Protein 8GM7 (pdb70)

Structure (mmCIF, N/CA/C/O backbone):
data_8GM7
#
_entry.id   8GM7
#
_cell.length_a   62.212
_cell.length_b   89.925
_cell.length_c   130.922
_cell.angle_alpha   90.000
_cell.angle_beta   90.000
_cell.angle_gamma   90.000
#
_symmetry.space_group_name_H-M   'P 21 21 21'
#
loop_
_entity.id
_entity.type
_entity.pdbx_description
1 polymer TK0353
2 non-polymer 'SULFATE ION'
3 non-polymer GLYCEROL
4 water water
#
loop_
_atom_site.group_PDB
_atom_site.id
_atom_site.type_symbol
_atom_site.label_atom_id
_atom_site.label_alt_id
_atom_site.label_comp_id
_atom_site.label_asym_id
_atom_site.label_entity_id
_atom_site.label_seq_id
_atom_site.pdbx_PDB_ins_code
_atom_site.Cartn_x
_atom_site.Cartn_y
_atom_site.Cartn_z
_atom_site.occupancy
_atom_site.B_iso_or_equiv
_atom_site.auth_seq_id
_atom_site.auth_comp_id
_atom_site.auth_asym_id
_atom_site.auth_atom_id
_atom_site.pdbx_PDB_model_num
ATOM 1 N N . MET A 1 1 ? -16.30627 -13.03045 3.76148 1.000 36.62162 1 MET A N 1
ATOM 2 C CA . MET A 1 1 ? -15.76411 -11.75223 4.17451 1.000 41.86123 1 MET A CA 1
ATOM 3 C C . MET A 1 1 ? -16.88586 -10.83890 4.68572 1.000 33.68804 1 MET A C 1
ATOM 4 O O . MET A 1 1 ? -18.06713 -11.01720 4.34006 1.000 35.38361 1 MET A O 1
ATOM 6 N N . TYR A 1 2 ? -16.49719 -9.83281 5.46884 1.000 31.53737 2 TYR A N 1
ATOM 7 C CA . TYR A 1 2 ? -17.43018 -8.79590 5.87218 1.000 29.53212 2 TYR A CA 1
ATOM 8 C C . TYR A 1 2 ? -17.68234 -7.85953 4.70774 1.000 30.26768 2 TYR A C 1
ATOM 9 O O . TYR A 1 2 ? -16.76767 -7.54848 3.94849 1.000 33.34171 2 TYR A O 1
ATOM 18 N N . SER A 1 3 ? -18.91722 -7.39492 4.57057 1.000 26.43653 3 SER A N 1
ATOM 19 C CA . SER A 1 3 ? -19.12370 -6.21601 3.75266 1.000 25.16814 3 SER A CA 1
ATOM 20 C C . SER A 1 3 ? -18.79403 -4.99647 4.59448 1.000 28.54935 3 SER A C 1
ATOM 21 O O . SER A 1 3 ? -18.80381 -5.06141 5.82986 1.000 30.46617 3 SER A O 1
ATOM 24 N N . VAL A 1 4 ? -18.40659 -3.91308 3.92370 1.000 23.90472 4 VAL A N 1
ATOM 25 C CA . VAL A 1 4 ? -17.95767 -2.68949 4.58331 1.000 22.09711 4 VAL A CA 1
ATOM 26 C C . VAL A 1 4 ? -18.74501 -1.51505 4.03814 1.000 26.46380 4 VAL A C 1
ATOM 27 O O . VAL A 1 4 ? -18.88164 -1.36839 2.81564 1.000 28.02716 4 VAL A O 1
ATOM 31 N N . LYS A 1 5 ? -19.28199 -0.69391 4.93294 1.000 24.99805 5 LYS A N 1
ATOM 32 C CA . LYS A 1 5 ? -19.84673 0.59799 4.57630 1.000 24.24438 5 LYS A CA 1
ATOM 33 C C . LYS A 1 5 ? -19.11187 1.67757 5.34305 1.000 28.39257 5 LYS A C 1
ATOM 34 O O . LYS A 1 5 ? -19.13467 1.69708 6.58102 1.000 28.57664 5 LYS A O 1
ATOM 37 N N . LYS A 1 6 ? -18.53648 2.62191 4.62793 1.000 26.41753 6 LYS A N 1
ATOM 38 C CA . LYS A 1 6 ? -17.79947 3.70615 5.26991 1.000 26.68030 6 LYS A CA 1
ATOM 39 C C . LYS A 1 6 ? -18.49803 5.00295 4.89766 1.000 25.01817 6 LYS A C 1
ATOM 40 O O . LYS A 1 6 ? -18.77556 5.23851 3.71780 1.000 28.36073 6 LYS A O 1
ATOM 46 N N . SER A 1 7 ? -18.74165 5.87008 5.87578 1.000 23.60564 7 SER A N 1
ATOM 47 C CA . SER A 1 7 ? -19.35543 7.14715 5.58234 1.000 29.07511 7 SER A CA 1
ATOM 48 C C . SER A 1 7 ? -18.93301 8.14912 6.63639 1.000 28.52242 7 SER A C 1
ATOM 49 O O . SER A 1 7 ? -18.17277 7.83222 7.55426 1.000 29.08795 7 SER A O 1
ATOM 52 N N . LYS A 1 8 ? -19.45164 9.37049 6.51118 1.000 33.37991 8 LYS A N 1
ATOM 53 C CA . LYS A 1 8 ? -19.21050 10.35707 7.56359 1.000 32.88510 8 LYS A CA 1
ATOM 54 C C . LYS A 1 8 ? -19.72746 9.86689 8.91376 1.000 32.76725 8 LYS A C 1
ATOM 55 O O . LYS A 1 8 ? -19.21181 10.27092 9.96651 1.000 37.90694 8 LYS A O 1
ATOM 57 N N . SER A 1 9 ? -20.73609 8.98967 8.91609 1.000 28.53226 9 SER A N 1
ATOM 58 C CA . SER A 1 9 ? -21.29517 8.47310 10.16926 1.000 33.50972 9 SER A CA 1
ATOM 59 C C . SER A 1 9 ? -20.44043 7.41883 10.85996 1.000 30.19874 9 SER A C 1
ATOM 60 O O . SER A 1 9 ? -20.69238 7.14544 12.03802 1.000 29.37581 9 SER A O 1
ATOM 63 N N . GLY A 1 10 ? -19.57178 6.71132 10.15319 1.000 25.95239 10 GLY A N 1
ATOM 64 C CA . GLY A 1 10 ? -18.79824 5.65689 10.80534 1.000 27.62277 10 GLY A CA 1
ATOM 65 C C . GLY A 1 10 ? -18.47479 4.55037 9.81799 1.000 25.37586 10 GLY A C 1
ATOM 66 O O . GLY A 1 10 ? -18.58311 4.73906 8.59900 1.000 27.10317 10 GLY A O 1
ATOM 67 N N . TYR A 1 11 ? -18.11670 3.38418 10.35052 1.000 21.31432 11 TYR A N 1
ATOM 68 C CA . TYR A 1 11 ? -17.76013 2.22839 9.53028 1.000 20.62305 11 TYR A CA 1
ATOM 69 C C . TYR A 1 11 ? -18.65951 1.11416 10.02071 1.000 23.64003 11 TYR A C 1
ATOM 70 O O . TYR A 1 11 ? -18.76640 0.90124 11.22222 1.000 26.61656 11 TYR A O 1
ATOM 79 N N . ILE A 1 12 ? -19.26076 0.36495 9.10811 1.000 23.24899 12 ILE A N 1
ATOM 80 C CA . ILE A 1 12 ? -20.12398 -0.75951 9.47374 1.000 23.15479 12 ILE A CA 1
ATOM 81 C C . ILE A 1 12 ? -19.67396 -1.98194 8.69716 1.000 21.96474 12 ILE A C 1
ATOM 82 O O . ILE A 1 12 ? -19.50746 -1.91960 7.47247 1.000 23.50661 12 ILE A O 1
ATOM 87 N N . PHE A 1 13 ? -19.45123 -3.08215 9.40939 1.000 22.36200 13 PHE A N 1
ATOM 88 C CA . PHE A 1 13 ? -18.94061 -4.32861 8.85095 1.000 21.06110 13 PHE A CA 1
ATOM 89 C C . PHE A 1 13 ? -19.98470 -5.41521 9.08212 1.000 25.55314 13 PHE A C 1
ATOM 90 O O . PHE A 1 13 ? -20.30686 -5.73449 10.23308 1.000 25.38694 13 PHE A O 1
ATOM 98 N N . ASP A 1 14 ? -20.46217 -6.03696 8.02233 1.000 23.09303 14 ASP A N 1
ATOM 99 C CA . ASP A 1 14 ? -21.63250 -6.91857 8.15066 1.000 23.28405 14 ASP A CA 1
ATOM 100 C C . ASP A 1 14 ? -21.38397 -8.31580 7.59885 1.000 28.10831 14 ASP A C 1
ATOM 101 O O . ASP A 1 14 ? -20.65346 -8.50622 6.62111 1.000 27.00964 14 ASP A O 1
ATOM 106 N N . LYS A 1 15 ? -22.03889 -9.28542 8.22399 1.000 23.92084 15 LYS A N 1
ATOM 107 C CA . LYS A 1 15 ? -22.27370 -10.62424 7.70220 1.000 24.64320 15 LYS A CA 1
ATOM 108 C C . LYS A 1 15 ? -23.74989 -10.92709 7.92369 1.000 25.38312 15 LYS A C 1
ATOM 109 O O . LYS A 1 15 ? -24.42412 -10.21441 8.67594 1.000 27.04624 15 LYS A O 1
ATOM 115 N N . PRO A 1 16 ? -24.28281 -12.00177 7.32083 1.000 25.80015 16 PRO A N 1
ATOM 116 C CA . PRO A 1 16 ? -25.73094 -12.27842 7.45996 1.000 25.74250 16 PRO A CA 1
ATOM 117 C C . PRO A 1 16 ? -26.26197 -12.24165 8.89446 1.000 29.01425 16 PRO A C 1
ATOM 118 O O . PRO A 1 16 ? -27.36919 -11.74118 9.09002 1.000 24.49070 16 PRO A O 1
ATOM 122 N N . ARG A 1 17 ? -25.51376 -12.72111 9.89283 1.000 26.41523 17 ARG A N 1
ATOM 123 C CA . ARG A 1 17 ? -25.98672 -12.70641 11.28746 1.000 25.55633 17 ARG A CA 1
ATOM 124 C C . ARG A 1 17 ? -24.99379 -12.03756 12.22108 1.000 25.48832 17 ARG A C 1
ATOM 125 O O . ARG A 1 17 ? -24.90621 -12.39815 13.40158 1.000 26.77363 17 ARG A O 1
ATOM 133 N N . GLU A 1 18 ? -24.25916 -11.03984 11.72693 1.000 22.01037 18 GLU A N 1
ATOM 134 C CA . GLU A 1 18 ? -23.23148 -10.41887 12.55153 1.000 24.26031 18 GLU A CA 1
ATOM 135 C C . GLU A 1 18 ? -23.06862 -8.98026 12.08704 1.000 26.24216 18 GLU A C 1
ATOM 136 O O . GLU A 1 18 ? -23.16043 -8.70781 10.88424 1.000 25.36799 18 GLU A O 1
ATOM 142 N N . ARG A 1 19 ? -22.80752 -8.07029 13.02403 1.000 20.47570 19 ARG A N 1
ATOM 143 C CA . ARG A 1 19 ? -22.48415 -6.69796 12.66489 1.000 19.32581 19 ARG A CA 1
ATOM 144 C C . ARG A 1 19 ? -21.45167 -6.13233 13.62646 1.000 26.64764 19 ARG A C 1
ATOM 145 O O . ARG A 1 19 ? -21.57748 -6.28219 14.85191 1.000 23.61145 19 ARG A O 1
ATOM 153 N N . ILE A 1 20 ? -20.46577 -5.43574 13.07899 1.000 20.35149 20 ILE A N 1
ATOM 154 C CA . ILE A 1 20 ? -19.52434 -4.64129 13.86906 1.000 17.27817 20 ILE A CA 1
ATOM 155 C C . ILE A 1 20 ? -19.64401 -3.20950 13.40472 1.000 22.00291 20 ILE A C 1
ATOM 156 O O . ILE A 1 20 ? -19.44895 -2.93301 12.21678 1.000 23.61515 20 ILE A O 1
ATOM 161 N N . ALA A 1 21 ? -19.99767 -2.29636 14.29704 1.000 19.54043 21 ALA A N 1
ATOM 162 C CA . ALA A 1 21 ? -20.13406 -0.90595 13.85794 1.000 19.37825 21 ALA A CA 1
ATOM 163 C C . ALA A 1 21 ? -19.28405 0.01717 14.70801 1.000 23.34108 21 ALA A C 1
ATOM 164 O O . ALA A 1 21 ? -19.26501 -0.11011 15.93888 1.000 22.27485 21 ALA A O 1
ATOM 166 N N . PHE A 1 22 ? -18.63361 0.98673 14.07777 1.000 19.73267 22 PHE A N 1
ATOM 167 C CA . PHE A 1 22 ? -17.95129 2.04211 14.82744 1.000 22.01061 22 PHE A CA 1
ATOM 168 C C . PHE A 1 22 ? -18.58839 3.32905 14.37828 1.000 23.83715 22 PHE A C 1
ATOM 169 O O . PHE A 1 22 ? -18.42051 3.71788 13.21038 1.000 23.42726 22 PHE A O 1
ATOM 177 N N . MET A 1 23 ? -19.22780 4.03502 15.31454 1.000 20.04217 23 MET A N 1
ATOM 178 C CA . MET A 1 23 ? -20.06513 5.16287 14.95441 1.000 23.75960 23 MET A CA 1
ATOM 179 C C . MET A 1 23 ? -19.46264 6.42768 15.53805 1.000 22.93318 23 MET A C 1
ATOM 180 O O . MET A 1 23 ? -19.06830 6.44957 16.71971 1.000 23.75107 23 MET A O 1
ATOM 185 N N . PHE A 1 24 ? -19.38581 7.46776 14.71706 1.000 23.03047 24 PHE A N 1
ATOM 186 C CA . PHE A 1 24 ? -18.84578 8.75001 15.15966 1.000 26.95668 24 PHE A CA 1
ATOM 187 C C . PHE A 1 24 ? -20.03515 9.53720 15.70149 1.000 30.48943 24 PHE A C 1
ATOM 188 O O . PHE A 1 24 ? -20.89898 9.99774 14.94149 1.000 31.43676 24 PHE A O 1
ATOM 196 N N . LEU A 1 25 ? -20.10485 9.65565 17.02952 1.000 24.94717 25 LEU A N 1
ATOM 197 C CA . LEU A 1 25 ? -21.24728 10.30057 17.68012 1.000 27.90155 25 LEU A CA 1
ATOM 198 C C . LEU A 1 25 ? -20.75602 11.32203 18.69284 1.000 36.48084 25 LEU A C 1
ATOM 199 O O . LEU A 1 25 ? -19.57395 11.65172 18.71417 1.000 41.37418 25 LEU A O 1
ATOM 204 N N . LYS A 1 26 ? -21.68008 11.85096 19.49142 1.000 35.36333 26 LYS A N 1
ATOM 205 C CA . LYS A 1 26 ? -21.35853 12.87218 20.47056 1.000 34.21620 26 LYS A CA 1
ATOM 206 C C . LYS A 1 26 ? -20.14296 12.47300 21.28188 1.000 40.10891 26 LYS A C 1
ATOM 207 O O . LYS A 1 26 ? -20.15751 11.44140 21.94109 1.000 50.68375 26 LYS A O 1
ATOM 213 N N . ASP A 1 27 ? -19.08323 13.26738 21.18089 1.000 39.76891 27 ASP A N 1
ATOM 214 C CA . ASP A 1 27 ? -17.80483 13.16143 21.90380 1.000 60.97300 27 ASP A CA 1
ATOM 215 C C . ASP A 1 27 ? -16.88145 12.00858 21.47504 1.000 53.53038 27 ASP A C 1
ATOM 216 O O . ASP A 1 27 ? -15.87396 11.78270 22.15095 1.000 44.65719 27 ASP A O 1
ATOM 221 N N . GLY A 1 28 ? -17.14839 11.29263 20.37364 1.000 35.58611 28 GLY A N 1
ATOM 222 C CA . GLY A 1 28 ? -16.07399 10.37653 19.92276 1.000 31.46107 28 GLY A CA 1
ATOM 223 C C . GLY A 1 28 ? -16.61230 9.16688 19.16656 1.000 28.93862 28 GLY A C 1
ATOM 224 O O . GLY A 1 28 ? -17.65249 9.24166 18.51889 1.000 35.24767 28 GLY A O 1
ATOM 225 N N . THR A 1 29 ? -15.86776 8.06809 19.23088 1.000 24.52899 29 THR A N 1
ATOM 226 C CA . THR A 1 29 ? -16.21983 6.85442 18.50751 1.000 24.06561 29 THR A CA 1
ATOM 227 C C . THR A 1 29 ? -16.78256 5.82806 19.47732 1.000 26.21200 29 THR A C 1
ATOM 228 O O . THR A 1 29 ? -16.10814 5.47452 20.43719 1.000 28.68429 29 THR A O 1
ATOM 232 N N . TYR A 1 30 ? -17.96234 5.29473 19.16700 1.000 22.62364 30 TYR A N 1
ATOM 233 C CA . TYR A 1 30 ? -18.60881 4.23394 19.94731 1.000 21.84030 30 TYR A CA 1
ATOM 234 C C . TYR A 1 30 ? -18.60863 2.96897 19.13033 1.000 22.53290 30 TYR A C 1
ATOM 235 O O . TYR A 1 30 ? -18.67847 3.03730 17.90409 1.000 24.97289 30 TYR A O 1
ATOM 244 N N . PHE A 1 31 ? -18.61484 1.80853 19.78887 1.000 20.13067 31 PHE A N 1
ATOM 245 C CA . PHE A 1 31 ? -18.66221 0.57178 19.02053 1.000 20.21648 31 PHE A CA 1
ATOM 246 C C . PHE A 1 31 ? -19.86459 -0.26561 19.43340 1.000 22.70537 31 PHE A C 1
ATOM 247 O O . PHE A 1 31 ? -20.36131 -0.17253 20.56442 1.000 21.74308 31 PHE A O 1
ATOM 255 N N . MET A 1 32 ? -20.33021 -1.07453 18.49058 1.000 20.16468 32 MET A N 1
ATOM 256 C CA . MET A 1 32 ? -21.33766 -2.10431 18.73525 1.000 21.12215 32 MET A CA 1
ATOM 257 C C . MET A 1 32 ? -20.89196 -3.36944 18.02832 1.000 21.52458 32 MET A C 1
ATOM 258 O O . MET A 1 32 ? -20.31341 -3.31667 16.94182 1.000 21.85050 32 MET A O 1
ATOM 263 N N . TYR A 1 33 ? -21.10847 -4.49526 18.67427 1.000 22.46160 33 TYR A N 1
ATOM 264 C CA . TYR A 1 33 ? -20.84217 -5.79284 18.0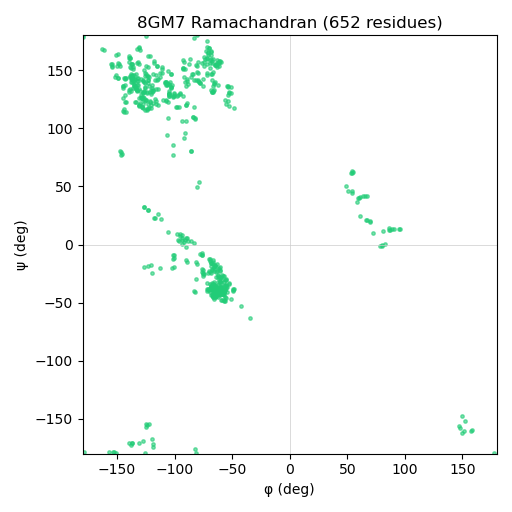9560 1.000 19.46784 33 TYR A CA 1
ATOM 265 C C . TYR A 1 33 ? -22.01494 -6.70472 18.39146 1.000 23.73465 33 TYR A C 1
ATOM 266 O O . TYR A 1 33 ? -22.48582 -6.75722 19.53177 1.000 23.32083 33 TYR A O 1
ATOM 275 N N . HIS A 1 34 ? -22.45222 -7.47665 17.40084 1.000 19.69556 34 HIS A N 1
ATOM 276 C CA . HIS A 1 34 ? -23.29448 -8.60857 17.76093 1.000 21.50823 34 HIS A CA 1
ATOM 277 C C . HIS A 1 34 ? -23.07464 -9.75660 16.78655 1.000 24.95187 34 HIS A C 1
ATOM 278 O O . HIS A 1 34 ? -22.67090 -9.56318 15.63222 1.000 22.64212 34 HIS A O 1
ATOM 285 N N . ASP A 1 35 ? -23.36643 -10.96028 17.27840 1.000 20.95743 35 ASP A N 1
ATOM 286 C CA . ASP A 1 35 ? -23.44385 -12.15462 16.43528 1.000 21.29707 35 ASP A CA 1
ATOM 287 C C . ASP A 1 35 ? -24.84480 -12.73450 16.61043 1.000 23.59696 35 ASP A C 1
ATOM 288 O O . ASP A 1 35 ? -25.80334 -11.98253 16.81710 1.000 28.10019 35 ASP A O 1
ATOM 293 N N . GLY A 1 36 ? -25.01831 -14.04013 16.39577 1.000 26.68868 36 GLY A N 1
ATOM 294 C CA . GLY A 1 36 ? -26.33714 -14.60955 16.60478 1.000 32.31111 36 GLY A CA 1
ATOM 295 C C . GLY A 1 36 ? -26.83602 -14.63265 18.04398 1.000 31.53526 36 GLY A C 1
ATOM 296 O O . GLY A 1 36 ? -28.05332 -14.73522 18.25271 1.000 29.02479 36 GLY A O 1
ATOM 297 N N . ARG A 1 37 ? -25.93753 -14.55854 19.04806 1.000 28.53235 37 ARG A N 1
ATOM 298 C CA . ARG A 1 37 ? -26.34566 -14.80695 20.42451 1.000 35.56716 37 ARG A CA 1
ATOM 299 C C . ARG A 1 37 ? -26.07635 -13.68009 21.42633 1.000 28.29787 37 ARG A C 1
ATOM 300 O O . ARG A 1 37 ? -26.66216 -13.70803 22.51161 1.000 26.65538 37 ARG A O 1
ATOM 303 N N . ILE A 1 38 ? -25.19378 -12.72760 21.12763 1.000 28.14027 38 ILE A N 1
ATOM 304 C CA . ILE A 1 38 ? -24.75061 -11.73332 22.10425 1.000 24.75253 38 ILE A CA 1
ATOM 305 C C . ILE A 1 38 ? -24.68663 -10.38338 21.40004 1.000 24.61495 38 ILE A C 1
ATOM 306 O O . ILE A 1 38 ? -24.31159 -10.32117 20.22788 1.000 25.59480 38 ILE A O 1
ATOM 311 N N . LEU A 1 39 ? -25.02993 -9.31946 22.12249 1.000 24.27213 39 LEU A N 1
ATOM 312 C CA . LEU A 1 39 ? -24.84691 -7.93158 21.72051 1.000 24.16540 39 LEU A CA 1
ATOM 313 C C . LEU A 1 39 ? -23.95197 -7.26417 22.75987 1.000 22.65923 39 LEU A C 1
ATOM 314 O O . LEU A 1 39 ? -24.18458 -7.41306 23.95522 1.000 24.66147 39 LEU A O 1
ATOM 319 N N . CYS A 1 40 ? -22.93728 -6.53028 22.32310 1.000 21.59570 40 CYS A N 1
ATOM 320 C CA . CYS A 1 40 ? -22.08024 -5.76051 23.22108 1.000 20.55292 40 CYS A CA 1
ATOM 321 C C . CYS A 1 40 ? -21.91819 -4.35710 22.63274 1.000 22.22444 40 CYS A C 1
ATOM 322 O O . CYS A 1 40 ? -21.62857 -4.22224 21.42948 1.000 25.23284 40 CYS A O 1
ATOM 325 N N . TYR A 1 41 ? -22.06869 -3.32006 23.44860 1.000 20.19817 41 TYR A N 1
ATOM 326 C CA . TYR A 1 41 ? -21.73308 -2.00163 22.90983 1.000 20.51064 41 TYR A CA 1
ATOM 327 C C . TYR A 1 41 ? -21.22660 -1.08095 24.00755 1.000 22.20476 41 TYR A C 1
ATOM 328 O O . TYR A 1 41 ? -21.42571 -1.33855 25.19925 1.000 24.52134 41 TYR A O 1
ATOM 337 N N . SER A 1 42 ? -20.57767 0.02404 23.59746 1.000 21.19789 42 SER A N 1
ATOM 338 C CA . SER A 1 42 ? -19.91427 0.87983 24.57228 1.000 21.11461 42 SER A CA 1
ATOM 339 C C . SER A 1 42 ? -20.83850 1.97168 25.08270 1.000 23.21525 42 SER A C 1
ATOM 340 O O . SER A 1 42 ? -21.56001 2.59347 24.31036 1.000 24.76973 42 SER A O 1
ATOM 343 N N . LEU A 1 43 ? -20.75711 2.23908 26.39491 1.000 22.42648 43 LEU A N 1
ATOM 344 C CA . LEU A 1 43 ? -21.48167 3.37153 26.95932 1.000 27.57806 43 LEU A CA 1
ATOM 345 C C . LEU A 1 43 ? -20.67742 4.65767 26.95187 1.000 29.19244 43 LEU A C 1
ATOM 346 O O . LEU A 1 43 ? -21.24136 5.71846 27.21448 1.000 33.16045 43 LEU A O 1
ATOM 351 N N . LYS A 1 44 ? -19.37233 4.58781 26.71387 1.000 25.13948 44 LYS A N 1
ATOM 352 C CA . LYS A 1 44 ? -18.46940 5.71896 26.60010 1.000 30.68324 44 LYS A CA 1
ATOM 353 C C . LYS A 1 44 ? -17.65879 5.53414 25.33333 1.000 32.56121 44 LYS A C 1
ATOM 354 O O . LYS A 1 44 ? -17.44536 4.40223 24.90722 1.000 31.58088 44 LYS A O 1
ATOM 360 N N . PRO A 1 45 ? -17.15185 6.60168 24.74037 1.000 28.09166 45 PRO A N 1
ATOM 361 C CA . PRO A 1 45 ? -16.37948 6.42340 23.51108 1.000 28.71608 45 PRO A CA 1
ATOM 362 C C . PRO A 1 45 ? -15.13085 5.59482 23.79223 1.000 29.84721 45 PRO A C 1
ATOM 363 O O . PRO A 1 45 ? -14.63853 5.54065 24.91555 1.000 26.97791 45 PRO A O 1
ATOM 367 N N . VAL A 1 46 ? -14.65398 4.89482 22.76397 1.000 25.50343 46 VAL A N 1
ATOM 368 C CA . VAL A 1 46 ? -13.47156 4.05257 22.87107 1.000 29.37737 46 VAL A CA 1
ATOM 369 C C . VAL A 1 46 ? -12.42391 4.60293 21.91781 1.000 31.66683 46 VAL A C 1
ATOM 370 O O . VAL A 1 46 ? -12.72942 5.27506 20.92199 1.000 31.63521 46 VAL A O 1
ATOM 374 N N . ASP A 1 47 ? -11.16725 4.30473 22.22300 1.000 28.87542 47 ASP A N 1
ATOM 375 C CA . ASP A 1 47 ? -10.07834 4.74937 21.36226 1.000 33.92434 47 ASP A CA 1
ATOM 376 C C . ASP A 1 47 ? -9.78917 3.65134 20.35485 1.000 42.01698 47 ASP A C 1
ATOM 377 O O . ASP A 1 47 ? -9.03503 2.71344 20.61544 1.000 44.21059 47 ASP A O 1
ATOM 382 N N . VAL A 1 48 ? -10.44413 3.73954 19.21492 1.000 36.59283 48 VAL A N 1
ATOM 383 C CA . VAL A 1 48 ? -10.13306 2.91978 18.05656 1.000 35.80157 48 VAL A CA 1
ATOM 384 C C . VAL A 1 48 ? -9.91446 3.92404 16.94568 1.000 40.35024 48 VAL A C 1
ATOM 385 O O . VAL A 1 48 ? -10.79582 4.74229 16.66825 1.000 49.10748 48 VAL A O 1
ATOM 389 N N . SER A 1 49 ? -8.74474 3.87187 16.32887 1.000 35.69250 49 SER A N 1
ATOM 390 C CA . SER A 1 49 ? -8.25984 4.87223 15.39625 1.000 41.46788 49 SER A CA 1
ATOM 391 C C . SER A 1 49 ? -8.73998 4.59651 13.97732 1.000 39.75268 49 SER A C 1
ATOM 392 O O . SER A 1 49 ? -9.11802 3.47446 13.62469 1.000 37.13124 49 SER A O 1
ATOM 395 N N . ARG A 1 50 ? -8.71088 5.64263 13.15178 1.000 39.14674 50 ARG A N 1
ATOM 396 C CA . ARG A 1 50 ? -9.06725 5.42411 11.75999 1.000 44.28770 50 ARG A CA 1
ATOM 397 C C . ARG A 1 50 ? -8.12623 4.42229 11.10047 1.000 43.76864 50 ARG A C 1
ATOM 398 O O . ARG A 1 50 ? -8.55096 3.65900 10.22983 1.000 38.26789 50 ARG A O 1
ATOM 400 N N . GLU A 1 51 ? -6.85937 4.38214 11.51058 1.000 38.93702 51 GLU A N 1
ATOM 401 C CA . GLU A 1 51 ? -5.94038 3.42497 10.89831 1.000 37.75090 51 GLU A CA 1
ATOM 402 C C . GLU A 1 51 ? -6.35774 1.98785 11.17956 1.000 37.21466 51 GLU A C 1
ATOM 403 O O . GLU A 1 51 ? -6.33050 1.14899 10.27120 1.000 44.27302 51 GLU A O 1
ATOM 405 N N . GLU A 1 52 ? -6.78256 1.68158 12.42098 1.000 33.68304 52 GLU A N 1
ATOM 406 C CA . GLU A 1 52 ? -7.24874 0.32254 12.71198 1.000 32.42874 52 GLU A CA 1
ATOM 407 C C . GLU A 1 52 ? -8.49246 -0.02373 11.89988 1.000 33.51132 52 GLU A C 1
ATOM 408 O O . GLU A 1 52 ? -8.65281 -1.16315 11.42602 1.000 36.38752 52 GLU A O 1
ATOM 414 N N . LEU A 1 53 ? -9.40229 0.93782 11.75736 1.000 31.45468 53 LEU A N 1
ATOM 415 C CA . LEU A 1 53 ? -10.61017 0.68684 10.97068 1.000 30.23396 53 LEU A CA 1
ATOM 416 C C . LEU A 1 53 ? -10.27436 0.47987 9.49076 1.000 34.61184 53 LEU A C 1
ATOM 417 O O . LEU A 1 53 ? -10.84300 -0.39630 8.83048 1.000 30.47626 53 LEU A O 1
ATOM 422 N N . GLU A 1 54 ? -9.31928 1.24603 8.96013 1.000 31.78066 54 GLU A N 1
ATOM 423 C CA . GLU A 1 54 ? -8.88520 1.03526 7.58475 1.000 33.22177 54 GLU A CA 1
ATOM 424 C C . GLU A 1 54 ? -8.19317 -0.31575 7.39399 1.000 40.48911 54 GLU A C 1
ATOM 425 O O . GLU A 1 54 ? -8.31601 -0.93191 6.31634 1.000 34.44512 54 GLU A O 1
ATOM 431 N N . GLU A 1 55 ? -7.45173 -0.78165 8.40554 1.000 34.49783 55 GLU A N 1
ATOM 432 C CA . GLU A 1 55 ? -6.79431 -2.08063 8.28726 1.000 35.93553 55 GLU A CA 1
ATOM 433 C C . GLU A 1 55 ? -7.82571 -3.20497 8.28984 1.000 38.46509 55 GLU A C 1
ATOM 434 O O . GLU A 1 55 ? -7.68667 -4.17462 7.53951 1.000 37.73195 55 GLU A O 1
ATOM 436 N N . PHE A 1 56 ? -8.86802 -3.08836 9.12262 1.000 35.94235 56 PHE A N 1
ATOM 437 C CA . PHE A 1 56 ? -10.00516 -4.00905 9.03746 1.000 33.65015 56 PHE A CA 1
ATOM 438 C C . PHE A 1 56 ? -10.59608 -3.99584 7.62713 1.000 36.88646 56 PHE A C 1
ATOM 439 O O . PHE A 1 56 ? -10.79736 -5.05251 7.00572 1.000 31.63425 56 PHE A O 1
ATOM 447 N N . GLU A 1 57 ? -10.84130 -2.79372 7.08803 1.000 29.09571 57 GLU A N 1
ATOM 448 C CA . GLU A 1 57 ? -11.41038 -2.67778 5.74680 1.000 34.29957 57 GLU A CA 1
ATOM 449 C C . GLU A 1 57 ? -10.55139 -3.39489 4.71543 1.000 43.87183 57 GLU A C 1
ATOM 450 O O . GLU A 1 57 ? -11.07341 -4.01761 3.77908 1.000 40.28759 57 GLU A O 1
ATOM 456 N N . ARG A 1 58 ? -9.23056 -3.29413 4.85488 1.000 39.82888 58 ARG A N 1
ATOM 457 C CA . ARG A 1 58 ? -8.32093 -3.84257 3.85223 1.000 42.41331 58 ARG A CA 1
ATOM 458 C C . ARG A 1 58 ? -8.09748 -5.34494 4.04145 1.000 51.69620 58 ARG A C 1
ATOM 459 O O . ARG A 1 58 ? -8.08485 -6.08757 3.05622 1.000 49.54641 58 ARG A O 1
ATOM 467 N N . THR A 1 59 ? -7.94713 -5.81508 5.29308 1.000 45.50124 59 THR A N 1
ATOM 468 C CA . THR A 1 59 ? -7.57102 -7.20153 5.57454 1.000 43.94314 59 THR A CA 1
ATOM 469 C C . THR A 1 59 ? -8.75226 -8.08660 5.97077 1.000 50.24928 59 THR A C 1
ATOM 470 O O . THR A 1 59 ? -8.62408 -9.31454 5.92815 1.000 46.06890 59 THR A O 1
ATOM 474 N N . GLY A 1 60 ? -9.87679 -7.51324 6.40055 1.000 41.82718 60 GLY A N 1
ATOM 475 C CA . GLY A 1 60 ? -10.96222 -8.32956 6.92191 1.000 41.14512 60 GLY A CA 1
ATOM 476 C C . GLY A 1 60 ? -1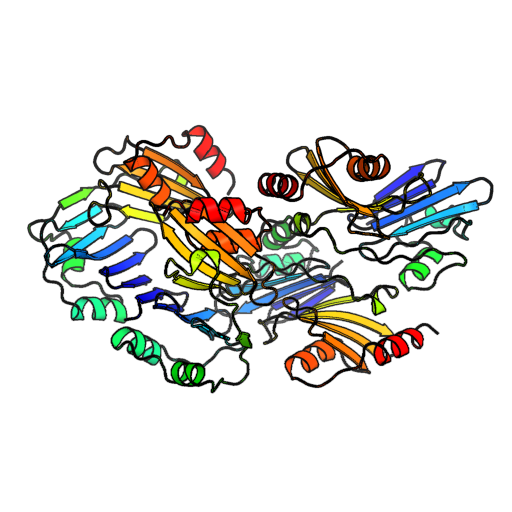0.78287 -8.82361 8.34352 1.000 39.42862 60 GLY A C 1
ATOM 477 O O . GLY A 1 60 ? -11.67602 -9.52290 8.85870 1.000 36.25148 60 GLY A O 1
ATOM 478 N N . GLU A 1 61 ? -9.65598 -8.50605 8.98585 1.000 35.03281 61 GLU A N 1
ATOM 479 C CA . GLU A 1 61 ? -9.41213 -8.88162 10.37602 1.000 37.51068 61 GLU A CA 1
ATOM 480 C C . GLU A 1 61 ? -9.94204 -7.79596 11.30078 1.000 33.40787 61 GLU A C 1
ATOM 481 O O . GLU A 1 61 ? -9.49840 -6.64343 11.20315 1.000 29.25538 61 GLU A O 1
ATOM 487 N N . PRO A 1 62 ? -10.86145 -8.10590 12.21140 1.000 33.59432 62 PRO A N 1
ATOM 488 C CA . PRO A 1 62 ? -11.37905 -7.08023 13.10716 1.000 26.50781 62 PRO A CA 1
ATOM 489 C C . PRO A 1 62 ? -10.27318 -6.53617 13.99311 1.000 31.21680 62 PRO A C 1
ATOM 490 O O . PRO A 1 62 ? -9.26949 -7.21590 14.23394 1.000 29.08528 62 PRO A O 1
ATOM 494 N N . PRO A 1 63 ? -10.43302 -5.31413 14.49599 1.000 27.54404 63 PRO A N 1
ATOM 495 C CA . PRO A 1 63 ? -9.46359 -4.75005 15.44379 1.000 29.64380 63 PRO A CA 1
ATOM 496 C C . PRO A 1 63 ? -9.38198 -5.58418 16.71746 1.000 29.20334 63 PRO A C 1
ATOM 497 O O . PRO A 1 63 ? -10.30088 -6.32386 17.05921 1.000 24.34991 63 PRO A O 1
ATOM 501 N N . GLU A 1 64 ? -8.25027 -5.44437 17.42173 1.000 27.17217 64 GLU A N 1
ATOM 502 C CA . GLU A 1 64 ? -8.02012 -6.21867 18.63726 1.000 26.18787 64 GLU A CA 1
ATOM 503 C C . GLU A 1 64 ? -9.13586 -6.03813 19.65769 1.000 23.40302 64 GLU A C 1
ATOM 504 O O . GLU A 1 64 ? -9.48342 -6.98939 20.36638 1.000 25.58885 64 GLU A O 1
ATOM 510 N N . LEU A 1 65 ? -9.71221 -4.82691 19.75895 1.000 23.30429 65 LEU A N 1
ATOM 511 C CA . LEU A 1 65 ? -10.80828 -4.62382 20.71340 1.000 27.94839 65 LEU A CA 1
ATOM 512 C C . LEU A 1 65 ? -11.96845 -5.58547 20.44039 1.000 26.61497 65 LEU A C 1
ATOM 513 O O . LEU A 1 65 ? -12.51247 -6.22493 21.37050 1.000 22.89874 65 LEU A O 1
ATOM 518 N N . ILE A 1 66 ? -12.29979 -5.76063 19.15516 1.000 24.39342 66 ILE A N 1
ATOM 519 C CA . ILE A 1 66 ? -13.39639 -6.64375 18.75187 1.000 28.75473 66 ILE A CA 1
ATOM 520 C C . ILE A 1 66 ? -13.02032 -8.10981 18.94853 1.000 29.50794 66 ILE A C 1
ATOM 521 O O . ILE A 1 66 ? -13.85713 -8.91982 19.36267 1.000 25.79600 66 ILE A O 1
ATOM 526 N N . LYS A 1 67 ? -11.77453 -8.48910 18.64222 1.000 23.55953 67 LYS A N 1
ATOM 527 C CA . LYS A 1 67 ? -11.36383 -9.87170 18.90488 1.000 24.13238 67 LYS A CA 1
ATOM 528 C C . LYS A 1 67 ? -11.46393 -10.19973 20.38711 1.000 26.11215 67 LYS A C 1
ATOM 529 O O . LYS A 1 67 ? -11.83288 -11.32313 20.75188 1.000 26.20395 67 LYS A O 1
ATOM 535 N N . ARG A 1 68 ? -11.09300 -9.25136 21.26243 1.000 23.48404 68 ARG A N 1
ATOM 536 C CA . ARG A 1 68 ? -11.25126 -9.51097 22.69407 1.000 23.96590 68 ARG A CA 1
ATOM 537 C C . ARG A 1 68 ? -12.72891 -9.63749 23.07268 1.000 30.64820 68 ARG A C 1
ATOM 538 O O . ARG A 1 68 ? -13.08996 -10.53335 23.84917 1.000 27.56533 68 ARG A O 1
ATOM 546 N N . VAL A 1 69 ? -13.59449 -8.76352 22.53126 1.000 27.39319 69 VAL A N 1
ATOM 547 C CA . VAL A 1 69 ? -15.03313 -8.87949 22.82423 1.000 25.59278 69 VAL A CA 1
ATOM 548 C C . VAL A 1 69 ? -15.55197 -10.23834 22.37918 1.000 29.62919 69 VAL A C 1
ATOM 549 O O . VAL A 1 69 ? -16.26366 -10.92552 23.13099 1.000 28.43287 69 VAL A O 1
ATOM 553 N N . LYS A 1 70 ? -15.13886 -10.69129 21.19502 1.000 26.28871 70 LYS A N 1
ATOM 554 C CA . LYS A 1 70 ? -15.57547 -12.01389 20.73115 1.000 30.35610 70 LYS A CA 1
ATOM 555 C C . LYS A 1 70 ? -15.10111 -13.13188 21.64455 1.000 41.50692 70 LYS A C 1
ATOM 556 O O . LYS A 1 70 ? -15.80982 -14.12635 21.82519 1.000 32.51942 70 LYS A O 1
ATOM 562 N N . ALA A 1 71 ? -13.97430 -12.94822 22.30789 1.000 32.16948 71 ALA A N 1
ATOM 563 C CA . ALA A 1 71 ? -13.45799 -13.92931 23.23461 1.000 33.28187 71 ALA A CA 1
ATOM 564 C C . ALA A 1 71 ? -13.99787 -13.73045 24.65066 1.000 30.70077 71 ALA A C 1
ATOM 565 O O . ALA A 1 71 ? -13.61580 -14.46493 25.55667 1.000 35.91826 71 ALA A O 1
ATOM 567 N N . GLY A 1 72 ? -14.88964 -12.76839 24.86609 1.000 29.57123 72 GLY A N 1
ATOM 568 C CA . GLY A 1 72 ? -15.44854 -12.59467 26.19712 1.00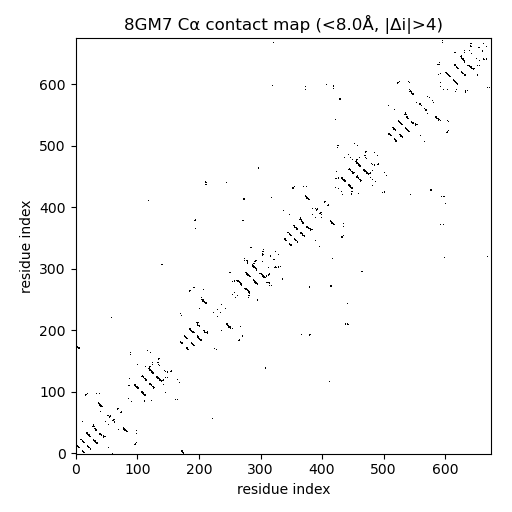0 33.20267 72 GLY A CA 1
ATOM 569 C C . GLY A 1 72 ? -14.63360 -11.72199 27.11038 1.000 33.84667 72 GLY A C 1
ATOM 570 O O . GLY A 1 72 ? -14.90244 -11.69423 28.31248 1.000 32.68747 72 GLY A O 1
ATOM 571 N N . LYS A 1 73 ? -13.65280 -10.99690 26.57265 1.000 28.84655 73 LYS A N 1
ATOM 572 C CA . LYS A 1 73 ? -12.79578 -10.09834 27.34893 1.000 33.28590 73 LYS A CA 1
ATOM 573 C C . LYS A 1 73 ? -13.31126 -8.67985 27.10474 1.000 36.99588 73 LYS A C 1
ATOM 574 O O . LYS A 1 73 ? -12.75605 -7.91442 26.32241 1.000 34.48664 73 LYS A O 1
ATOM 580 N N . TYR A 1 74 ? -14.30824 -8.28982 27.88807 1.000 27.42165 74 TYR A N 1
ATOM 581 C CA . TYR A 1 74 ? -14.99149 -7.04516 27.55903 1.000 34.28255 74 TYR A CA 1
ATOM 582 C C . TYR A 1 74 ? -14.26222 -5.86012 28.17220 1.000 26.30266 74 TYR A C 1
ATOM 583 O O . TYR A 1 74 ? -13.76304 -5.94821 29.29417 1.000 32.36900 74 TYR A O 1
ATOM 592 N N . PRO A 1 75 ? -14.21693 -4.73739 27.49252 1.000 30.98291 75 PRO A N 1
ATOM 593 C CA . PRO A 1 75 ? -13.65678 -3.53723 28.11104 1.000 30.02099 75 PRO A CA 1
ATOM 594 C C . PRO A 1 75 ? -14.60634 -3.00204 29.16526 1.000 35.39724 75 PRO A C 1
ATOM 595 O O . PRO A 1 75 ? -15.75108 -3.43055 29.29508 1.000 30.99164 75 PRO A O 1
ATOM 599 N N . GLU A 1 76 ? -14.10361 -2.04666 29.93036 1.000 27.35842 76 GLU A N 1
ATOM 600 C CA . GLU A 1 76 ? -14.94486 -1.35347 30.88222 1.000 28.81874 76 GLU A CA 1
ATOM 601 C C . GLU A 1 76 ? -15.98312 -0.50668 30.14298 1.000 29.28114 76 GLU A C 1
ATOM 602 O O . GLU A 1 76 ? -15.83645 -0.16766 28.95274 1.000 29.03146 76 GLU A O 1
ATOM 608 N N . ASN A 1 77 ? -17.06919 -0.20854 30.84511 1.000 26.38733 77 ASN A N 1
ATOM 609 C CA . ASN A 1 77 ? -18.08225 0.72969 30.33775 1.000 30.65018 77 ASN A CA 1
ATOM 610 C C . ASN A 1 77 ? -18.81997 0.17037 29.12554 1.000 34.16824 77 ASN A C 1
ATOM 611 O O . ASN A 1 77 ? -19.09941 0.87846 28.16387 1.000 33.28644 77 ASN A O 1
ATOM 616 N N . CYS A 1 78 ? -19.16140 -1.09361 29.15160 1.000 28.14742 78 CYS A N 1
ATOM 617 C CA A CYS A 1 78 ? -19.93864 -1.62305 28.04833 0.500 27.98369 78 CYS A CA 1
ATOM 618 C CA B CYS A 1 78 ? -19.87939 -1.71453 28.05023 0.500 27.93296 78 CYS A CA 1
ATOM 619 C C . CYS A 1 78 ? -21.11824 -2.40442 28.59190 1.000 29.67582 78 CYS A C 1
ATOM 620 O O . CYS A 1 78 ? -21.16651 -2.78146 29.75965 1.000 35.01723 78 CYS A O 1
ATOM 625 N N . VAL A 1 79 ? -22.10066 -2.55994 27.73640 1.000 25.45691 79 VAL A N 1
ATOM 626 C CA . VAL A 1 79 ? -23.27457 -3.36923 28.02203 1.000 27.59401 79 VAL A CA 1
ATOM 627 C C . VAL A 1 79 ? -23.16784 -4.64225 27.19809 1.000 28.51077 79 VAL A C 1
ATOM 628 O O . VAL A 1 79 ? -22.73078 -4.62564 26.03094 1.000 23.51846 79 VAL A O 1
ATOM 632 N N . VAL A 1 80 ? -23.50068 -5.75562 27.84024 1.000 23.28933 80 VAL A N 1
ATOM 633 C CA . VAL A 1 80 ? -23.52634 -7.07079 27.23093 1.000 23.14728 80 VAL A CA 1
ATOM 634 C C . VAL A 1 80 ? -24.92499 -7.64745 27.45327 1.000 26.85265 80 VAL A C 1
ATOM 635 O O . VAL A 1 80 ? -25.40253 -7.70291 28.59641 1.000 24.35725 80 VAL A O 1
ATOM 639 N N . LYS A 1 81 ? -25.59330 -8.03795 26.36592 1.000 22.42122 81 LYS A N 1
ATOM 640 C CA . LYS A 1 81 ? -26.97252 -8.52923 26.42307 1.000 29.15828 81 LYS A CA 1
ATOM 641 C C . LYS A 1 81 ? -27.09742 -9.80860 25.62261 1.000 25.29071 81 LYS A C 1
ATOM 642 O O . LYS A 1 81 ? -26.64866 -9.86103 24.47078 1.000 27.97267 81 LYS A O 1
ATOM 648 N N . GLU A 1 82 ? -27.72614 -10.83273 26.21603 1.000 25.32080 82 GLU A N 1
ATOM 649 C CA . GLU A 1 82 ? -28.00303 -12.05989 25.47391 1.000 27.80041 82 GLU A CA 1
ATOM 650 C C . GLU A 1 82 ? -29.21842 -11.86122 24.56033 1.000 34.16065 82 GLU A C 1
ATOM 651 O O . GLU A 1 82 ? -30.20144 -11.21352 24.93078 1.000 31.75084 82 GLU A O 1
ATOM 657 N N . LEU A 1 83 ? -29.13326 -12.40417 23.32730 1.000 28.19352 83 LEU A N 1
ATOM 658 C CA . LEU A 1 83 ? -30.18713 -12.22494 22.32465 1.000 29.96656 83 LEU A CA 1
ATOM 659 C C . LEU A 1 83 ? -31.19198 -13.36703 22.37349 1.000 28.56611 83 LEU A C 1
ATOM 660 O O . LEU A 1 83 ? -30.85569 -14.49622 22.75662 1.000 27.45865 83 LEU A O 1
ATOM 665 N N . PRO A 1 84 ? -32.44096 -13.11332 21.99456 1.000 32.92343 84 PRO A N 1
ATOM 666 C CA . PRO A 1 84 ? -33.44500 -14.19869 21.94674 1.000 32.77873 84 PRO A CA 1
ATOM 667 C C . PRO A 1 84 ? -33.15868 -15.15812 20.80349 1.000 32.29601 84 PRO A C 1
ATOM 668 O O . PRO A 1 84 ? -32.39690 -14.81633 19.87972 1.000 36.87966 84 PRO A O 1
ATOM 672 N N . PRO A 1 85 ? -33.74655 -16.35393 20.81239 1.000 38.47181 85 PRO A N 1
ATOM 673 C CA . PRO A 1 85 ? -33.52423 -17.30572 19.70886 1.000 38.11451 85 PRO A CA 1
ATOM 674 C C . PRO A 1 85 ? -34.03960 -16.76966 18.38016 1.000 35.75308 85 PRO A C 1
ATOM 675 O O . PRO A 1 85 ? -34.82779 -15.82379 18.32501 1.000 39.91697 85 PRO A O 1
ATOM 679 N N . ILE A 1 86 ? -33.50361 -17.33476 17.29356 1.000 42.78003 86 ILE A N 1
ATOM 680 C CA . ILE A 1 86 ? -34.01910 -17.02276 15.96544 1.000 47.85343 86 ILE A CA 1
ATOM 681 C C . ILE A 1 86 ? -35.51639 -17.27504 15.94578 1.000 49.83632 86 ILE A C 1
ATOM 682 O O . ILE A 1 86 ? -35.99592 -18.27999 16.48071 1.000 47.86310 86 ILE A O 1
ATOM 687 N N . ASP A 1 87 ? -36.26703 -16.34228 15.35770 1.000 46.11474 87 ASP A N 1
ATOM 688 C CA . ASP A 1 87 ? -37.71448 -16.48483 15.32110 1.000 52.79370 87 ASP A CA 1
ATOM 689 C C . ASP A 1 87 ? -38.08289 -17.84534 14.73444 1.000 57.21067 87 ASP A C 1
ATOM 690 O O . ASP A 1 87 ? -37.57914 -18.23955 13.67551 1.000 54.71028 87 ASP A O 1
ATOM 695 N N . LYS A 1 88 ? -38.94191 -18.57813 15.45232 1.000 53.46527 88 LYS A N 1
ATOM 696 C CA . LYS A 1 88 ? -39.24025 -19.95221 15.06271 1.000 55.26666 88 LYS A CA 1
ATOM 697 C C . LYS A 1 88 ? -40.00252 -20.00097 13.74173 1.000 59.51471 88 LYS A C 1
ATOM 698 O O . LYS A 1 88 ? -39.79606 -20.92224 12.94516 1.000 59.66578 88 LYS A O 1
ATOM 700 N N . GLY A 1 89 ? -40.85333 -19.00308 13.47780 1.000 53.36188 89 GLY A N 1
ATOM 701 C CA . GLY A 1 89 ? -41.59795 -18.95152 12.22978 1.000 59.23241 89 GLY A CA 1
ATOM 702 C C . GLY A 1 89 ? -40.75421 -18.69576 10.99614 1.000 61.97874 89 GLY A C 1
ATOM 703 O O . GLY A 1 89 ? -41.16432 -19.07982 9.89562 1.000 55.17970 89 GLY A O 1
ATOM 704 N N . LEU A 1 90 ? -39.58637 -18.06102 11.14802 1.000 47.94066 90 LEU A N 1
ATOM 705 C CA . LEU A 1 90 ? -38.67552 -17.82356 10.03385 1.000 44.51102 90 LEU A CA 1
ATOM 706 C C . LEU A 1 90 ? -37.50968 -18.78749 9.99967 1.000 49.11852 90 LEU A C 1
ATOM 707 O O . LEU A 1 90 ? -36.75934 -18.77789 9.01583 1.000 44.35653 90 LEU A O 1
ATOM 712 N N . ALA A 1 91 ? -37.33211 -19.59228 11.05113 1.000 47.48783 91 ALA A N 1
ATOM 713 C CA . ALA A 1 91 ? -36.08851 -20.33523 11.22787 1.000 57.06788 91 ALA A CA 1
ATOM 714 C C . ALA A 1 91 ? -35.76034 -21.19333 10.01707 1.000 59.10610 91 ALA A C 1
ATOM 715 O O . ALA A 1 91 ? -34.58922 -21.31556 9.63922 1.000 57.17861 91 ALA A O 1
ATOM 717 N N . GLN A 1 92 ? -36.77679 -21.79103 9.38980 1.000 54.25992 92 GLN A N 1
ATOM 718 C CA . GLN A 1 92 ? -36.53915 -22.69228 8.27166 1.000 56.59173 92 GLN A CA 1
ATOM 719 C C . GLN A 1 92 ? -36.03678 -21.98674 7.02199 1.000 56.77946 92 GLN A C 1
ATOM 720 O O . GLN A 1 92 ? -35.55226 -22.66424 6.10731 1.000 61.90076 92 GLN A O 1
ATOM 722 N N . LEU A 1 93 ? -36.14057 -20.66100 6.95177 1.000 54.28729 93 LEU A N 1
ATOM 723 C CA . LEU A 1 93 ? -35.73003 -19.89786 5.77974 1.000 53.51450 93 LEU A CA 1
ATOM 724 C C . LEU A 1 93 ? -34.30836 -19.35318 5.90319 1.000 53.59762 93 LEU A C 1
ATOM 725 O O . LEU A 1 93 ? -33.88145 -18.55787 5.05511 1.000 49.57904 93 LEU A O 1
ATOM 730 N N . ASN A 1 94 ? -33.57821 -19.75131 6.94183 1.000 54.85054 94 ASN A N 1
ATOM 731 C CA . ASN A 1 94 ? -32.21747 -19.28444 7.18530 1.000 52.38948 94 ASN A CA 1
ATOM 732 C C . ASN A 1 94 ? -32.16678 -17.75320 7.19809 1.000 41.90485 94 ASN A C 1
ATOM 733 O O . ASN A 1 94 ? -31.51290 -17.13949 6.34753 1.000 43.59346 94 ASN A O 1
ATOM 738 N N . PRO A 1 95 ? -32.86637 -17.10306 8.12001 1.000 40.85466 95 PRO A N 1
ATOM 739 C CA . PRO A 1 95 ? -32.93795 -15.63318 8.07987 1.000 36.66821 95 PRO A CA 1
ATOM 740 C C . PRO A 1 95 ? -31.63020 -14.96571 8.48856 1.000 34.54657 95 PRO A C 1
ATOM 741 O O . PRO A 1 95 ? -30.84228 -15.51276 9.25810 1.000 34.13832 95 PRO A O 1
ATOM 745 N N . ASN A 1 96 ? -31.44855 -13.73816 7.99213 1.000 28.01390 96 ASN A N 1
ATOM 746 C CA . ASN A 1 96 ? -30.43841 -12.79402 8.46851 1.000 26.02038 96 ASN A CA 1
ATOM 747 C C . ASN A 1 96 ? -30.84709 -12.27111 9.84876 1.000 31.50501 96 ASN A C 1
ATOM 748 O O . ASN A 1 96 ? -32.00936 -12.36590 10.23412 1.000 27.58554 96 ASN A O 1
ATOM 753 N N . ARG A 1 97 ? -29.88509 -11.73282 10.59651 1.000 24.35176 97 ARG A N 1
ATOM 754 C CA . ARG A 1 97 ? -30.15469 -11.10881 11.89407 1.000 22.30383 97 ARG A CA 1
ATOM 755 C C . ARG A 1 97 ? -29.32180 -9.84668 12.06436 1.000 28.49411 97 ARG A C 1
ATOM 756 O O . ARG A 1 97 ? -28.11103 -9.85704 11.82536 1.000 28.45759 97 ARG A O 1
ATOM 764 N N . LYS A 1 98 ? -29.97153 -8.76911 12.47705 1.000 23.50708 98 LYS A N 1
ATOM 765 C CA . LYS A 1 98 ? -29.28346 -7.52318 12.82300 1.000 24.82448 98 LYS A CA 1
ATOM 766 C C . LYS A 1 98 ? -29.87249 -6.98001 14.11456 1.000 30.35230 98 LYS A C 1
ATOM 767 O O . LYS A 1 98 ? -31.05946 -7.15430 14.38062 1.000 25.75011 98 LYS A O 1
ATOM 773 N N . CYS A 1 99 ? -29.07067 -6.22050 14.86493 1.000 20.87247 99 CYS A N 1
ATOM 774 C CA . CYS A 1 99 ? -29.57372 -5.50192 16.02125 1.000 20.89013 99 CYS A CA 1
ATOM 775 C C . CYS A 1 99 ? -29.48985 -4.02291 15.71033 1.000 25.79916 99 CYS A C 1
ATOM 776 O O . CYS A 1 99 ? -28.54776 -3.57882 15.05673 1.000 23.51965 99 CYS A O 1
ATOM 779 N N . VAL A 1 100 ? -30.46208 -3.27084 16.19730 1.000 21.78627 100 VAL A N 1
ATOM 780 C CA . VAL A 1 100 ? -30.39313 -1.80551 16.15313 1.000 21.61748 100 VAL A CA 1
ATOM 781 C C . VAL A 1 100 ? -30.52154 -1.29522 17.58903 1.000 20.31196 100 VAL A C 1
ATOM 782 O O . VAL A 1 100 ? -31.24213 -1.87606 18.41923 1.000 24.83045 100 VAL A O 1
ATOM 786 N N . ILE A 1 101 ? -29.75287 -0.24057 17.91004 1.000 21.23549 101 ILE A N 1
ATOM 787 C CA . ILE A 1 101 ? -29.60890 0.18325 19.30475 1.000 19.84499 101 ILE A CA 1
ATOM 788 C C . ILE A 1 101 ? -29.68094 1.70264 19.38764 1.000 22.59738 101 ILE A C 1
ATOM 789 O O . ILE A 1 101 ? -30.02445 2.36001 18.40188 1.000 20.51997 101 ILE A O 1
ATOM 794 N N . ILE A 1 102 ? -29.41590 2.26233 20.57572 1.000 19.83490 102 ILE A N 1
ATOM 795 C CA . ILE A 1 102 ? -29.64428 3.69878 20.75981 1.000 22.14619 102 ILE A CA 1
ATOM 796 C C . ILE A 1 102 ? -28.76438 4.56113 19.87353 1.000 22.28150 102 ILE A C 1
ATOM 797 O O . ILE A 1 102 ? -29.12312 5.71656 19.60468 1.000 22.73786 102 ILE A O 1
ATOM 802 N N . PHE A 1 103 ? -27.62180 4.03514 19.39862 1.000 22.44447 103 PHE A N 1
ATOM 803 C CA . PHE A 1 103 ? -26.75370 4.82372 18.52317 1.000 25.89124 103 PHE A CA 1
ATOM 804 C C . PHE A 1 103 ? -27.50761 5.33727 17.29787 1.000 27.15679 103 PHE A C 1
ATOM 805 O O . PHE A 1 103 ? -27.11830 6.37038 16.72669 1.000 29.39132 103 PHE A O 1
ATOM 813 N N . THR A 1 104 ? -28.52393 4.59881 16.81681 1.000 21.42993 104 THR A N 1
ATOM 814 C CA . THR A 1 104 ? -29.25325 5.04071 15.63077 1.000 22.98785 104 THR A CA 1
ATOM 815 C C . THR A 1 104 ? -30.73492 5.30207 15.91153 1.000 27.43980 104 THR A C 1
ATOM 816 O O . THR A 1 104 ? -31.54473 5.33682 14.96980 1.000 27.54516 104 THR A O 1
ATOM 820 N N . GLY A 1 105 ? -31.09604 5.57394 17.17202 1.000 23.56617 105 GLY A N 1
ATOM 821 C CA . GLY A 1 105 ? -32.45567 5.96820 17.52453 1.000 23.10975 105 GLY A CA 1
ATOM 822 C C . GLY A 1 105 ? -33.38594 4.85379 18.00636 1.000 22.49461 105 GLY A C 1
ATOM 823 O O . GLY A 1 105 ? -34.60590 5.06804 18.04715 1.000 24.69305 105 GLY A O 1
ATOM 824 N N . PHE A 1 106 ? -32.86777 3.66201 18.34112 1.000 22.15604 106 PHE A N 1
ATOM 825 C CA . PHE A 1 106 ? -33.73042 2.54509 18.72689 1.000 21.92602 106 PHE A CA 1
ATOM 826 C C . PHE A 1 106 ? -33.48739 2.10236 20.16828 1.000 25.33458 106 PHE A C 1
ATOM 827 O O . PHE A 1 106 ? -32.33887 1.98324 20.60237 1.000 22.30841 106 PHE A O 1
ATOM 835 N N . GLN A 1 107 ? -34.56400 1.75386 20.87301 1.000 24.72009 107 GLN A N 1
ATOM 836 C CA . GLN A 1 107 ? -34.42464 0.91206 22.06445 1.000 24.89681 107 GLN A CA 1
ATOM 837 C C . GLN A 1 107 ? -33.90928 -0.44527 21.57679 1.000 24.69937 107 GLN A C 1
ATOM 838 O O . GLN A 1 107 ? -34.29233 -0.89626 20.49206 1.000 26.28821 107 GLN A O 1
ATOM 844 N N . ASP A 1 108 ? -32.98035 -1.06117 22.32039 1.000 23.32393 108 ASP A N 1
ATOM 845 C CA . ASP A 1 108 ? -32.22011 -2.19569 21.75811 1.000 24.12574 108 ASP A CA 1
ATOM 846 C C . ASP A 1 108 ? -33.15542 -3.30531 21.23704 1.000 21.82976 108 ASP A C 1
ATOM 847 O O . ASP A 1 108 ? -33.96436 -3.88002 21.98884 1.000 24.00407 108 ASP A O 1
ATOM 852 N N . THR A 1 109 ? -33.04054 -3.60692 19.93379 1.000 20.69737 109 THR A N 1
ATOM 853 C CA . THR A 1 109 ? -33.99223 -4.40681 19.17675 1.000 22.14421 109 THR A CA 1
ATOM 854 C C . THR A 1 109 ? -33.23035 -5.40118 18.32557 1.000 20.96177 109 THR A C 1
ATOM 855 O O . THR A 1 109 ? -32.22401 -5.03006 17.73444 1.000 24.05999 109 THR A O 1
ATOM 859 N N . VAL A 1 110 ? -33.69955 -6.64399 18.26019 1.000 19.86877 110 VAL A N 1
ATOM 860 C CA . VAL A 1 110 ? -33.14284 -7.63757 17.34108 1.000 20.29639 110 VAL A CA 1
ATOM 861 C C . VAL A 1 110 ? -34.15786 -7.88895 16.22561 1.000 21.22005 110 VAL A C 1
ATOM 862 O O . VAL A 1 110 ? -35.36192 -7.91715 16.48145 1.000 21.89477 110 VAL A O 1
ATOM 866 N N . ILE A 1 111 ? -33.68201 -8.02846 14.98080 1.000 22.04642 111 ILE A N 1
ATOM 867 C CA . ILE A 1 111 ? -34.55081 -8.30025 13.82458 1.000 19.49149 111 ILE A CA 1
ATOM 868 C C . ILE A 1 111 ? -34.02905 -9.51788 13.06718 1.000 24.89045 111 ILE A C 1
ATOM 869 O O . ILE A 1 111 ? -32.84542 -9.56384 12.70486 1.000 26.78176 111 ILE A O 1
ATOM 874 N N . ASP A 1 112 ? -34.91442 -10.49522 12.83547 1.000 24.07425 112 ASP A N 1
ATOM 875 C CA . ASP A 1 112 ? -34.65101 -11.61199 11.92993 1.000 25.09524 112 ASP A CA 1
ATOM 876 C C . ASP A 1 112 ? -35.40345 -11.33794 10.64900 1.000 28.08714 112 ASP A C 1
ATOM 877 O O . ASP A 1 112 ? -36.56359 -10.91839 10.70728 1.000 28.12071 112 ASP A O 1
ATOM 882 N N . TYR A 1 113 ? -34.75911 -11.53718 9.49784 1.000 25.88232 113 TYR A N 1
ATOM 883 C CA . TYR A 1 113 ? -35.43543 -11.12004 8.27245 1.000 28.55658 113 TYR A CA 1
ATOM 884 C C . TYR A 1 113 ? -34.94622 -11.91716 7.06574 1.000 30.18617 113 TYR A C 1
ATOM 885 O O . TYR A 1 113 ? -33.81163 -12.39777 7.02469 1.000 29.85603 113 TYR A O 1
ATOM 894 N N . VAL A 1 114 ? -35.83627 -12.04011 6.07816 1.000 33.70351 114 VAL A N 1
ATOM 895 C CA . VAL A 1 114 ? -35.54660 -12.67584 4.79605 1.000 33.07185 114 VAL A CA 1
ATOM 896 C C . VAL A 1 114 ? -36.21033 -11.87495 3.68630 1.000 44.60274 114 VAL A C 1
ATOM 897 O O . VAL A 1 114 ? -37.13084 -11.09395 3.92263 1.000 42.66727 114 VAL A O 1
ATOM 901 N N . GLU A 1 115 ? -35.75259 -12.09497 2.45591 1.000 42.55129 115 GLU A N 1
ATOM 902 C CA . GLU A 1 115 ? -36.45321 -11.60319 1.27379 1.000 50.21935 115 GLU A CA 1
ATOM 903 C C . GLU A 1 115 ? -37.16405 -12.77137 0.60753 1.000 48.76239 115 GLU A C 1
ATOM 904 O O . GLU A 1 115 ? -36.55228 -13.81195 0.36029 1.000 53.70675 115 GLU A O 1
ATOM 906 N N . CYS A 1 116 ? -38.46260 -12.60310 0.35681 1.000 57.35946 116 CYS A N 1
ATOM 907 C CA . CYS A 1 116 ? -39.33416 -13.59507 -0.26449 1.000 57.82934 116 CYS A CA 1
ATOM 908 C C . CYS A 1 116 ? -40.31845 -12.87900 -1.16999 1.000 67.08690 116 CYS A C 1
ATOM 909 O O . CYS A 1 116 ? -40.97695 -11.92407 -0.74358 1.000 58.12270 116 CYS A O 1
ATOM 912 N N . ASN A 1 117 ? -40.40721 -13.33856 -2.41610 1.000 73.47425 117 ASN A N 1
ATOM 913 C CA . ASN A 1 117 ? -41.39465 -12.82662 -3.35868 1.000 77.72867 117 ASN A CA 1
ATOM 914 C C . ASN A 1 117 ? -41.31468 -11.30634 -3.49109 1.000 73.20772 117 ASN A C 1
ATOM 915 O O . ASN A 1 117 ? -42.33362 -10.61148 -3.48794 1.000 73.25219 117 ASN A O 1
ATOM 920 N N . GLY A 1 118 ? -40.09139 -10.78018 -3.59763 1.000 67.07221 118 GLY A N 1
ATOM 921 C CA . GLY A 1 118 ? -39.92435 -9.34387 -3.74976 1.000 67.89234 118 GLY A CA 1
ATOM 922 C C . GLY A 1 118 ? -40.34310 -8.53388 -2.54296 1.000 76.73278 118 GLY A C 1
ATOM 923 O O . GLY A 1 118 ? -40.62322 -7.33758 -2.66909 1.000 78.72221 118 GLY A O 1
ATOM 924 N N . GLU A 1 119 ? -40.39392 -9.15441 -1.36945 1.000 63.55431 119 GLU A N 1
ATOM 925 C CA . GLU A 1 119 ? -40.88263 -8.51636 -0.15791 1.000 63.71717 119 GLU A CA 1
ATOM 926 C C . GLU A 1 119 ? -39.95887 -8.89579 0.99496 1.000 45.28453 119 GLU A C 1
ATOM 927 O O . GLU A 1 119 ? -39.34482 -9.96138 0.96908 1.000 45.63140 119 GLU A O 1
ATOM 933 N N . THR A 1 120 ? -39.84646 -8.02358 2.00482 1.000 43.38651 120 THR A N 1
ATOM 934 C CA . THR A 1 120 ? -39.09359 -8.33170 3.22181 1.000 48.98835 120 THR A CA 1
ATOM 935 C C . THR A 1 120 ? -40.05429 -8.90683 4.25643 1.000 47.96781 120 THR A C 1
ATOM 936 O O . THR A 1 120 ? -41.09945 -8.30222 4.53964 1.000 47.83624 120 THR A O 1
ATOM 940 N N . LEU A 1 121 ? -39.70383 -10.07763 4.80089 1.000 36.21937 121 LEU A N 1
ATOM 941 C CA . LEU A 1 121 ? -40.36722 -10.65844 5.96478 1.000 41.75058 121 LEU A CA 1
ATOM 942 C C . LEU A 1 121 ? -39.43384 -10.53842 7.15842 1.000 37.47618 121 LEU A C 1
ATOM 943 O O . LEU A 1 121 ? -38.32141 -11.07825 7.12822 1.000 31.31575 121 LEU A O 1
ATOM 948 N N . ALA A 1 122 ? -39.90913 -9.89139 8.21793 1.000 30.88655 122 ALA A N 1
ATOM 949 C CA . ALA A 1 122 ? -39.07393 -9.52043 9.34839 1.000 25.41358 122 ALA A CA 1
ATOM 950 C C . ALA A 1 122 ? -39.84909 -9.65787 10.65713 1.000 37.32205 122 ALA A C 1
ATOM 951 O O . ALA A 1 122 ? -41.05599 -9.40958 10.71402 1.000 32.91581 122 ALA A O 1
ATOM 953 N N . VAL A 1 123 ? -39.15415 -10.09479 11.69495 1.000 29.39155 123 VAL A N 1
ATOM 954 C CA . VAL A 1 123 ? -39.68756 -10.14097 13.04438 1.000 30.15305 123 VAL A CA 1
ATOM 955 C C . VAL A 1 123 ? -38.70710 -9.38436 13.93267 1.000 34.57729 123 VAL A C 1
ATOM 956 O O . VAL A 1 123 ? -37.55313 -9.81481 14.09292 1.000 25.09901 123 VAL A O 1
ATOM 960 N N . ALA A 1 124 ? -39.16564 -8.26700 14.50119 1.000 30.24834 124 ALA A N 1
ATOM 961 C CA . ALA A 1 124 ? -38.37240 -7.45583 15.41768 1.000 27.17283 124 ALA A CA 1
ATOM 962 C C . ALA A 1 124 ? -38.87703 -7.65870 16.84019 1.000 30.52317 124 ALA A C 1
ATOM 963 O O . ALA A 1 124 ? -40.08348 -7.71723 17.06973 1.000 30.18495 124 ALA A O 1
ATOM 965 N N . ARG A 1 125 ? -37.95115 -7.78597 17.79073 1.000 28.62080 125 ARG A N 1
ATOM 966 C CA . ARG A 1 125 ? -38.27105 -7.97666 19.20424 1.000 26.84849 125 ARG A CA 1
ATOM 967 C C . ARG A 1 125 ? -37.40562 -7.06630 20.05288 1.000 29.35612 125 ARG A C 1
ATOM 968 O O . ARG A 1 125 ? -36.20460 -6.93363 19.78419 1.000 26.96220 125 ARG A O 1
ATOM 976 N N . LEU A 1 126 ? -37.97267 -6.51165 21.13085 1.000 25.66932 126 LEU A N 1
ATOM 977 C CA . LEU A 1 126 ? -37.10135 -5.83345 22.09623 1.000 23.54981 126 LEU A CA 1
ATOM 978 C C . LEU A 1 126 ? -36.18064 -6.84031 22.78746 1.000 28.23884 126 LEU A C 1
ATOM 979 O O . LEU A 1 126 ? -36.63275 -7.86673 23.28683 1.000 30.56800 126 LEU A O 1
ATOM 984 N N . ILE A 1 127 ? -34.89112 -6.53249 22.85862 1.000 30.31808 127 ILE A N 1
ATOM 985 C CA . ILE A 1 127 ? -33.94386 -7.50706 23.40959 1.000 29.58296 127 ILE A CA 1
ATOM 986 C C . ILE A 1 127 ? -34.17036 -7.72635 24.90136 1.000 32.02394 127 ILE A C 1
ATOM 987 O O . ILE A 1 127 ? -34.04686 -8.84592 25.40827 1.000 34.17559 127 ILE A O 1
ATOM 992 N N . ASP A 1 128 ? -34.50599 -6.67520 25.62098 1.000 30.95581 128 ASP A N 1
ATOM 993 C CA . ASP A 1 128 ? -34.75725 -6.73170 27.05417 1.000 34.26742 128 ASP A CA 1
ATOM 994 C C . ASP A 1 128 ? -36.14518 -7.23918 27.40479 1.000 43.16568 128 ASP A C 1
ATOM 995 O O . ASP A 1 128 ? -36.40504 -7.55107 28.56997 1.000 43.12680 128 ASP A O 1
ATOM 1000 N N . GLU A 1 129 ? -37.06343 -7.24907 26.45185 1.000 33.36086 129 GLU A N 1
ATOM 1001 C CA . GLU A 1 129 ? -38.43803 -7.68032 26.70475 1.000 34.61012 129 GLU A CA 1
ATOM 1002 C C . GLU A 1 129 ? -38.94566 -8.35687 25.44354 1.000 36.80206 129 GLU A C 1
ATOM 1003 O O . GLU A 1 129 ? -39.69136 -7.76793 24.65072 1.000 34.92999 129 GLU A O 1
ATOM 1009 N N . PRO A 1 130 ? -38.51748 -9.60400 25.20241 1.000 35.88766 130 PRO A N 1
ATOM 1010 C CA . PRO A 1 130 ? -38.69782 -10.20792 23.87090 1.000 33.51415 130 PRO A CA 1
ATOM 1011 C C . PRO A 1 130 ? -40.12841 -10.49496 23.53839 1.000 38.17484 130 PRO A C 1
ATOM 1012 O O . PRO A 1 130 ? -40.42167 -10.77266 22.36658 1.000 38.78933 130 PRO A O 1
ATOM 1016 N N . GLY A 1 131 ? -41.02168 -10.49210 24.53556 1.000 35.84166 131 GLY A N 1
ATOM 1017 C CA . GLY A 1 131 ? -42.42857 -10.61580 24.22683 1.000 38.19520 131 GLY A CA 1
ATOM 1018 C C . GLY A 1 131 ? -42.99122 -9.44524 23.45598 1.000 44.91038 131 GLY A C 1
ATOM 1019 O O . GLY A 1 131 ? -44.05011 -9.58454 22.84157 1.000 41.04976 131 GLY A O 1
ATOM 1020 N N . LYS A 1 132 ? -42.31994 -8.28982 23.48164 1.000 40.12145 132 LYS A N 1
ATOM 1021 C CA . LYS A 1 132 ? -42.72522 -7.15149 22.65446 1.000 37.10937 132 LYS A CA 1
ATOM 1022 C C . LYS A 1 132 ? -42.15773 -7.36064 21.24975 1.000 36.66058 132 LYS A C 1
ATOM 1023 O O . LYS A 1 132 ? -40.93458 -7.25641 21.03072 1.000 34.94164 132 LYS A O 1
ATOM 1029 N N . VAL A 1 133 ? -43.04834 -7.65253 20.29658 1.000 36.66193 133 VAL A N 1
ATOM 1030 C CA . VAL A 1 133 ? -42.65926 -8.15583 18.98605 1.000 35.89890 133 VAL A CA 1
ATOM 1031 C C . VAL A 1 133 ? -43.47259 -7.44636 17.91122 1.000 37.19348 133 VAL A C 1
ATOM 1032 O O . VAL A 1 133 ? -44.63970 -7.10946 18.11804 1.000 37.70154 133 VAL A O 1
ATOM 1036 N N . CYS A 1 134 ? -42.84779 -7.20941 16.75500 1.000 35.68500 134 CYS A N 1
ATOM 1037 C CA . CYS A 1 134 ? -43.54111 -6.73077 15.55953 1.000 36.17653 134 CYS A CA 1
ATOM 1038 C C . CYS A 1 134 ? -43.21006 -7.63518 14.37546 1.000 35.55796 134 CYS A C 1
ATOM 1039 O O . CYS A 1 134 ? -42.03668 -7.76523 14.00924 1.000 34.37972 134 CYS A O 1
ATOM 1042 N N . ARG A 1 135 ? -44.24591 -8.23385 13.77388 1.000 36.55732 135 ARG A N 1
ATOM 1043 C CA . ARG A 1 135 ? -44.11153 -9.07387 12.58227 1.000 43.16607 135 ARG A CA 1
ATOM 1044 C C . ARG A 1 135 ? -44.50651 -8.25738 11.35783 1.000 40.73343 135 ARG A C 1
ATOM 1045 O O . ARG A 1 135 ? -45.57862 -7.65007 11.33490 1.000 39.60615 135 ARG A O 1
ATOM 1053 N N . PHE A 1 136 ? -43.63133 -8.22465 10.35660 1.000 36.32277 136 PHE A N 1
ATOM 1054 C CA . PHE A 1 136 ? -43.73854 -7.30976 9.23810 1.000 37.55533 136 PHE A CA 1
ATOM 1055 C C . PHE A 1 136 ? -43.47908 -8.01227 7.91930 1.000 47.64651 136 PHE A C 1
ATOM 1056 O O . PHE A 1 136 ? -42.58360 -8.85528 7.81972 1.000 40.64316 136 PHE A O 1
ATOM 1064 N N . ALA A 1 137 ? -44.23295 -7.60883 6.89754 1.000 46.59949 137 ALA A N 1
ATOM 1065 C CA . ALA A 1 137 ? -44.06572 -8.09497 5.52946 1.000 53.15629 137 ALA A CA 1
ATOM 1066 C C . ALA A 1 137 ? -44.34448 -6.93627 4.58465 1.000 55.75057 137 ALA A C 1
ATOM 1067 O O . ALA A 1 137 ? -45.46026 -6.40506 4.57299 1.000 63.56968 137 ALA A O 1
ATOM 1069 N N . GLY A 1 138 ? -43.33972 -6.51499 3.82611 1.000 57.31845 138 GLY A N 1
ATOM 1070 C CA . GLY A 1 138 ? -43.55700 -5.37198 2.95175 1.000 52.90458 138 GLY A CA 1
ATOM 1071 C C . GLY A 1 138 ? -42.32770 -5.01231 2.14957 1.000 60.49085 138 GLY A C 1
ATOM 1072 O O . GLY A 1 138 ? -41.26503 -5.62326 2.28034 1.000 58.81377 138 GLY A O 1
ATOM 1073 N N . LYS A 1 139 ? -42.48181 -3.96969 1.33155 1.000 62.60942 139 LYS A N 1
ATOM 1074 C CA . LYS A 1 139 ? -41.44374 -3.57829 0.38652 1.000 63.94749 139 LYS A CA 1
ATOM 1075 C C . LYS A 1 139 ? -40.27123 -2.84283 1.03354 1.000 71.24500 139 LYS A C 1
ATOM 1076 O O . LYS A 1 139 ? -39.25709 -2.62059 0.36299 1.000 80.66937 139 LYS A O 1
ATOM 1078 N N . GLY A 1 140 ? -40.36447 -2.46875 2.30628 1.000 65.50013 140 GLY A N 1
ATOM 1079 C CA . GLY A 1 140 ? -39.29826 -1.73331 2.95290 1.000 59.50181 140 GLY A CA 1
ATOM 1080 C C . GLY A 1 140 ? -38.18023 -2.62064 3.47647 1.000 49.91659 140 GLY A C 1
ATOM 1081 O O . GLY A 1 140 ? -38.22171 -3.84858 3.39976 1.000 56.45438 140 GLY A O 1
ATOM 1082 N N . ASN A 1 141 ? -37.17133 -1.95357 4.03626 1.000 49.19482 141 ASN A N 1
ATOM 1083 C CA A ASN A 1 141 ? -35.99409 -2.53089 4.66801 0.500 47.68681 141 ASN A CA 1
ATOM 1084 C CA B ASN A 1 141 ? -36.03071 -2.66463 4.59745 0.500 47.62869 141 ASN A CA 1
ATOM 1085 C C . ASN A 1 141 ? -36.38260 -3.25295 5.96496 1.000 44.76073 141 ASN A C 1
ATOM 1086 O O . ASN A 1 141 ? -37.44760 -3.01680 6.52675 1.000 41.26564 141 ASN A O 1
ATOM 1095 N N . TYR A 1 142 ? -35.47952 -4.09942 6.47629 1.000 36.67210 142 TYR A N 1
ATOM 1096 C CA . TYR A 1 142 ? -35.76791 -4.82141 7.71681 1.000 37.66019 142 TYR A CA 1
ATOM 1097 C C . TYR A 1 142 ? -36.04347 -3.87306 8.89469 1.000 35.67285 142 TYR A C 1
ATOM 1098 O O . TYR A 1 142 ? -36.85870 -4.19036 9.77798 1.000 42.90020 142 TYR A O 1
ATOM 1107 N N . LYS A 1 143 ? -35.43126 -2.68602 8.88636 1.000 34.36149 143 LYS A N 1
ATOM 1108 C CA . LYS A 1 143 ? -35.61448 -1.72462 9.97281 1.000 34.25387 143 LYS A CA 1
ATOM 1109 C C . LYS A 1 143 ? -37.06841 -1.28578 10.13103 1.000 35.80613 143 LYS A C 1
ATOM 1110 O O . LYS A 1 143 ? -37.44014 -0.78332 11.19947 1.000 32.39170 143 LYS A O 1
ATOM 1116 N N . VAL A 1 144 ? -37.90536 -1.47132 9.11198 1.000 36.17990 144 VAL A N 1
ATOM 1117 C CA . VAL A 1 144 ? -39.30400 -1.05115 9.24131 1.000 32.25455 144 VAL A CA 1
ATOM 1118 C C . VAL A 1 144 ? -39.95769 -1.74400 10.42955 1.000 35.92567 144 VAL A C 1
ATOM 1119 O O . VAL A 1 144 ? -40.67609 -1.09923 11.20702 1.000 38.00734 144 VAL A O 1
ATOM 1123 N N . ALA A 1 145 ? -39.67316 -3.04329 10.63803 1.000 29.38952 145 ALA A N 1
ATOM 1124 C CA . ALA A 1 145 ? -40.27987 -3.72500 11.78232 1.000 31.51417 145 ALA A CA 1
ATOM 1125 C C . ALA A 1 145 ? -39.85057 -3.06219 13.09462 1.000 30.58353 145 ALA A C 1
ATOM 1126 O O . ALA A 1 145 ? -40.64334 -2.94257 14.03399 1.000 33.12874 145 ALA A O 1
ATOM 1128 N N . ALA A 1 146 ? -38.59586 -2.63409 13.17465 1.000 33.28450 146 ALA A N 1
ATOM 1129 C CA . ALA A 1 146 ? -38.12125 -1.96796 14.38911 1.000 31.30920 146 ALA A CA 1
ATOM 1130 C C . ALA A 1 146 ? -38.78186 -0.60479 14.56819 1.000 26.84377 146 ALA A C 1
ATOM 1131 O O . ALA A 1 146 ? -39.06412 -0.18519 15.70290 1.000 27.98270 146 ALA A O 1
ATOM 1133 N N . VAL A 1 147 ? -39.03098 0.10779 13.46834 1.000 26.79001 147 VAL A N 1
ATOM 1134 C CA . VAL A 1 147 ? -39.68018 1.41212 13.59055 1.000 32.10199 147 VAL A CA 1
ATOM 1135 C C . VAL A 1 147 ? -41.11054 1.25529 14.09239 1.000 35.63059 147 VAL A C 1
ATOM 1136 O O . VAL A 1 147 ? -41.55397 1.98756 14.98236 1.000 30.54615 147 VAL A O 1
ATOM 1140 N N . LYS A 1 148 ? -41.84903 0.29393 13.53129 1.000 28.36624 148 LYS A N 1
ATOM 1141 C CA . LYS A 1 148 ? -43.21436 0.05811 13.99093 1.000 34.25515 148 LYS A CA 1
ATOM 1142 C C . LYS A 1 148 ? -43.20192 -0.31083 15.45875 1.000 33.90980 148 LYS A C 1
ATOM 1143 O O . LYS A 1 148 ? -44.07897 0.10857 16.22466 1.000 30.43657 148 LYS A O 1
ATOM 1149 N N . LEU A 1 149 ? -42.18099 -1.05635 15.87458 1.000 30.08337 149 LEU A N 1
ATOM 1150 C CA . LEU A 1 149 ? -42.07885 -1.41175 17.27789 1.000 31.94185 149 LEU A CA 1
ATOM 1151 C C . LEU A 1 149 ? -41.85654 -0.16264 18.12552 1.000 26.90650 149 LEU A C 1
ATOM 1152 O O . LEU A 1 149 ? -42.56109 0.05620 19.12673 1.000 29.13338 149 LEU A O 1
ATOM 1157 N N . LYS A 1 150 ? -40.96635 0.72943 17.65856 1.000 25.68185 150 LYS A N 1
ATOM 1158 C CA . LYS A 1 150 ? -40.64047 1.96276 18.38607 1.000 25.92843 150 LYS A CA 1
ATOM 1159 C C . LYS A 1 150 ? -41.86246 2.86278 18.53598 1.000 30.32384 150 LYS A C 1
ATOM 1160 O O . LYS A 1 150 ? -42.04003 3.52835 19.56343 1.000 27.64686 150 LYS A O 1
ATOM 1166 N N . ARG A 1 151 ? -42.70618 2.92052 17.50369 1.000 26.82645 151 ARG A N 1
ATOM 1167 C CA . ARG A 1 151 ? -43.82923 3.84222 17.47361 1.000 26.66272 151 ARG A CA 1
ATOM 1168 C C . ARG A 1 151 ? -45.14620 3.21060 17.91190 1.000 27.92771 151 ARG A C 1
ATOM 1169 O O . ARG A 1 151 ? -46.17365 3.87977 17.83595 1.000 33.97705 151 ARG A O 1
ATOM 1177 N N . ASN A 1 152 ? -45.15237 1.94993 18.34746 1.000 29.50094 152 ASN A N 1
ATOM 1178 C CA . ASN A 1 152 ? -46.39011 1.27240 18.78565 1.000 31.62286 152 ASN A CA 1
ATOM 1179 C C . ASN A 1 152 ? -47.42791 1.20395 17.66507 1.000 33.84355 152 ASN A C 1
ATOM 1180 O O . ASN A 1 152 ? -48.62534 1.34544 17.89967 1.000 36.60270 152 ASN A O 1
ATOM 1185 N N . GLU A 1 153 ? -46.97397 0.94428 16.45205 1.000 34.60910 153 GLU A N 1
ATOM 1186 C CA . GLU A 1 153 ? -47.82185 0.74670 15.28297 1.000 37.88497 153 GLU A CA 1
ATOM 1187 C C . GLU A 1 153 ? -48.20223 -0.72811 15.15394 1.000 43.26079 153 GLU A C 1
ATOM 1188 O O . GLU A 1 153 ? -47.36762 -1.61075 15.41478 1.000 45.04517 153 GLU A O 1
ATOM 1194 N N . PRO A 1 154 ? -49.45682 -0.98713 14.77286 1.000 39.69808 154 PRO A N 1
ATOM 1195 C CA . PRO A 1 154 ? -49.94332 -2.37418 14.70845 1.000 41.89766 154 PRO A CA 1
ATOM 1196 C C . PRO A 1 154 ? -49.24196 -3.17598 13.61574 1.000 46.56463 154 PRO A C 1
ATOM 1197 O O . PRO A 1 154 ? -49.05829 -2.70468 12.49189 1.000 46.45196 154 PRO A O 1
ATOM 1201 N N . CYS A 1 155 ? -48.85636 -4.40215 13.94884 1.000 42.33745 155 CYS A N 1
ATOM 1202 C CA A CYS A 1 155 ? -48.18549 -5.25137 12.97177 0.500 44.74255 155 CYS A CA 1
ATOM 1203 C CA B CYS A 1 155 ? -48.15506 -5.30915 13.05160 0.500 44.76188 155 CYS A CA 1
ATOM 1204 C C . CYS A 1 155 ? -49.05033 -6.49308 12.70435 1.000 41.59672 155 CYS A C 1
ATOM 1205 O O . CYS A 1 155 ? -50.19860 -6.59450 13.15799 1.000 49.21292 155 CYS A O 1
ATOM 1210 N N . LEU A 1 156 ? -48.50488 -7.41754 11.91387 1.000 41.21795 156 LEU A N 1
ATOM 1211 C CA . LEU A 1 156 ? -49.22845 -8.62492 11.53729 1.000 46.40391 156 LEU A CA 1
ATOM 1212 C C . LEU A 1 156 ? -49.35690 -9.57667 12.72010 1.000 48.71737 156 LEU A C 1
ATOM 1213 O O . LEU A 1 156 ? -48.46239 -9.68881 13.56850 1.000 42.72598 156 LEU A O 1
ATOM 1218 N N . THR A 1 157 ? -50.46828 -10.30120 12.73991 1.000 48.17427 157 THR A N 1
ATOM 1219 C CA . THR A 1 157 ? -50.66861 -11.37704 13.69445 1.000 50.04516 157 THR A CA 1
ATOM 1220 C C . THR A 1 157 ? -49.73214 -12.54108 13.38517 1.000 48.49001 157 THR A C 1
ATOM 1221 O O . THR A 1 157 ? -49.22020 -12.68142 12.27070 1.000 51.50144 157 THR A O 1
ATOM 1225 N N . ARG A 1 158 ? -49.50056 -13.38004 14.39974 1.000 52.58789 158 ARG A N 1
ATOM 1226 C CA . ARG A 1 158 ? -48.87949 -14.68317 14.16602 1.000 52.14048 158 ARG A CA 1
ATOM 1227 C C . ARG A 1 158 ? -49.44659 -15.37452 12.92483 1.000 55.55539 158 ARG A C 1
ATOM 1228 O O . ARG A 1 158 ? -48.70216 -15.76323 12.01775 1.000 53.83395 158 ARG A O 1
ATOM 1236 N N . GLU A 1 159 ? -50.77884 -15.50613 12.85638 1.000 51.95665 159 GLU A N 1
ATOM 1237 C CA . GLU A 1 159 ? -51.39897 -16.28365 11.78515 1.000 50.72716 159 GLU A CA 1
ATOM 1238 C C . GLU A 1 159 ? -51.12181 -15.68453 10.40563 1.000 55.39375 159 GLU A C 1
ATOM 1239 O O . GLU A 1 159 ? -50.76328 -16.41188 9.46670 1.000 51.29591 159 GLU A O 1
ATOM 1241 N N . GLU A 1 160 ? -51.26839 -14.35823 10.26702 1.000 51.24291 160 GLU A N 1
ATOM 1242 C CA . GLU A 1 160 ? -51.06221 -13.71352 8.97162 1.000 52.22135 160 GLU A CA 1
ATOM 1243 C C . GLU A 1 160 ? -49.60531 -13.81572 8.54059 1.000 48.20728 160 GLU A C 1
ATOM 1244 O O . GLU A 1 160 ? -49.30069 -14.06479 7.35940 1.000 55.65766 160 GLU A O 1
ATOM 1246 N N . PHE A 1 161 ? -48.69173 -13.64550 9.49564 1.000 48.39836 161 PHE A N 1
ATOM 1247 C CA . PHE A 1 161 ? -47.27550 -13.74134 9.17581 1.000 48.54246 161 PHE A CA 1
ATOM 1248 C C . PHE A 1 161 ? -46.92512 -15.14733 8.71652 1.000 48.88771 161 PHE A C 1
ATOM 1249 O O . PHE A 1 161 ? -46.21392 -15.32331 7.72266 1.000 53.31339 161 PHE A O 1
ATOM 1257 N N . LEU A 1 162 ? -47.42787 -16.16096 9.42316 1.000 51.98873 162 LEU A N 1
ATOM 1258 C CA . LEU A 1 162 ? -47.10778 -17.53251 9.05433 1.000 59.21944 162 LEU A CA 1
ATOM 1259 C C . LEU A 1 162 ? -47.64995 -17.86507 7.67367 1.000 55.94648 162 LEU A C 1
ATOM 1260 O O . LEU A 1 162 ? -46.99498 -18.57568 6.90238 1.000 58.80440 162 LEU A O 1
ATOM 1265 N N . LYS A 1 163 ? -48.82651 -17.32847 7.32402 1.000 53.96517 163 LYS A N 1
ATOM 1266 C CA . LYS A 1 163 ? -49.33657 -17.55406 5.97000 1.000 57.11886 163 LYS A CA 1
ATOM 1267 C C . LYS A 1 163 ? -48.40963 -16.92807 4.92972 1.000 57.34342 163 LYS A C 1
ATOM 1268 O O . LYS A 1 163 ? -48.17816 -17.51309 3.86203 1.000 54.75505 163 LYS A O 1
ATOM 1270 N N . LYS A 1 164 ? -47.87932 -15.73409 5.21817 1.000 56.35171 164 LYS A N 1
ATOM 1271 C CA . LYS A 1 164 ? -46.92148 -15.12067 4.29685 1.000 59.25963 164 LYS A CA 1
ATOM 1272 C C . LYS A 1 164 ? -45.62770 -15.94077 4.20142 1.000 60.90610 164 LYS A C 1
ATOM 1273 O O . LYS A 1 164 ? -45.01106 -16.02838 3.12948 1.000 55.41754 164 LYS A O 1
ATOM 1277 N N . VAL A 1 165 ? -45.20183 -16.54343 5.31635 1.000 56.95723 165 VAL A N 1
ATOM 1278 C CA . VAL A 1 165 ? -44.02096 -17.41031 5.31952 1.000 53.19432 165 VAL A CA 1
ATOM 1279 C C . VAL A 1 165 ? -44.25425 -18.65128 4.46175 1.000 53.30696 165 VAL A C 1
ATOM 1280 O O . VAL A 1 165 ? -43.35788 -19.10369 3.74367 1.000 59.83445 165 VAL A O 1
ATOM 1284 N N . GLU A 1 166 ? -45.46331 -19.20167 4.50219 1.000 55.01463 166 GLU A N 1
ATOM 1285 C CA . GLU A 1 166 ? -45.74691 -20.42530 3.75260 1.000 58.14387 166 GLU A CA 1
ATOM 1286 C C . GLU A 1 166 ? -45.47237 -20.27016 2.25888 1.000 69.59946 166 GLU A C 1
ATOM 1287 O O . GLU A 1 166 ? -45.10854 -21.25180 1.59762 1.000 73.51940 166 GLU A O 1
ATOM 1289 N N . GLU A 1 167 ? -45.66634 -19.06966 1.70184 1.000 68.74840 167 GLU A N 1
ATOM 1290 C CA . GLU A 1 167 ? -45.42315 -18.82417 0.27884 1.000 78.16460 167 GLU A CA 1
ATOM 1291 C C . GLU A 1 167 ? -43.96235 -18.58452 -0.10999 1.000 87.26066 167 GLU A C 1
ATOM 1292 O O . GLU A 1 167 ? -43.67680 -17.62107 -0.82893 1.000 90.49852 167 GLU A O 1
ATOM 1294 N N . CYS A 1 168 ? -43.04612 -19.45292 0.32693 1.000 91.68893 168 CYS A N 1
ATOM 1295 C CA . CYS A 1 168 ? -41.67475 -19.53875 -0.21027 1.000 84.90763 168 CYS A CA 1
ATOM 1296 C C . CYS A 1 168 ? -40.88562 -20.63007 0.50984 1.000 83.22573 168 CYS A C 1
ATOM 1297 O O . CYS A 1 168 ? -41.27502 -21.08367 1.58742 1.000 89.39705 168 CYS A O 1
ATOM 1300 N N . MET B 1 1 ? -16.02761 13.89687 0.83401 1.000 43.14458 1 MET B N 1
ATOM 1301 C CA . MET B 1 1 ? -15.44347 12.59068 0.60602 1.000 40.69710 1 MET B CA 1
ATOM 1302 C C . MET B 1 1 ? -16.51726 11.70150 0.00995 1.000 36.21115 1 MET B C 1
ATOM 1303 O O . MET B 1 1 ? -17.70620 11.98429 0.16563 1.000 41.90553 1 MET B O 1
ATOM 1305 N N . TYR B 1 2 ? -16.10419 10.63935 -0.66865 1.000 33.02847 2 TYR B N 1
ATOM 1306 C CA . TYR B 1 2 ? -17.04055 9.60866 -1.09651 1.000 27.21981 2 TYR B CA 1
ATOM 1307 C C . TYR B 1 2 ? -17.35582 8.68712 0.06381 1.000 30.73932 2 TYR B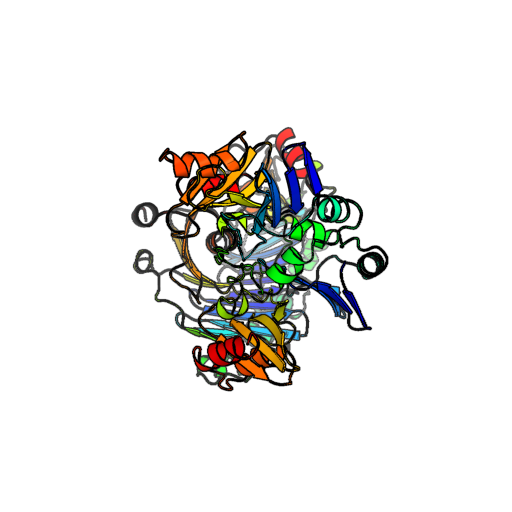 C 1
ATOM 1308 O O . TYR B 1 2 ? -16.45265 8.28863 0.80568 1.000 29.39881 2 TYR B O 1
ATOM 1317 N N . SER B 1 3 ? -18.61465 8.26339 0.16130 1.000 25.64570 3 SER B N 1
ATOM 1318 C CA . SER B 1 3 ? -18.90531 7.10075 0.97895 1.000 25.53549 3 SER B CA 1
ATOM 1319 C C . SER B 1 3 ? -18.57012 5.88024 0.14838 1.000 23.18608 3 SER B C 1
ATOM 1320 O O . SER B 1 3 ? -18.54344 5.95004 -1.09436 1.000 24.61291 3 SER B O 1
ATOM 1323 N N . VAL B 1 4 ? -18.24839 4.77794 0.82455 1.000 23.10057 4 VAL B N 1
ATOM 1324 C CA . VAL B 1 4 ? -17.76425 3.57544 0.14701 1.000 26.17470 4 VAL B CA 1
ATOM 1325 C C . VAL B 1 4 ? -18.54462 2.37924 0.65393 1.000 23.15970 4 VAL B C 1
ATOM 1326 O O . VAL B 1 4 ? -18.69917 2.20738 1.87411 1.000 27.15964 4 VAL B O 1
ATOM 1330 N N . LYS B 1 5 ? -19.00120 1.53961 -0.26398 1.000 22.86132 5 LYS B N 1
ATOM 1331 C CA . LYS B 1 5 ? -19.59910 0.24770 0.06722 1.000 26.30517 5 LYS B CA 1
ATOM 1332 C C . LYS B 1 5 ? -18.77632 -0.83093 -0.63083 1.000 26.93478 5 LYS B C 1
ATOM 1333 O O . LYS B 1 5 ? -18.63989 -0.81022 -1.85185 1.000 28.49194 5 LYS B O 1
ATOM 1339 N N . LYS B 1 6 ? -18.25828 -1.78729 0.11586 1.000 24.82174 6 LYS B N 1
ATOM 1340 C CA . LYS B 1 6 ? -17.41540 -2.85083 -0.44471 1.000 30.46113 6 LYS B CA 1
ATOM 1341 C C . LYS B 1 6 ? -18.04600 -4.18756 -0.08180 1.000 28.94312 6 LYS B C 1
ATOM 1342 O O . LYS B 1 6 ? -18.38951 -4.40795 1.07410 1.000 27.74701 6 LYS B O 1
ATOM 1348 N N . SER B 1 7 ? -18.19575 -5.08114 -1.05395 1.000 26.14946 7 SER B N 1
ATOM 1349 C CA . SER B 1 7 ? -18.73753 -6.40038 -0.78725 1.000 30.39090 7 SER B CA 1
ATOM 1350 C C . SER B 1 7 ? -18.26997 -7.34054 -1.89586 1.000 29.36638 7 SER B C 1
ATOM 1351 O O . SER B 1 7 ? -17.58514 -6.92462 -2.83845 1.000 34.45857 7 SER B O 1
ATOM 1354 N N . LYS B 1 8 ? -18.71195 -8.59814 -1.81032 1.000 37.97675 8 LYS B N 1
ATOM 1355 C CA . LYS B 1 8 ? -18.43628 -9.54723 -2.89559 1.000 35.90005 8 LYS B CA 1
ATOM 1356 C C . LYS B 1 8 ? -18.98083 -9.06418 -4.22800 1.000 33.51831 8 LYS B C 1
ATOM 1357 O O . LYS B 1 8 ? -18.44638 -9.43724 -5.27883 1.000 38.00319 8 LYS B O 1
ATOM 1363 N N . SER B 1 9 ? -20.03434 -8.23979 -4.22528 1.000 38.07464 9 SER B N 1
ATOM 1364 C CA . SER B 1 9 ? -20.60280 -7.74572 -5.48615 1.000 36.50876 9 SER B CA 1
ATOM 1365 C C . SER B 1 9 ? -19.74901 -6.67174 -6.14938 1.000 28.24293 9 SER B C 1
ATOM 1366 O O . SER B 1 9 ? -19.93052 -6.41704 -7.34033 1.000 28.24002 9 SER B O 1
ATOM 1369 N N . GLY B 1 10 ? -18.94176 -5.93503 -5.39769 1.000 26.46716 10 GLY B N 1
ATOM 1370 C CA . GLY B 1 10 ? -18.14316 -4.87897 -5.99393 1.000 28.01105 10 GLY B CA 1
ATOM 1371 C C . GLY B 1 10 ? -17.87267 -3.76437 -4.99352 1.000 22.32727 10 GLY B C 1
ATOM 1372 O O . GLY B 1 10 ? -18.04851 -3.94113 -3.79003 1.000 27.68663 10 GLY B O 1
ATOM 1373 N N . TYR B 1 11 ? -17.52415 -2.59250 -5.54006 1.000 24.09800 11 TYR B N 1
ATOM 1374 C CA . TYR B 1 11 ? -17.22552 -1.40523 -4.74912 1.000 23.71963 11 TYR B CA 1
ATOM 1375 C C . TYR B 1 11 ? -18.11729 -0.28694 -5.26370 1.000 27.31684 11 TYR B C 1
ATOM 1376 O O . TYR B 1 11 ? -18.20511 -0.06313 -6.47190 1.000 28.13537 11 TYR B O 1
ATOM 1385 N N . ILE B 1 12 ? -18.73195 0.46714 -4.37150 1.000 22.35470 12 ILE B N 1
ATOM 1386 C CA . ILE B 1 12 ? -19.58763 1.56519 -4.81240 1.000 23.21116 12 ILE B CA 1
ATOM 1387 C C . ILE B 1 12 ? -19.16779 2.80834 -4.06319 1.000 23.15823 12 ILE B C 1
ATOM 1388 O O . ILE B 1 12 ? -19.11113 2.78578 -2.83468 1.000 23.41003 12 ILE B O 1
ATOM 1393 N N . PHE B 1 13 ? -18.88453 3.88336 -4.78426 1.000 20.67602 13 PHE B N 1
ATOM 1394 C CA . PHE B 1 13 ? -18.41776 5.13736 -4.20319 1.000 20.90969 13 PHE B CA 1
ATOM 1395 C C . PHE B 1 13 ? -19.46067 6.21483 -4.48188 1.000 26.56450 13 PHE B C 1
ATOM 1396 O O . PHE B 1 13 ? -19.75501 6.50196 -5.64613 1.000 26.16237 13 PHE B O 1
ATOM 1404 N N . ASP B 1 14 ? -19.97154 6.86500 -3.44032 1.000 24.07375 14 ASP B N 1
ATOM 1405 C CA . ASP B 1 14 ? -21.10865 7.77655 -3.60529 1.000 21.63831 14 ASP B CA 1
ATOM 1406 C C . ASP B 1 14 ? -20.84413 9.17836 -3.05515 1.000 25.33397 14 ASP B C 1
ATOM 1407 O O . ASP B 1 14 ? -20.23847 9.35228 -1.98438 1.000 27.20780 14 ASP B O 1
ATOM 1412 N N . LYS B 1 15 ? -21.40574 10.16207 -3.75411 1.000 23.24518 15 LYS B N 1
ATOM 1413 C CA . LYS B 1 15 ? -21.64165 11.52100 -3.28717 1.000 26.08889 15 LYS B CA 1
ATOM 1414 C C . LYS B 1 15 ? -23.09844 11.87896 -3.58449 1.000 28.78837 15 LYS B C 1
ATOM 1415 O O . LYS B 1 15 ? -23.78500 11.17715 -4.33575 1.000 26.49260 15 LYS B O 1
ATOM 1421 N N . PRO B 1 16 ? -23.61210 12.97124 -3.01383 1.000 34.17750 16 PRO B N 1
ATOM 1422 C CA . PRO B 1 16 ? -25.04680 13.28325 -3.21644 1.000 30.27840 16 PRO B CA 1
ATOM 1423 C C . PRO B 1 16 ? -25.53550 13.22647 -4.66782 1.000 29.90468 16 PRO B C 1
ATOM 1424 O O . PRO B 1 16 ? -26.67184 12.78710 -4.90647 1.000 28.97100 16 PRO B O 1
ATOM 1428 N N . ARG B 1 17 ? -24.74157 13.66364 -5.64248 1.000 28.24457 17 ARG B N 1
ATOM 1429 C CA . ARG B 1 17 ? -25.18384 13.61595 -7.04276 1.000 29.93677 17 ARG B CA 1
ATOM 1430 C C . ARG B 1 17 ? -24.18160 12.89269 -7.93918 1.000 28.90919 17 ARG B C 1
ATOM 1431 O O . ARG B 1 17 ? -24.02842 13.22862 -9.12878 1.000 29.59269 17 ARG B O 1
ATOM 1439 N N . GLU B 1 18 ? -23.48178 11.89364 -7.39458 1.000 23.28048 18 GLU B N 1
ATOM 1440 C CA . GLU B 1 18 ? -22.47447 11.19171 -8.18877 1.000 25.74921 18 GLU B CA 1
ATOM 1441 C C . GLU B 1 18 ? -22.37102 9.77205 -7.68056 1.000 23.87234 18 GLU B C 1
ATOM 1442 O O . GLU B 1 18 ? -22.47478 9.54968 -6.47700 1.000 27.36674 18 GLU B O 1
ATOM 1448 N N . ARG B 1 19 ? -22.11562 8.82174 -8.59096 1.000 22.78142 19 ARG B N 1
ATOM 1449 C CA . ARG B 1 19 ? -21.81547 7.46684 -8.18459 1.000 20.50428 19 ARG B CA 1
ATOM 1450 C C . ARG B 1 19 ? -20.75650 6.86689 -9.10669 1.000 26.14433 19 ARG B C 1
ATOM 1451 O O . ARG B 1 19 ? -20.76190 7.07043 -10.31876 1.000 24.17948 19 ARG B O 1
ATOM 1459 N N . ILE B 1 20 ? -19.80913 6.18228 -8.50819 1.000 22.57361 20 ILE B N 1
ATOM 1460 C CA . ILE B 1 20 ? -18.82041 5.40095 -9.23080 1.000 20.07369 20 ILE B CA 1
ATOM 1461 C C . ILE B 1 20 ? -18.92578 3.97509 -8.72278 1.000 24.14583 20 ILE B C 1
ATOM 1462 O O . ILE B 1 20 ? -18.74762 3.73945 -7.52843 1.000 25.07420 20 ILE B O 1
ATOM 1467 N N . ALA B 1 21 ? -19.20785 3.02318 -9.59770 1.000 19.96979 21 ALA B N 1
ATOM 1468 C CA . ALA B 1 21 ? -19.34267 1.64182 -9.16000 1.000 18.87501 21 ALA B CA 1
ATOM 1469 C C . ALA B 1 21 ? -18.46140 0.72670 -9.98385 1.000 23.34765 21 ALA B C 1
ATOM 1470 O O . ALA B 1 21 ? -18.34681 0.88167 -11.20522 1.000 25.64865 21 ALA B O 1
ATOM 1472 N N . PHE B 1 22 ? -17.86586 -0.24700 -9.32429 1.000 20.25125 22 PHE B N 1
ATOM 1473 C CA . PHE B 1 22 ? -17.14544 -1.31276 -10.01743 1.000 23.82513 22 PHE B CA 1
ATOM 1474 C C . PHE B 1 22 ? -17.81692 -2.58489 -9.56373 1.000 25.24280 22 PHE B C 1
ATOM 1475 O O . PHE B 1 22 ? -17.70832 -2.95072 -8.39220 1.000 26.28607 22 PHE B O 1
ATOM 1483 N N . MET B 1 23 ? -18.40944 -3.30446 -10.49394 1.000 23.57483 23 MET B N 1
ATOM 1484 C CA . MET B 1 23 ? -19.23003 -4.45189 -10.15243 1.000 25.29582 23 MET B CA 1
ATOM 1485 C C . MET B 1 23 ? -18.57121 -5.70953 -10.68115 1.000 23.72432 23 MET B C 1
ATOM 1486 O O . MET B 1 23 ? -18.12293 -5.75060 -11.83071 1.000 22.99655 23 MET B O 1
ATOM 1491 N N . PHE B 1 24 ? -18.51069 -6.73452 -9.84479 1.000 24.04857 24 PHE B N 1
ATOM 1492 C CA . PHE B 1 24 ? -17.90078 -7.99295 -10.24745 1.000 27.13292 24 PHE B CA 1
ATOM 1493 C C . PHE B 1 24 ? -19.06203 -8.82705 -10.75278 1.000 30.96714 24 PHE B C 1
ATOM 1494 O O . PHE B 1 24 ? -19.85203 -9.35294 -9.95931 1.000 33.36969 24 PHE B O 1
ATOM 1502 N N . LEU B 1 25 ? -19.13685 -8.98173 -12.07387 1.000 25.80470 25 LEU B N 1
ATOM 1503 C CA . LEU B 1 25 ? -20.27728 -9.63249 -12.71560 1.000 33.07632 25 LEU B CA 1
ATOM 1504 C C . LEU B 1 25 ? -19.76742 -10.73698 -13.61756 1.000 37.62536 25 LEU B C 1
ATOM 1505 O O . LEU B 1 25 ? -18.57882 -11.05538 -13.60332 1.000 44.29357 25 LEU B O 1
ATOM 1510 N N . LYS B 1 26 ? -20.66122 -11.27098 -14.44419 1.000 38.91950 26 LYS B N 1
ATOM 1511 C CA . LYS B 1 26 ? -20.43664 -12.50311 -15.18131 1.000 39.58950 26 LYS B CA 1
ATOM 1512 C C . LYS B 1 26 ? -18.98479 -12.71939 -15.63986 1.000 39.84094 26 LYS B C 1
ATOM 1513 O O . LYS B 1 26 ? -18.29024 -13.61749 -15.15070 1.000 58.57913 26 LYS B O 1
ATOM 1519 N N . ASP B 1 27 ? -18.47435 -11.85335 -16.49208 1.000 44.61054 27 ASP B N 1
ATOM 1520 C CA . ASP B 1 27 ? -17.19137 -12.09058 -17.14508 1.000 47.10882 27 ASP B CA 1
ATOM 1521 C C . ASP B 1 27 ? -16.02570 -11.23778 -16.61717 1.000 48.32373 27 ASP B C 1
ATOM 1522 O O . ASP B 1 27 ? -14.95641 -11.23653 -17.23929 1.000 49.84541 27 ASP B O 1
ATOM 1527 N N . GLY B 1 28 ? -16.18732 -10.53005 -15.49881 1.000 39.48969 28 GLY B N 1
ATOM 1528 C CA . GLY B 1 28 ? -15.09171 -9.72513 -14.95438 1.000 32.23574 28 GLY B CA 1
ATOM 1529 C C . GLY B 1 28 ? -15.64222 -8.50716 -14.22391 1.000 32.40346 28 GLY B C 1
ATOM 1530 O O . GLY B 1 28 ? -16.71950 -8.56332 -13.63714 1.000 30.75630 28 GLY B O 1
ATOM 1531 N N . THR B 1 29 ? -14.88957 -7.41045 -14.27123 1.000 26.21708 29 THR B N 1
ATOM 1532 C CA . THR B 1 29 ? -15.26943 -6.16712 -13.59342 1.000 25.32195 29 THR B CA 1
ATOM 1533 C C . THR B 1 29 ? -15.86232 -5.17730 -14.59132 1.000 25.58080 29 THR B C 1
ATOM 1534 O O . THR B 1 29 ? -15.22900 -4.84777 -15.59172 1.000 27.60097 29 THR B O 1
ATOM 1538 N N . TYR B 1 30 ? -17.03890 -4.67282 -14.28641 1.000 23.86168 30 TYR B N 1
ATOM 1539 C CA . TYR B 1 30 ? -17.71562 -3.65810 -15.07522 1.000 23.20504 30 TYR B CA 1
ATOM 1540 C C . TYR B 1 30 ? -17.74081 -2.35810 -14.29680 1.000 25.68579 30 TYR B C 1
ATOM 1541 O O . TYR B 1 30 ? -17.78730 -2.37793 -13.07035 1.000 28.85216 30 TYR B O 1
ATOM 1550 N N . PHE B 1 31 ? -17.75750 -1.21939 -14.98601 1.000 22.32536 31 PHE B N 1
ATOM 1551 C CA . PHE B 1 31 ? -17.78630 0.02377 -14.24202 1.000 22.24627 31 PHE B CA 1
ATOM 1552 C C . PHE B 1 31 ? -18.96418 0.85711 -14.69403 1.000 21.98148 31 PHE B C 1
ATOM 1553 O O . PHE B 1 31 ? -19.44129 0.73522 -15.82165 1.000 23.60339 31 PHE B O 1
ATOM 1561 N N . MET B 1 32 ? -19.43190 1.70087 -13.78618 1.000 21.32156 32 MET B N 1
ATOM 1562 C CA . MET B 1 32 ? -20.40878 2.73440 -14.10136 1.000 21.05731 32 MET B CA 1
ATOM 1563 C C . MET B 1 32 ? -20.00633 4.02552 -13.40693 1.000 24.08832 32 MET B C 1
ATOM 1564 O O . MET B 1 32 ? -19.50786 4.00556 -12.27368 1.000 24.69465 32 MET B O 1
ATOM 1569 N N . TYR B 1 33 ? -20.21958 5.13485 -14.10428 1.000 23.55620 33 TYR B N 1
ATOM 1570 C CA . TYR B 1 33 ? -19.97720 6.46277 -13.58043 1.000 22.03912 33 TYR B CA 1
ATOM 1571 C C . TYR B 1 33 ? -21.18090 7.32922 -13.91840 1.000 26.17643 33 TYR B C 1
ATOM 1572 O O . TYR B 1 33 ? -21.66932 7.29120 -15.04712 1.000 25.44695 33 TYR B O 1
ATOM 1581 N N . HIS B 1 34 ? -21.64961 8.12173 -12.95860 1.000 22.52610 34 HIS B N 1
ATOM 1582 C CA . HIS B 1 34 ? -22.53370 9.21345 -13.33542 1.000 24.05798 34 HIS B CA 1
ATOM 1583 C C . HIS B 1 34 ? -22.32461 10.39108 -12.40277 1.000 27.94078 34 HIS B C 1
ATOM 1584 O O . HIS B 1 34 ? -21.95754 10.23684 -11.23860 1.000 24.54261 34 HIS B O 1
ATOM 1591 N N . ASP B 1 35 ? -22.61294 11.56773 -12.92822 1.000 30.71488 35 ASP B N 1
ATOM 1592 C CA . ASP B 1 35 ? -22.67550 12.79572 -12.13946 1.000 29.78771 35 ASP B CA 1
ATOM 1593 C C . ASP B 1 35 ? -24.05355 13.40015 -12.37283 1.000 29.87756 35 ASP B C 1
ATOM 1594 O O . ASP B 1 35 ? -25.03064 12.65720 -12.51403 1.000 31.69482 35 ASP B O 1
ATOM 1599 N N . GLY B 1 36 ? -24.19319 14.71324 -12.21528 1.000 31.71360 36 GLY B N 1
ATOM 1600 C CA . GLY B 1 36 ? -25.49816 15.30902 -12.47987 1.000 34.02213 36 GLY B CA 1
ATOM 1601 C C . GLY B 1 36 ? -25.95648 15.28410 -13.93674 1.000 32.23113 36 GLY B C 1
ATOM 1602 O O . GLY B 1 36 ? -27.16660 15.39292 -14.18832 1.000 39.76067 36 GLY B O 1
ATOM 1603 N N . ARG B 1 37 ? -25.02641 15.15049 -14.89895 1.000 29.12579 37 ARG B N 1
ATOM 1604 C CA . ARG B 1 37 ? -25.32956 15.39638 -16.30752 1.000 32.20844 37 ARG B CA 1
ATOM 1605 C C . ARG B 1 37 ? -25.12987 14.20662 -17.25224 1.000 37.28547 37 ARG B C 1
ATOM 1606 O O . ARG B 1 37 ? -25.73788 14.18796 -18.32981 1.000 31.44767 37 ARG B O 1
ATOM 1608 N N . ILE B 1 38 ? -24.27266 13.24056 -16.92176 1.000 28.56083 38 ILE B N 1
ATOM 1609 C CA . ILE B 1 38 ? -23.87026 12.19817 -17.86605 1.000 28.37379 38 ILE B CA 1
ATOM 1610 C C . ILE B 1 38 ? -23.82300 10.88424 -17.10280 1.000 26.36463 38 ILE B C 1
ATOM 1611 O O . ILE B 1 38 ? -23.48735 10.86150 -15.91320 1.000 26.86406 38 ILE B O 1
ATOM 1616 N N . LEU B 1 39 ? -24.18821 9.79510 -17.78164 1.000 25.93379 39 LEU B N 1
ATOM 1617 C CA . LEU B 1 39 ? -24.01525 8.42549 -17.30511 1.000 24.93364 39 LEU B CA 1
ATOM 1618 C C . LEU B 1 39 ? -23.11807 7.69898 -18.30388 1.000 25.81383 39 LEU B C 1
ATOM 1619 O O . LEU B 1 39 ? -23.31037 7.83253 -19.51540 1.000 25.71226 39 LEU B O 1
ATOM 1624 N N . CYS B 1 40 ? -22.12388 6.94862 -17.81187 1.000 22.06084 40 CYS B N 1
ATOM 1625 C CA . CYS B 1 40 ? -21.24979 6.17116 -18.69848 1.000 21.69585 40 CYS B CA 1
ATOM 1626 C C . CYS B 1 40 ? -21.05922 4.79893 -18.07990 1.000 24.49420 40 CYS B C 1
ATOM 1627 O O . CYS B 1 40 ? -20.84562 4.69562 -16.86298 1.000 26.76211 40 CYS B O 1
ATOM 1630 N N . TYR B 1 41 ? -21.15847 3.73923 -18.87693 1.000 21.49527 41 TYR B N 1
ATOM 1631 C CA . TYR B 1 41 ? -20.81168 2.45937 -18.27004 1.000 21.79749 41 TYR B CA 1
ATOM 1632 C C . TYR B 1 41 ? -20.27246 1.50419 -19.31457 1.000 25.52066 41 TYR B C 1
ATOM 1633 O O . TYR B 1 41 ? -20.47333 1.69576 -20.51006 1.000 22.11392 41 TYR B O 1
ATOM 1642 N N . SER B 1 42 ? -19.59268 0.44679 -18.86159 1.000 22.00168 42 SER B N 1
ATOM 1643 C CA . SER B 1 42 ? -18.90584 -0.41518 -19.81580 1.000 22.54693 42 SER B CA 1
ATOM 1644 C C . SER B 1 42 ? -19.81743 -1.52085 -20.32080 1.000 24.29358 42 SER B C 1
ATOM 1645 O O . SER B 1 42 ? -20.53218 -2.16081 -19.53712 1.000 25.70918 42 SER B O 1
ATOM 1648 N N . LEU B 1 43 ? -19.75020 -1.79256 -21.63451 1.000 23.31707 43 LEU B N 1
ATOM 1649 C CA . LEU B 1 43 ? -20.45671 -2.94204 -22.17320 1.000 26.78974 43 LEU B CA 1
ATOM 1650 C C . LEU B 1 43 ? -19.61879 -4.20527 -22.16180 1.000 29.96341 43 LEU B C 1
ATOM 1651 O O . LEU B 1 43 ? -20.15614 -5.29104 -22.37534 1.000 31.56505 43 LEU B O 1
ATOM 1656 N N . LYS B 1 44 ? -18.31143 -4.09110 -21.97717 1.000 25.31148 44 LYS B N 1
ATOM 1657 C CA . LYS B 1 44 ? -17.38444 -5.19126 -21.82795 1.000 27.62939 44 LYS B CA 1
ATOM 1658 C C . LYS B 1 44 ? -16.59937 -4.95332 -20.54824 1.000 31.15549 44 LYS B C 1
ATOM 1659 O O . LYS B 1 44 ? -16.32677 -3.80412 -20.21560 1.000 29.42336 44 LYS B O 1
ATOM 1665 N N . PRO B 1 45 ? -16.14872 -6.00164 -19.86750 1.000 27.76050 45 PRO B N 1
ATOM 1666 C CA . PRO B 1 45 ? -15.42056 -5.78162 -18.60596 1.000 30.56243 45 PRO B CA 1
ATOM 1667 C C . PRO B 1 45 ? -14.13134 -5.04478 -18.85668 1.000 28.18075 45 PRO B C 1
ATOM 1668 O O . PRO B 1 45 ? -13.53470 -5.14719 -19.93210 1.000 28.39616 45 PRO B O 1
ATOM 1672 N N . VAL B 1 46 ? -13.68107 -4.34383 -17.82062 1.000 29.55171 46 VAL B N 1
ATOM 1673 C CA . VAL B 1 46 ? -12.48221 -3.52613 -17.88385 1.000 29.70973 46 VAL B CA 1
ATOM 1674 C C . VAL B 1 46 ? -11.45595 -4.04444 -16.89112 1.000 35.66913 46 VAL B C 1
ATOM 1675 O O . VAL B 1 46 ? -11.75729 -4.76325 -15.93110 1.000 28.87319 46 VAL B O 1
ATOM 1679 N N . ASP B 1 47 ? -10.21312 -3.70104 -17.15686 1.000 30.65236 47 ASP B N 1
ATOM 1680 C CA . ASP B 1 47 ? -9.13021 -4.11744 -16.27371 1.000 35.41035 47 ASP B CA 1
ATOM 1681 C C . ASP B 1 47 ? -8.91532 -3.03626 -15.22006 1.000 38.25371 47 ASP B C 1
ATOM 1682 O O . ASP B 1 47 ? -8.21915 -2.04617 -15.46302 1.000 44.72231 47 ASP B O 1
ATOM 1687 N N . VAL B 1 48 ? -9.52137 -3.21006 -14.04939 1.000 42.50552 48 VAL B N 1
ATOM 1688 C CA . VAL B 1 48 ? -9.26307 -2.35898 -12.88712 1.000 34.12830 48 VAL B CA 1
ATOM 1689 C C . VAL B 1 48 ? -8.93444 -3.27570 -11.71844 1.000 48.20004 48 VAL B C 1
ATOM 1690 O O . VAL B 1 48 ? -9.69145 -4.20517 -11.41814 1.000 45.77443 48 VAL B O 1
ATOM 1694 N N . SER B 1 49 ? -7.79691 -3.02843 -11.08625 1.000 33.69317 49 SER B N 1
ATOM 1695 C CA . SER B 1 49 ? -7.23416 -3.93421 -10.09908 1.000 48.50045 49 SER B CA 1
ATOM 1696 C C . SER B 1 49 ? -7.78225 -3.64028 -8.71502 1.000 36.77638 49 SER B C 1
ATOM 1697 O O . SER B 1 49 ? -8.18171 -2.52397 -8.40950 1.000 34.81939 49 SER B O 1
ATOM 1700 N N . ARG B 1 50 ? -7.75499 -4.66295 -7.86212 1.000 41.98377 50 ARG B N 1
ATOM 1701 C CA . ARG B 1 50 ? -8.16093 -4.44216 -6.47991 1.000 42.30371 50 ARG B CA 1
ATOM 1702 C C . ARG B 1 50 ? -7.26559 -3.40591 -5.81930 1.000 36.08872 50 ARG B C 1
ATOM 1703 O O . ARG B 1 50 ? -7.72238 -2.63896 -4.96808 1.000 39.13187 50 ARG B O 1
ATOM 1705 N N . GLU B 1 51 ? -5.99516 -3.33359 -6.21925 1.000 37.04332 51 GLU B N 1
ATOM 1706 C CA . GLU B 1 51 ? -5.10611 -2.32493 -5.65114 1.000 36.77747 51 GLU B CA 1
ATOM 1707 C C . GLU B 1 51 ? -5.58567 -0.90688 -5.97981 1.000 38.99001 51 GLU B C 1
ATOM 1708 O O . GLU B 1 51 ? -5.57815 -0.02517 -5.11065 1.000 37.01442 51 GLU B O 1
ATOM 1714 N N . GLU B 1 52 ? -6.00515 -0.66322 -7.22559 1.000 30.91371 52 GLU B N 1
ATOM 1715 C CA . GLU B 1 52 ? -6.52948 0.66111 -7.57870 1.000 32.32238 52 GLU B CA 1
ATOM 1716 C C . GLU B 1 52 ? -7.79536 0.98313 -6.79476 1.000 29.75428 52 GLU B C 1
ATOM 1717 O O . GLU B 1 52 ? -8.00540 2.13097 -6.36911 1.000 33.93922 52 GLU B O 1
ATOM 1723 N N . LEU B 1 53 ? -8.66637 -0.00973 -6.61437 1.000 33.01147 53 LEU B N 1
ATOM 1724 C CA . LEU B 1 53 ? -9.90551 0.24935 -5.87248 1.000 31.58332 53 LEU B CA 1
ATOM 1725 C C . LEU B 1 53 ? -9.60265 0.53489 -4.40618 1.000 34.63101 53 LEU B C 1
ATOM 1726 O O . LEU B 1 53 ? -10.21666 1.41691 -3.79925 1.000 33.79270 53 LEU B O 1
ATOM 1731 N N . GLU B 1 54 ? -8.64363 -0.18510 -3.82373 1.000 33.46980 54 GLU B N 1
ATOM 1732 C CA . GLU B 1 54 ? -8.27884 0.06682 -2.42843 1.000 30.64496 54 GLU B CA 1
ATOM 1733 C C . GLU B 1 54 ? -7.57767 1.40616 -2.23852 1.000 37.32041 54 GLU B C 1
ATOM 1734 O O . GLU B 1 54 ? -7.73278 2.04615 -1.18656 1.000 36.29155 54 GLU B O 1
ATOM 1740 N N . GLU B 1 55 ? -6.78108 1.83486 -3.22102 1.000 37.67271 55 GLU B N 1
ATOM 1741 C CA . GLU B 1 55 ? -6.20136 3.17227 -3.15403 1.000 42.89668 55 GLU B CA 1
ATOM 1742 C C . GLU B 1 55 ? -7.29233 4.23951 -3.20857 1.000 35.03681 55 GLU B C 1
ATOM 1743 O O . GLU B 1 55 ? -7.23163 5.23709 -2.47753 1.000 40.21961 55 GLU B O 1
ATOM 1749 N N . PHE B 1 56 ? -8.29392 4.05306 -4.07209 1.000 30.98941 56 PHE B N 1
ATOM 1750 C CA . PHE B 1 56 ? -9.43803 4.96776 -4.07782 1.000 32.06003 56 PHE B CA 1
ATOM 1751 C C . PHE B 1 56 ? -10.13262 4.97512 -2.70709 1.000 36.92558 56 PHE B C 1
ATOM 1752 O O . PHE B 1 56 ? -10.42535 6.03144 -2.13509 1.000 35.00849 56 PHE B O 1
ATOM 1760 N N . GLU B 1 57 ? -10.39793 3.79867 -2.15945 1.000 31.25537 57 GLU B N 1
ATOM 1761 C CA . GLU B 1 57 ? -11.07025 3.74733 -0.86514 1.000 37.20339 57 GLU B CA 1
ATOM 1762 C C . GLU B 1 57 ? -10.26582 4.48433 0.19022 1.000 42.10138 57 GLU B C 1
ATOM 1763 O O . GLU B 1 57 ? -10.83977 5.14227 1.06762 1.000 42.91496 57 GLU B O 1
ATOM 1769 N N . ARG B 1 58 ? -8.92948 4.39727 0.11100 1.000 37.52533 58 ARG B N 1
ATOM 1770 C CA . ARG B 1 58 ? -8.06553 4.95859 1.14858 1.000 39.59980 58 ARG B CA 1
ATOM 1771 C C . ARG B 1 58 ? -7.83148 6.45608 0.95039 1.000 51.20877 58 ARG B C 1
ATOM 1772 O O . ARG B 1 58 ? -7.8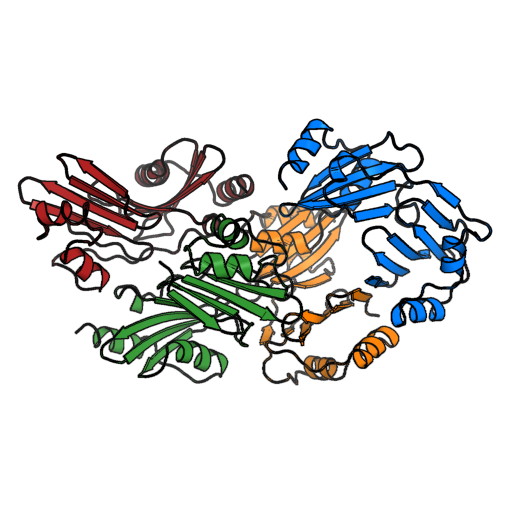2983 7.21643 1.92413 1.000 49.04142 58 ARG B O 1
ATOM 1774 N N . THR B 1 59 ? -7.64053 6.90637 -0.29399 1.000 46.87230 59 THR B N 1
ATOM 1775 C CA . THR B 1 59 ? -7.24305 8.28760 -0.54943 1.000 49.26008 59 THR B CA 1
ATOM 1776 C C . THR B 1 59 ? -8.37602 9.18394 -1.01990 1.000 46.70407 59 THR B C 1
ATOM 1777 O O . THR B 1 59 ? -8.24362 10.40815 -0.93556 1.000 48.40490 59 THR B O 1
ATOM 1781 N N . GLY B 1 60 ? -9.45743 8.61505 -1.54065 1.000 41.31781 60 GLY B N 1
ATOM 1782 C CA . GLY B 1 60 ? -10.51472 9.38717 -2.14675 1.000 38.18690 60 GLY B CA 1
ATOM 1783 C C . GLY B 1 60 ? -10.24590 9.83485 -3.56688 1.000 44.81474 60 GLY B C 1
ATOM 1784 O O . GLY B 1 60 ? -11.10594 10.50013 -4.14962 1.000 42.48092 60 GLY B O 1
ATOM 1785 N N . GLU B 1 61 ? -9.07474 9.50914 -4.13651 1.000 42.65514 61 GLU B N 1
ATOM 1786 C CA . GLU B 1 61 ? -8.75228 9.87153 -5.51672 1.000 35.89483 61 GLU B CA 1
ATOM 1787 C C . GLU B 1 61 ? -9.19247 8.76015 -6.46938 1.000 32.33308 61 GLU B C 1
ATOM 1788 O O . GLU B 1 61 ? -8.73204 7.62443 -6.33458 1.000 32.68111 61 GLU B O 1
ATOM 1794 N N . PRO B 1 62 ? -10.07047 9.02783 -7.42035 1.000 34.08731 62 PRO B N 1
ATOM 1795 C CA . PRO B 1 62 ? -10.57854 7.94356 -8.29482 1.000 31.89804 62 PRO B CA 1
ATOM 1796 C C . PRO B 1 62 ? -9.47253 7.33503 -9.14313 1.000 28.53008 62 PRO B C 1
ATOM 1797 O O . PRO B 1 62 ? -8.45095 7.97269 -9.39173 1.000 30.21394 62 PRO B O 1
ATOM 1801 N N . PRO B 1 63 ? -9.62966 6.08722 -9.58024 1.000 27.53691 63 PRO B N 1
ATOM 1802 C CA . PRO B 1 63 ? -8.64693 5.47475 -10.48553 1.000 32.02049 63 PRO B CA 1
ATOM 1803 C C . PRO B 1 63 ? -8.53570 6.26350 -11.79060 1.000 29.56401 63 PRO B C 1
ATOM 1804 O O . PRO B 1 63 ? -9.45237 6.98015 -12.18553 1.000 28.13062 63 PRO B O 1
ATOM 1808 N N . GLU B 1 64 ? -7.40009 6.09878 -12.47071 1.000 30.09458 64 GLU B N 1
ATOM 1809 C CA . GLU B 1 64 ? -7.16784 6.84598 -13.70184 1.000 30.77440 64 GLU B CA 1
ATOM 1810 C C . GLU B 1 64 ? -8.28362 6.62654 -14.73500 1.000 29.21500 64 GLU B C 1
ATOM 1811 O O . GLU B 1 64 ? -8.67124 7.56201 -15.43160 1.000 29.28759 64 GLU B O 1
ATOM 1817 N N . LEU B 1 65 ? -8.86077 5.42806 -14.80658 1.000 27.79161 65 LEU B N 1
ATOM 1818 C CA . LEU B 1 65 ? -9.97790 5.20419 -15.73698 1.000 32.72866 65 LEU B CA 1
ATOM 1819 C C . LEU B 1 65 ? -11.14741 6.16892 -15.48467 1.000 29.67955 65 LEU B C 1
ATOM 1820 O O . LEU B 1 65 ? -11.74861 6.71622 -16.43347 1.000 25.07168 65 LEU B O 1
ATOM 1825 N N . ILE B 1 66 ? -11.46776 6.42264 -14.21356 1.000 26.51642 66 ILE B N 1
ATOM 1826 C CA . ILE B 1 66 ? -12.54027 7.36673 -13.89276 1.000 24.65585 66 ILE B CA 1
ATOM 1827 C C . ILE B 1 66 ? -12.11966 8.79358 -14.21001 1.000 26.03482 66 ILE B C 1
ATOM 1828 O O . ILE B 1 66 ? -12.93892 9.59650 -14.67016 1.000 26.89558 66 ILE B O 1
ATOM 1833 N N . LYS B 1 67 ? -10.84852 9.15191 -13.94579 1.000 27.75762 67 LYS B N 1
ATOM 1834 C CA . LYS B 1 67 ? -10.38777 10.48575 -14.33502 1.000 29.16552 67 LYS B CA 1
ATOM 1835 C C . LYS B 1 67 ? -10.54421 10.68463 -15.83722 1.000 29.08309 67 LYS B C 1
ATOM 1836 O O . LYS B 1 67 ? -10.97732 11.75575 -16.28379 1.000 32.68330 67 LYS B O 1
ATOM 1838 N N . ARG B 1 68 ? -10.25162 9.65222 -16.63629 1.000 28.68054 68 ARG B N 1
ATOM 1839 C CA . ARG B 1 68 ? -10.45041 9.79787 -18.08234 1.000 28.50163 68 ARG B CA 1
ATOM 1840 C C . ARG B 1 68 ? -11.92335 9.97651 -18.42510 1.000 26.89439 68 ARG B C 1
ATOM 1841 O O . ARG B 1 68 ? -12.29080 10.87315 -19.20531 1.000 30.96896 68 ARG B O 1
ATOM 1849 N N . VAL B 1 69 ? -12.78259 9.15806 -17.81899 1.000 25.38788 69 VAL B N 1
ATOM 1850 C CA . VAL B 1 69 ? -14.21690 9.23898 -18.11239 1.000 26.94723 69 VAL B CA 1
ATOM 1851 C C . VAL B 1 69 ? -14.77822 10.60067 -17.75617 1.000 34.04274 69 VAL B C 1
ATOM 1852 O O . VAL B 1 69 ? -15.57351 11.17438 -18.50964 1.000 29.75387 69 VAL B O 1
ATOM 1856 N N . LYS B 1 70 ? -14.37811 11.14729 -16.60861 1.000 26.30404 70 LYS B N 1
ATOM 1857 C CA . LYS B 1 70 ? -14.83449 12.48884 -16.23471 1.000 32.69800 70 LYS B CA 1
ATOM 1858 C C . LYS B 1 70 ? -14.37194 13.54414 -17.23391 1.000 37.63089 70 LYS B C 1
ATOM 1859 O O . LYS B 1 70 ? -15.01945 14.58563 -17.37454 1.000 37.27137 70 LYS B O 1
ATOM 1865 N N . ALA B 1 71 ? -13.25709 13.30307 -17.93228 1.000 32.16294 71 ALA B N 1
ATOM 1866 C CA . ALA B 1 71 ? -12.74725 14.26185 -18.89355 1.000 30.50919 71 ALA B CA 1
ATOM 1867 C C . ALA B 1 71 ? -13.32354 14.04073 -20.28104 1.000 36.35806 71 ALA B C 1
ATOM 1868 O O . ALA B 1 71 ? -12.86268 14.68212 -21.23532 1.000 33.66907 71 ALA B O 1
ATOM 1870 N N . GLY B 1 72 ? -14.27060 13.11053 -20.42824 1.000 32.08653 72 GLY B N 1
ATOM 1871 C CA . GLY B 1 72 ? -14.82581 12.86031 -21.74416 1.000 34.57730 72 GLY B CA 1
ATOM 1872 C C . GLY B 1 72 ? -13.95821 11.95783 -22.59043 1.000 33.63707 72 GLY B C 1
ATOM 1873 O O . GLY B 1 72 ? -14.19267 11.84857 -23.79305 1.000 33.02588 72 GLY B O 1
ATOM 1874 N N . LYS B 1 73 ? -12.95676 11.31253 -21.99835 1.000 29.82893 7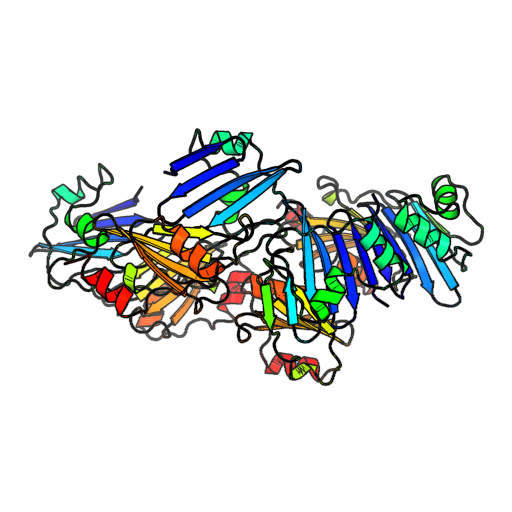3 LYS B N 1
ATOM 1875 C CA . LYS B 1 73 ? -12.03406 10.45625 -22.73889 1.000 30.65952 73 LYS B CA 1
ATOM 1876 C C . LYS B 1 73 ? -12.46926 9.02018 -22.49518 1.000 31.10440 73 LYS B C 1
ATOM 1877 O O . LYS B 1 73 ? -11.79604 8.24645 -21.80417 1.000 32.60613 73 LYS B O 1
ATOM 1883 N N . TYR B 1 74 ? -13.55918 8.61936 -23.20907 1.000 29.70619 74 TYR B N 1
ATOM 1884 C CA . TYR B 1 74 ? -14.19102 7.36100 -22.84198 1.000 32.36203 74 TYR B CA 1
ATOM 1885 C C . TYR B 1 74 ? -13.44669 6.19949 -23.48818 1.000 32.44092 74 TYR B C 1
ATOM 1886 O O . TYR B 1 74 ? -13.05020 6.29693 -24.64986 1.000 30.52670 74 TYR B O 1
ATOM 1895 N N . PRO B 1 75 ? -13.29380 5.07830 -22.79620 1.000 29.95691 75 PRO B N 1
ATOM 1896 C CA . PRO B 1 75 ? -12.66199 3.92135 -23.43494 1.000 29.08145 75 PRO B CA 1
ATOM 1897 C C . PRO B 1 75 ? -13.61338 3.30834 -24.43984 1.000 29.27321 75 PRO B C 1
ATOM 1898 O O . PRO B 1 75 ? -14.81184 3.58263 -24.44138 1.000 28.72289 75 PRO B O 1
ATOM 1902 N N . GLU B 1 76 ? -13.06885 2.43075 -25.27234 1.000 30.05210 76 GLU B N 1
ATOM 1903 C CA . GLU B 1 76 ? -13.90342 1.73622 -26.24721 1.000 30.27918 76 GLU B CA 1
ATOM 1904 C C . GLU B 1 76 ? -14.90739 0.84741 -25.53288 1.000 32.65477 76 GLU B C 1
ATOM 1905 O O . GLU B 1 76 ? -14.70212 0.44515 -24.38096 1.000 31.04472 76 GLU B O 1
ATOM 1911 N N . ASN B 1 77 ? -16.02549 0.59033 -26.21319 1.000 28.88691 77 ASN B N 1
ATOM 1912 C CA . ASN B 1 77 ? -17.07121 -0.33249 -25.73446 1.000 30.58043 77 ASN B CA 1
ATOM 1913 C C . ASN B 1 77 ? -17.76169 0.16166 -24.46937 1.000 32.74676 77 ASN B C 1
ATOM 1914 O O . ASN B 1 77 ? -18.07083 -0.61150 -23.56134 1.000 37.25892 77 ASN B O 1
ATOM 1919 N N . CYS B 1 78 ? -18.05360 1.44180 -24.41898 1.000 28.60443 78 CYS B N 1
ATOM 1920 C CA A CYS B 1 78 ? -18.82902 2.02300 -23.34169 0.500 28.87557 78 CYS B CA 1
ATOM 1921 C CA B CYS B 1 78 ? -18.85039 1.98859 -23.34114 0.500 28.87901 78 CYS B CA 1
ATOM 1922 C C . CYS B 1 78 ? -20.08620 2.66779 -23.91437 1.000 29.87378 78 CYS B C 1
ATOM 1923 O O . CYS B 1 78 ? -20.14386 3.03153 -25.08719 1.000 34.23597 78 CYS B O 1
ATOM 1928 N N . VAL B 1 79 ? -21.09362 2.81085 -23.08178 1.000 27.98400 79 VAL B N 1
ATOM 1929 C CA . VAL B 1 79 ? -22.29134 3.55976 -23.43379 1.000 28.06307 79 VAL B CA 1
ATOM 1930 C C . VAL B 1 79 ? -22.24968 4.86690 -22.66680 1.000 24.31868 79 VAL B C 1
ATOM 1931 O O . VAL B 1 79 ? -21.84426 4.90141 -21.49676 1.000 30.92449 79 VAL B O 1
ATOM 1935 N N . VAL B 1 80 ? -22.59769 5.95771 -23.34093 1.000 25.06257 80 VAL B N 1
ATOM 1936 C CA . VAL B 1 80 ? -22.66576 7.28431 -22.72503 1.000 24.80847 80 VAL B CA 1
ATOM 1937 C C . VAL B 1 80 ? -24.04916 7.86438 -23.00144 1.000 29.09434 80 VAL B C 1
ATOM 1938 O O . VAL B 1 80 ? -24.48366 7.91097 -24.15954 1.000 28.91913 80 VAL B O 1
ATOM 1942 N N . LYS B 1 81 ? -24.74403 8.28175 -21.95254 1.000 26.99120 81 LYS B N 1
ATOM 1943 C CA . LYS B 1 81 ? -26.09723 8.80310 -22.06947 1.000 30.75492 81 LYS B CA 1
ATOM 1944 C C . LYS B 1 81 ? -26.21150 10.14011 -21.34009 1.000 30.21395 81 LYS B C 1
ATOM 1945 O O . LYS B 1 81 ? -25.80258 10.26361 -20.17486 1.000 30.60350 81 LYS B O 1
ATOM 1951 N N . GLU B 1 82 ? -26.79527 11.13033 -22.01279 1.000 29.25900 82 GLU B N 1
ATOM 1952 C CA . GLU B 1 82 ? -27.10417 12.40005 -21.36412 1.000 32.78979 82 GLU B CA 1
ATOM 1953 C C . GLU B 1 82 ? -28.32238 12.22775 -20.45068 1.000 35.27108 82 GLU B C 1
ATOM 1954 O O . GLU B 1 82 ? -29.29570 11.56265 -20.80479 1.000 34.85410 82 GLU B O 1
ATOM 1956 N N . LEU B 1 83 ? -28.24861 12.80519 -19.24356 1.000 32.91004 83 LEU B N 1
ATOM 1957 C CA . LEU B 1 83 ? -29.28064 12.73418 -18.21061 1.000 35.53280 83 LEU B CA 1
ATOM 1958 C C . LEU B 1 83 ? -30.22906 13.92412 -18.30661 1.000 37.91750 83 LEU B C 1
ATOM 1959 O O . LEU B 1 83 ? -29.81044 15.02212 -18.69294 1.000 42.69899 83 LEU B O 1
ATOM 1964 N N . PRO B 1 84 ? -31.48850 13.75959 -17.89855 1.000 39.83844 84 PRO B N 1
ATOM 1965 C CA . PRO B 1 84 ? -32.44730 14.88583 -17.91688 1.000 44.20005 84 PRO B CA 1
ATOM 1966 C C . PRO B 1 84 ? -32.12213 15.91535 -16.84981 1.000 45.05379 84 PRO B C 1
ATOM 1967 O O . PRO B 1 84 ? -31.31044 15.65844 -15.94721 1.000 44.19085 84 PRO B O 1
ATOM 1971 N N . PRO B 1 85 ? -32.70506 17.10962 -16.93899 1.000 48.34844 85 PRO B N 1
ATOM 1972 C CA . PRO B 1 85 ? -32.47972 18.11420 -15.89058 1.000 52.11774 85 PRO B CA 1
ATOM 1973 C C . PRO B 1 85 ? -33.01587 17.64000 -14.54556 1.000 46.82236 85 PRO B C 1
ATOM 1974 O O . PRO B 1 85 ? -33.93199 16.81706 -14.46912 1.000 51.45133 85 PRO B O 1
ATOM 1978 N N . ILE B 1 86 ? -32.43000 18.18444 -13.47659 1.000 53.99213 86 ILE B N 1
ATOM 1979 C CA . ILE B 1 86 ? -32.93907 17.93525 -12.13695 1.000 57.16775 86 ILE B CA 1
ATOM 1980 C C . ILE B 1 86 ? -34.42853 18.22179 -12.13172 1.000 61.47937 86 ILE B C 1
ATOM 1981 O O . ILE B 1 86 ? -34.88442 19.21890 -12.70217 1.000 58.90531 86 ILE B O 1
ATOM 1986 N N . ASP B 1 87 ? -35.19609 17.33263 -11.50425 1.000 50.64723 87 ASP B N 1
ATOM 1987 C CA . ASP B 1 87 ? -36.64280 17.46180 -11.50731 1.000 61.07048 87 ASP B CA 1
ATOM 1988 C C . ASP B 1 87 ? -37.06572 18.84939 -11.03194 1.000 69.84720 87 ASP B C 1
ATOM 1989 O O . ASP B 1 87 ? -36.62220 19.32425 -9.98065 1.000 64.75729 87 ASP B O 1
ATOM 1994 N N . LYS B 1 88 ? -37.94578 19.49028 -11.81441 1.000 66.05987 88 LYS B N 1
ATOM 1995 C CA . LYS B 1 88 ? -38.28854 20.88467 -11.55360 1.000 63.93849 88 LYS B CA 1
ATOM 1996 C C . LYS B 1 88 ? -39.02030 21.04049 -10.23096 1.000 65.56158 88 LYS B C 1
ATOM 1997 O O . LYS B 1 88 ? -38.84052 22.04815 -9.54128 1.000 74.25331 88 LYS B O 1
ATOM 1999 N N . GLY B 1 89 ? -39.83698 20.05519 -9.85753 1.000 63.01772 89 GLY B N 1
ATOM 2000 C CA . GLY B 1 89 ? -40.57062 20.12139 -8.60846 1.000 59.24686 89 GLY B CA 1
ATOM 2001 C C . GLY B 1 89 ? -39.72477 19.97219 -7.36640 1.000 68.46398 89 GLY B C 1
ATOM 2002 O O . GLY B 1 89 ? -40.11910 20.46530 -6.30154 1.000 64.89542 89 GLY B O 1
ATOM 2003 N N . LEU B 1 90 ? -38.56716 19.32170 -7.47609 1.000 62.80872 90 LEU B N 1
ATOM 2004 C CA . LEU B 1 90 ? -37.68565 19.11078 -6.33584 1.000 53.87591 90 LEU B CA 1
ATOM 2005 C C . LEU B 1 90 ? -36.50413 20.06287 -6.30551 1.000 60.82716 90 LEU B C 1
ATOM 2006 O O . LEU B 1 90 ? -35.85342 20.17837 -5.25720 1.000 56.19501 90 LEU B O 1
ATOM 2011 N N . ALA B 1 91 ? -36.25607 20.79015 -7.40063 1.000 62.16349 91 ALA B N 1
ATOM 2012 C CA . ALA B 1 91 ? -34.99960 21.51586 -7.54704 1.000 59.95494 91 ALA B CA 1
ATOM 2013 C C . ALA B 1 91 ? -34.75492 22.45117 -6.37681 1.000 69.81613 91 ALA B C 1
ATOM 2014 O O . ALA B 1 91 ? -33.60570 22.62427 -5.95112 1.000 68.71556 91 ALA B O 1
ATOM 2016 N N . GLN B 1 92 ? -35.81584 23.04646 -5.83209 1.000 69.19542 92 GLN B N 1
ATOM 2017 C CA . GLN B 1 92 ? -35.63749 23.99352 -4.74450 1.000 69.03928 92 GLN B CA 1
ATOM 2018 C C . GLN B 1 92 ? -35.15809 23.32535 -3.46513 1.000 65.72240 92 GLN B C 1
ATOM 2019 O O . GLN B 1 92 ? -34.64277 24.01418 -2.58703 1.000 72.26359 92 GLN B O 1
ATOM 2021 N N . LEU B 1 93 ? -35.26137 22.00332 -3.35682 1.000 70.31372 93 LEU B N 1
ATOM 2022 C CA . LEU B 1 93 ? -34.89180 21.29478 -2.13723 1.000 62.38611 93 LEU B CA 1
ATOM 2023 C C . LEU B 1 93 ? -33.49077 20.69090 -2.17370 1.000 62.38298 93 LEU B C 1
ATOM 2024 O O . LEU B 1 93 ? -33.13881 19.92398 -1.26693 1.000 53.43637 93 LEU B O 1
ATOM 2029 N N . ASN B 1 94 ? -32.69202 21.00851 -3.18831 1.000 56.01549 94 ASN B N 1
ATOM 2030 C CA . ASN B 1 94 ? -31.34534 20.46891 -3.33698 1.000 61.01592 94 ASN B CA 1
ATOM 2031 C C . ASN B 1 94 ? -31.37664 18.93549 -3.30028 1.000 56.59530 94 ASN B C 1
ATOM 2032 O O . ASN B 1 94 ? -30.84157 18.31725 -2.37753 1.000 45.86750 94 ASN B O 1
ATOM 2037 N N . PRO B 1 95 ? -32.04246 18.29974 -4.25867 1.000 47.89749 95 PRO B N 1
ATOM 2038 C CA . PRO B 1 95 ? -32.19950 16.84366 -4.17968 1.000 43.39945 95 PRO B CA 1
ATOM 2039 C C . PRO B 1 95 ? -30.90420 16.11620 -4.51223 1.000 42.54606 95 PRO B C 1
ATOM 2040 O O . PRO B 1 95 ? -30.05656 16.62201 -5.25232 1.000 42.70850 95 PRO B O 1
ATOM 2044 N N . ASN B 1 96 ? -30.77241 14.90265 -3.96759 1.000 36.79385 96 ASN B N 1
ATOM 2045 C CA . ASN B 1 96 ? -29.75559 13.94699 -4.39132 1.000 35.67008 96 ASN B CA 1
ATOM 2046 C C . ASN B 1 96 ? -30.15309 13.35549 -5.73908 1.000 37.70738 96 ASN B C 1
ATOM 2047 O O . ASN B 1 96 ? -31.31337 13.42465 -6.13372 1.000 33.14037 96 ASN B O 1
ATOM 2052 N N . ARG B 1 97 ? -29.17420 12.77642 -6.43562 1.000 32.40321 97 ARG B N 1
ATOM 2053 C CA . ARG B 1 97 ? -29.41133 12.08707 -7.70054 1.000 31.86774 97 ARG B CA 1
ATOM 2054 C C . ARG B 1 97 ? -28.59340 10.80295 -7.78698 1.000 31.85184 97 ARG B C 1
ATOM 2055 O O . ARG B 1 97 ? -27.38866 10.79668 -7.48074 1.000 29.46875 97 ARG B O 1
ATOM 2063 N N . LYS B 1 98 ? -29.25226 9.71724 -8.19548 1.000 29.05561 98 LYS B N 1
ATOM 2064 C CA . LYS B 1 98 ? -28.57029 8.45570 -8.46555 1.000 32.08350 98 LYS B CA 1
ATOM 2065 C C . LYS B 1 98 ? -29.15161 7.83484 -9.73530 1.000 28.31937 98 LYS B C 1
ATOM 2066 O O . LYS B 1 98 ? -30.31732 8.05004 -10.07828 1.000 29.98545 98 LYS B O 1
ATOM 2072 N N . CYS B 1 99 ? -28.34122 7.03964 -10.41570 1.000 23.99726 99 CYS B N 1
ATOM 2073 C CA . CYS B 1 99 ? -28.78672 6.24739 -11.55512 1.000 27.43198 99 CYS B CA 1
ATOM 2074 C C . CYS B 1 99 ? -28.67708 4.79259 -11.16980 1.000 27.40608 99 CYS B C 1
ATOM 2075 O O . CYS B 1 99 ? -27.72115 4.39849 -10.48748 1.000 30.12770 99 CYS B O 1
ATOM 2078 N N . VAL B 1 100 ? -29.64766 3.99855 -11.62199 1.000 25.43967 100 VAL B N 1
ATOM 2079 C CA . VAL B 1 100 ? -29.58457 2.54824 -11.52280 1.000 22.28565 100 VAL B CA 1
ATOM 2080 C C . VAL B 1 100 ? -29.72812 1.99150 -12.92168 1.000 23.96043 100 VAL B C 1
ATOM 2081 O O . VAL B 1 100 ? -30.50571 2.52111 -13.73130 1.000 24.45773 100 VAL B O 1
ATOM 2085 N N . ILE B 1 101 ? -28.97766 0.93115 -13.21540 1.000 23.65866 101 ILE B N 1
ATOM 2086 C CA . ILE B 1 101 ? -28.83738 0.44967 -14.59599 1.000 20.66048 101 ILE B CA 1
ATOM 2087 C C . ILE B 1 101 ? -28.93263 -1.06856 -14.60920 1.000 22.67957 101 ILE B C 1
ATOM 2088 O O . ILE B 1 101 ? -29.30996 -1.68586 -13.61128 1.000 25.72982 101 ILE B O 1
ATOM 2093 N N . ILE B 1 102 ? -28.63805 -1.68862 -15.75909 1.000 23.16176 102 ILE B N 1
ATOM 2094 C CA . ILE B 1 102 ? -28.84479 -3.13224 -15.86864 1.000 21.14532 102 ILE B CA 1
ATOM 2095 C C . ILE B 1 102 ? -27.95981 -3.94217 -14.91996 1.000 24.23484 102 ILE B C 1
ATOM 2096 O O . ILE B 1 102 ? -28.29135 -5.09554 -14.61662 1.000 25.43702 102 ILE B O 1
ATOM 2101 N N . PHE B 1 103 ? -26.81247 -3.39242 -14.47476 1.000 22.73472 103 PHE B N 1
ATOM 2102 C CA . PHE B 1 103 ? -25.94769 -4.15899 -13.56743 1.000 26.62365 103 PHE B CA 1
ATOM 2103 C C . PHE B 1 103 ? -26.68119 -4.60222 -12.31326 1.000 34.73774 103 PHE B C 1
ATOM 2104 O O . PHE B 1 103 ? -26.29085 -5.60748 -11.69843 1.000 30.42131 103 PHE B O 1
ATOM 2112 N N . THR B 1 104 ? -27.67907 -3.83190 -11.85347 1.000 23.22825 104 THR B N 1
ATOM 2113 C CA . THR B 1 104 ? -28.43805 -4.19728 -10.65001 1.000 25.67534 104 THR B CA 1
ATOM 2114 C C . THR B 1 104 ? -29.92253 -4.44318 -10.94212 1.000 34.91426 104 THR B C 1
ATOM 2115 O O . THR B 1 104 ? -30.75621 -4.36324 -10.02946 1.000 31.28239 104 THR B O 1
ATOM 2119 N N . GLY B 1 105 ? -30.26216 -4.76888 -12.18397 1.000 31.20316 105 GLY B N 1
ATOM 2120 C CA . GLY B 1 105 ? -31.59603 -5.20244 -12.54570 1.000 31.09527 105 GLY B CA 1
ATOM 2121 C C . GLY B 1 105 ? -32.55575 -4.14880 -13.07230 1.000 32.71334 105 GLY B C 1
ATOM 2122 O O . GLY B 1 105 ? -33.75462 -4.44410 -13.18163 1.000 30.39359 105 GLY B O 1
ATOM 2123 N N . PHE B 1 106 ? -32.08034 -2.95029 -13.42958 1.000 26.76360 106 PHE B N 1
ATOM 2124 C CA . PHE B 1 106 ? -32.96709 -1.87748 -13.87101 1.000 27.22405 106 PHE B CA 1
ATOM 2125 C C . PHE B 1 106 ? -32.72615 -1.49308 -15.32608 1.000 25.43858 106 PHE B C 1
ATOM 2126 O O . PHE B 1 106 ? -31.58091 -1.39208 -15.76543 1.000 26.04162 106 PHE B O 1
ATOM 2134 N N . GLN B 1 107 ? -33.80743 -1.20799 -16.05155 1.000 24.13248 107 GLN B N 1
ATOM 2135 C CA . GLN B 1 107 ? -33.66554 -0.39797 -17.25727 1.000 26.70612 107 GLN B CA 1
ATOM 2136 C C . GLN B 1 107 ? -33.13613 0.96401 -16.82045 1.000 32.05588 107 GLN B C 1
ATOM 2137 O O . GLN B 1 107 ? -33.57894 1.49526 -15.79810 1.000 28.82431 107 GLN B O 1
ATOM 2143 N N . ASP B 1 108 ? -32.16296 1.50772 -17.57173 1.000 25.90106 108 ASP B N 1
ATOM 2144 C CA . ASP B 1 108 ? -31.38835 2.66161 -17.08921 1.000 27.78572 108 ASP B CA 1
ATOM 2145 C C . ASP B 1 108 ? -32.30943 3.80030 -16.64740 1.000 26.29314 108 ASP B C 1
ATOM 2146 O O . ASP B 1 108 ? -33.08348 4.35094 -17.45390 1.000 28.61618 108 ASP B O 1
ATOM 2151 N N . THR B 1 109 ? -32.20977 4.16403 -15.35286 1.000 23.61111 109 THR B N 1
ATOM 2152 C CA . THR B 1 109 ? -33.16573 5.04135 -14.67709 1.000 24.80880 109 THR B CA 1
ATOM 2153 C C . THR B 1 109 ? -32.40942 6.06542 -13.86130 1.000 28.07590 109 THR B C 1
ATOM 2154 O O . THR B 1 109 ? -31.43147 5.70693 -13.21908 1.000 30.39245 109 THR B O 1
ATOM 2158 N N . VAL B 1 110 ? -32.86030 7.31926 -13.88598 1.000 28.11929 110 VAL B N 1
ATOM 2159 C CA . VAL B 1 110 ? -32.32594 8.36487 -13.01184 1.000 25.47073 110 VAL B CA 1
ATOM 2160 C C . VAL B 1 110 ? -33.38006 8.70396 -11.95336 1.000 28.04214 110 VAL B C 1
ATOM 2161 O O . VAL B 1 110 ? -34.57594 8.75597 -12.24789 1.000 28.16778 110 VAL B O 1
ATOM 2165 N N . ILE B 1 111 ? -32.94515 8.90864 -10.70760 1.000 32.22676 111 ILE B N 1
ATOM 2166 C CA . ILE B 1 111 ? -33.84005 9.20960 -9.59483 1.000 29.73854 111 ILE B CA 1
ATOM 2167 C C . ILE B 1 111 ? -33.30979 10.45268 -8.90296 1.000 33.43520 111 ILE B C 1
ATOM 2168 O O . ILE B 1 111 ? -32.12845 10.48980 -8.52760 1.000 31.04030 111 ILE B O 1
ATOM 2173 N N . ASP B 1 112 ? -34.17154 11.46056 -8.74896 1.000 31.51697 112 ASP B N 1
ATOM 2174 C CA . ASP B 1 112 ? -33.89615 12.61470 -7.90275 1.000 35.11755 112 ASP B CA 1
ATOM 2175 C C . ASP B 1 112 ? -34.68419 12.42373 -6.61736 1.000 40.20365 112 ASP B C 1
ATOM 2176 O O . ASP B 1 112 ? -35.82465 11.96604 -6.65342 1.000 37.97750 112 ASP B O 1
ATOM 2181 N N . TYR B 1 113 ? -34.05840 12.68633 -5.47360 1.000 36.68954 113 TYR B N 1
ATOM 2182 C CA . TYR B 1 113 ? -34.76220 12.34710 -4.25011 1.000 38.14710 113 TYR B CA 1
ATOM 2183 C C . TYR B 1 113 ? -34.29916 13.21665 -3.10048 1.000 37.68780 113 TYR B C 1
ATOM 2184 O O . TYR B 1 113 ? -33.17457 13.72114 -3.09481 1.000 36.88015 113 TYR B O 1
ATOM 2193 N N . VAL B 1 114 ? -35.20285 13.37777 -2.13389 1.000 39.79699 114 VAL B N 1
ATOM 2194 C CA . VAL B 1 114 ? -34.95688 14.10323 -0.88923 1.000 47.25800 114 VAL B CA 1
ATOM 2195 C C . VAL B 1 114 ? -35.59009 13.33510 0.26614 1.000 51.22522 114 VAL B C 1
ATOM 2196 O O . VAL B 1 114 ? -36.49998 12.52572 0.08040 1.000 49.90507 114 VAL B O 1
ATOM 2200 N N . GLU B 1 115 ? -35.12710 13.62486 1.47998 1.000 48.44276 115 GLU B N 1
ATOM 2201 C CA . GLU B 1 115 ? -35.80253 13.18513 2.69737 1.000 63.51246 115 GLU B CA 1
ATOM 2202 C C . GLU B 1 115 ? -36.51250 14.37996 3.32272 1.000 68.01279 115 GLU B C 1
ATOM 2203 O O . GLU B 1 115 ? -35.91958 15.45056 3.46425 1.000 66.37200 115 GLU B O 1
ATOM 2205 N N . CYS B 1 116 ? -37.79293 14.19904 3.64542 1.000 75.67431 116 CYS B N 1
ATOM 2206 C CA . CYS B 1 116 ? -38.65680 15.23059 4.20427 1.000 80.91517 116 CYS B CA 1
ATOM 2207 C C . CYS B 1 116 ? -39.58310 14.59194 5.22245 1.000 86.89618 116 CYS B C 1
ATOM 2208 O O . CYS B 1 116 ? -40.33434 13.67506 4.87646 1.000 86.49817 116 CYS B O 1
ATOM 2211 N N . ASN B 1 117 ? -39.54636 15.09032 6.45946 1.000 95.36434 117 ASN B N 1
ATOM 2212 C CA . ASN B 1 117 ? -40.48183 14.68781 7.50802 1.000 94.80154 117 ASN B CA 1
ATOM 2213 C C . ASN B 1 117 ? -40.55826 13.16425 7.64004 1.000 94.67335 117 ASN B C 1
ATOM 2214 O O . ASN B 1 117 ? -41.63932 12.57100 7.69733 1.000 95.06937 117 ASN B O 1
ATOM 2216 N N . GLY B 1 118 ? -39.38818 12.52508 7.66305 1.000 85.05953 118 GLY B N 1
ATOM 2217 C CA . GLY B 1 118 ? -39.32036 11.08141 7.79731 1.000 81.59007 118 GLY B CA 1
ATOM 2218 C C . GLY B 1 118 ? -39.80906 10.27840 6.60894 1.000 83.13879 118 GLY B C 1
ATOM 2219 O O . GLY B 1 118 ? -40.13834 9.09922 6.76597 1.000 86.21353 118 GLY B O 1
ATOM 2220 N N . GLU B 1 119 ? -39.86311 10.87729 5.41947 1.000 82.66956 119 GLU B N 1
ATOM 2221 C CA . GLU B 1 119 ? -40.30845 10.19858 4.20497 1.000 73.26548 119 GLU B CA 1
ATOM 2222 C C . GLU B 1 119 ? -39.38406 10.57397 3.05337 1.000 65.63342 119 GLU B C 1
ATOM 2223 O O . GLU B 1 119 ? -38.70880 11.60046 3.08823 1.000 58.03862 119 GLU B O 1
ATOM 2225 N N . THR B 1 120 ? -39.31248 9.70494 2.05604 1.000 60.18593 120 THR B N 1
ATOM 2226 C CA . THR B 1 120 ? -38.56728 9.96301 0.83707 1.000 48.84531 120 THR B CA 1
ATOM 2227 C C . THR B 1 120 ? -39.50521 10.47155 -0.24884 1.000 56.01536 120 THR B C 1
ATOM 2228 O O . THR B 1 120 ? -40.52524 9.83249 -0.54599 1.000 63.32972 120 THR B O 1
ATOM 2232 N N . LEU B 1 121 ? -39.13200 11.59330 -0.86115 1.000 49.20970 121 LEU B N 1
ATOM 2233 C CA . LEU B 1 121 ? -39.77534 12.09999 -2.06816 1.000 49.33833 121 LEU B CA 1
ATOM 2234 C C . LEU B 1 121 ? -38.83489 11.84827 -3.23498 1.000 47.04041 121 LEU B C 1
ATOM 2235 O O . LEU B 1 121 ? -37.69543 12.31539 -3.21951 1.000 48.02088 121 LEU B O 1
ATOM 2240 N N . ALA B 1 122 ? -39.30219 11.13227 -4.24612 1.000 44.28483 122 ALA B N 1
ATOM 2241 C CA . ALA B 1 122 ? -38.40867 10.73382 -5.31676 1.000 38.48802 122 ALA B CA 1
ATOM 2242 C C . ALA B 1 122 ? -39.14408 10.81588 -6.63562 1.000 44.13765 122 ALA B C 1
ATOM 2243 O O . ALA B 1 122 ? -40.32119 10.47785 -6.69891 1.000 42.19210 122 ALA B O 1
ATOM 2245 N N . VAL B 1 123 ? -38.43493 11.23459 -7.68030 1.000 37.18250 123 VAL B N 1
ATOM 2246 C CA . VAL B 1 123 ? -38.93656 11.22697 -9.05132 1.000 36.57036 123 VAL B CA 1
ATOM 2247 C C . VAL B 1 123 ? -37.95548 10.41403 -9.88096 1.000 39.26883 123 VAL B C 1
ATOM 2248 O O . VAL B 1 123 ? -36.78380 10.79826 -10.02965 1.000 37.25786 123 VAL B O 1
ATOM 2252 N N . ALA B 1 124 ? -38.42522 9.29161 -10.41757 1.000 33.70707 124 ALA B N 1
ATOM 2253 C CA . ALA B 1 124 ? -37.61176 8.42010 -11.24834 1.000 33.15975 124 ALA B CA 1
ATOM 2254 C C . ALA B 1 124 ? -38.04731 8.55335 -12.70350 1.000 38.30449 124 ALA B C 1
ATOM 2255 O O . ALA B 1 124 ? -39.23677 8.65415 -12.98161 1.000 38.15378 124 ALA B O 1
ATOM 2257 N N . ARG B 1 125 ? -37.09272 8.59693 -13.62680 1.000 35.53668 125 ARG B N 1
ATOM 2258 C CA . ARG B 1 125 ? -37.40413 8.70246 -15.04603 1.000 32.23140 125 ARG B CA 1
ATOM 2259 C C . ARG B 1 125 ? -36.50776 7.74593 -15.82117 1.000 30.90577 125 ARG B C 1
ATOM 2260 O O . ARG B 1 125 ? -35.32947 7.60810 -15.50235 1.000 29.85795 125 ARG B O 1
ATOM 2268 N N . LEU B 1 126 ? -37.05323 7.12683 -16.86913 1.000 29.92701 126 LEU B N 1
ATOM 2269 C CA . LEU B 1 126 ? -36.18142 6.38003 -17.77237 1.000 31.23290 126 LEU B CA 1
ATOM 2270 C C . LEU B 1 126 ? -35.27961 7.35492 -18.51973 1.000 37.18356 126 LEU B C 1
ATOM 2271 O O . LEU B 1 126 ? -35.75753 8.32899 -19.10472 1.000 38.53699 126 LEU B O 1
ATOM 2276 N N . ILE B 1 127 ? -33.97943 7.06771 -18.54436 1.000 39.30462 127 ILE B N 1
ATOM 2277 C CA . ILE B 1 127 ? -33.02881 7.98484 -19.16046 1.000 38.24909 127 ILE B CA 1
ATOM 2278 C C . ILE B 1 127 ? -33.24704 8.07785 -20.67505 1.000 41.05314 127 ILE B C 1
ATOM 2279 O O . ILE B 1 127 ? -33.14077 9.16182 -21.26712 1.000 40.95389 127 ILE B O 1
ATOM 2284 N N . ASP B 1 128 ? -33.56360 6.95928 -21.32267 1.000 38.94755 128 ASP B N 1
ATOM 2285 C CA . ASP B 1 128 ? -33.76090 6.93259 -22.77332 1.000 40.44035 128 ASP B CA 1
ATOM 2286 C C . ASP B 1 128 ? -35.14226 7.40243 -23.20947 1.000 52.38630 128 ASP B C 1
ATOM 2287 O O . ASP B 1 128 ? -35.35938 7.60218 -24.41171 1.000 49.17834 128 ASP B O 1
ATOM 2292 N N . GLU B 1 129 ? -36.09368 7.48709 -22.28428 1.000 41.14712 129 GLU B N 1
ATOM 2293 C CA . GLU B 1 129 ? -37.44538 7.96722 -22.58456 1.000 42.46097 129 GLU B CA 1
ATOM 2294 C C . GLU B 1 129 ? -37.94424 8.71719 -21.36334 1.000 44.78775 129 GLU B C 1
ATOM 2295 O O . GLU B 1 129 ? -38.71665 8.18615 -20.55484 1.000 46.26330 129 GLU B O 1
ATOM 2301 N N . PRO B 1 130 ? -37.49252 9.96884 -21.17804 1.000 46.13291 130 PRO B N 1
ATOM 2302 C CA . PRO B 1 130 ? -37.65496 10.62828 -19.87274 1.000 42.79635 130 PRO B CA 1
ATOM 2303 C C . PRO B 1 130 ? -39.08994 10.95312 -19.52156 1.000 45.77962 130 PRO B C 1
ATOM 2304 O O . PRO B 1 130 ? -39.38847 11.14885 -18.33541 1.000 47.50246 130 PRO B O 1
ATOM 2308 N N . GLY B 1 131 ? -39.99319 10.97901 -20.50371 1.000 46.88149 131 GLY B N 1
ATOM 2309 C CA . GLY B 1 131 ? -41.40057 11.14898 -20.21738 1.000 45.50699 131 GLY B CA 1
ATOM 2310 C C . GLY B 1 131 ? -41.99449 10.00228 -19.42694 1.000 51.25484 131 GLY B C 1
ATOM 2311 O O . GLY B 1 131 ? -43.08496 10.15314 -18.87015 1.000 51.08131 131 GLY B O 1
ATOM 2312 N N . LYS B 1 132 ? -41.32336 8.84477 -19.39528 1.000 45.79718 132 LYS B N 1
ATOM 2313 C CA . LYS B 1 132 ? -41.75154 7.73355 -18.54602 1.000 46.41282 132 LYS B CA 1
ATOM 2314 C C . LYS B 1 132 ? -41.22623 7.98142 -17.12882 1.000 46.21813 132 LYS B C 1
ATOM 2315 O O . LYS B 1 132 ? -40.02431 7.81322 -16.85844 1.000 44.77572 132 LYS B O 1
ATOM 2321 N N . VAL B 1 133 ? -42.14273 8.33503 -16.21175 1.000 46.74274 133 VAL B N 1
ATOM 2322 C CA . VAL B 1 133 ? -41.81140 8.91598 -14.91422 1.000 46.37454 133 VAL B CA 1
ATOM 2323 C C . VAL B 1 133 ? -42.63112 8.24634 -13.81620 1.000 52.19379 133 VAL B C 1
ATOM 2324 O O . VAL B 1 133 ? -43.77369 7.83410 -14.03110 1.000 48.54069 133 VAL B O 1
ATOM 2328 N N . CYS B 1 134 ? -42.02145 8.10279 -12.63724 1.000 46.87860 134 CYS B N 1
ATOM 2329 C CA . CYS B 1 134 ? -42.72489 7.66910 -11.42914 1.000 47.75023 134 CYS B CA 1
ATOM 2330 C C . CYS B 1 134 ? -42.42951 8.61264 -10.26390 1.000 47.40098 134 CYS B C 1
ATOM 2331 O O . CYS B 1 134 ? -41.26719 8.77990 -9.87634 1.000 46.28641 134 CYS B O 1
ATOM 2334 N N . ARG B 1 135 ? -43.47852 9.20492 -9.69625 1.000 48.38085 135 ARG B N 1
ATOM 2335 C CA . ARG B 1 135 ? -43.36356 10.08605 -8.53742 1.000 48.24602 135 ARG B CA 1
ATOM 2336 C C . ARG B 1 135 ? -43.76792 9.31308 -7.29533 1.000 49.99553 135 ARG B C 1
ATOM 2337 O O . ARG B 1 135 ? -44.85334 8.72681 -7.26024 1.000 50.13511 135 ARG B O 1
ATOM 2345 N N . PHE B 1 136 ? -42.90518 9.31969 -6.27859 1.000 49.34519 136 PHE B N 1
ATOM 2346 C CA . PHE B 1 136 ? -43.07352 8.48062 -5.10591 1.000 48.76162 136 PHE B CA 1
ATOM 2347 C C . PHE B 1 136 ? -42.86882 9.31666 -3.85318 1.000 54.64813 136 PHE B C 1
ATOM 2348 O O . PHE B 1 136 ? -41.98723 10.17984 -3.80327 1.000 47.59958 136 PHE B O 1
ATOM 2356 N N . ALA B 1 137 ? -43.68332 9.05291 -2.83736 1.000 51.71283 137 ALA B N 1
ATOM 2357 C CA . ALA B 1 137 ? -43.53418 9.69193 -1.53456 1.000 53.90673 137 ALA B CA 1
ATOM 2358 C C . ALA B 1 137 ? -43.89069 8.64169 -0.50066 1.000 56.45373 137 ALA B C 1
ATOM 2359 O O . ALA B 1 137 ? -45.04239 8.21083 -0.43605 1.000 67.65963 137 ALA B O 1
ATOM 2361 N N . GLY B 1 138 ? -42.92063 8.22249 0.29804 1.000 56.83792 138 GLY B N 1
ATOM 2362 C CA . GLY B 1 138 ? -43.22247 7.15181 1.23076 1.000 63.76549 138 GLY B CA 1
ATOM 2363 C C . GLY B 1 138 ? -42.03065 6.80358 2.08669 1.000 64.90848 138 GLY B C 1
ATOM 2364 O O . GLY B 1 138 ? -40.96168 7.40556 1.98044 1.000 61.01373 138 GLY B O 1
ATOM 2365 N N . LYS B 1 139 ? -42.23517 5.80839 2.94919 1.000 62.02844 139 LYS B N 1
ATOM 2366 C CA . LYS B 1 139 ? -41.22431 5.41533 3.92383 1.000 70.01699 139 LYS B CA 1
ATOM 2367 C C . LYS B 1 139 ? -40.08277 4.60049 3.31635 1.000 73.92876 139 LYS B C 1
ATOM 2368 O O . LYS B 1 139 ? -39.09392 4.33002 4.00835 1.000 71.63231 139 LYS B O 1
ATOM 2370 N N . GLY B 1 140 ? -40.17409 4.21076 2.04832 1.000 70.76733 140 GLY B N 1
ATOM 2371 C CA . GLY B 1 140 ? -39.16030 3.36620 1.45583 1.000 68.45111 140 GLY B CA 1
ATOM 2372 C C . GLY B 1 140 ? -37.91575 4.10608 0.98162 1.000 54.75804 140 GLY B C 1
ATOM 2373 O O . GLY B 1 140 ? -37.76546 5.31977 1.10761 1.000 63.46053 140 GLY B O 1
ATOM 2374 N N . ASN B 1 141 ? -37.00215 3.32691 0.42286 1.000 58.17496 141 ASN B N 1
ATOM 2375 C CA . ASN B 1 141 ? -35.73233 3.79830 -0.10955 1.000 58.14381 141 ASN B CA 1
ATOM 2376 C C . ASN B 1 141 ? -35.92486 4.40915 -1.50811 1.000 52.73396 141 ASN B C 1
ATOM 2377 O O . ASN B 1 141 ? -36.88585 4.09462 -2.20989 1.000 49.96059 141 ASN B O 1
ATOM 2382 N N . TYR B 1 142 ? -34.99565 5.29242 -1.91693 1.000 42.61887 142 TYR B N 1
ATOM 2383 C CA . TYR B 1 142 ? -35.17689 6.01290 -3.18312 1.000 43.77436 142 TYR B CA 1
ATOM 2384 C C . TYR B 1 142 ? -35.38843 5.04229 -4.35627 1.000 36.57565 142 TYR B C 1
ATOM 2385 O O . TYR B 1 142 ? -36.16052 5.32401 -5.29635 1.000 50.81104 142 TYR B O 1
ATOM 2394 N N . LYS B 1 143 ? -34.80467 3.85689 -4.25800 1.000 36.23831 143 LYS B N 1
ATOM 2395 C CA . LYS B 1 143 ? -34.96796 2.85371 -5.29345 1.000 37.68681 143 LYS B CA 1
ATOM 2396 C C . LYS B 1 143 ? -36.41910 2.43758 -5.47951 1.000 40.98173 143 LYS B C 1
ATOM 2397 O O . LYS B 1 143 ? -36.75054 1.91108 -6.53997 1.000 38.08688 143 LYS B O 1
ATOM 2403 N N . VAL B 1 144 ? -37.30080 2.66174 -4.49473 1.000 42.61201 144 VAL B N 1
ATOM 2404 C CA . VAL B 1 144 ? -38.68239 2.22053 -4.68420 1.000 38.32980 144 VAL B CA 1
ATOM 2405 C C . VAL B 1 144 ? -39.27768 2.85551 -5.93145 1.000 40.34321 144 VAL B C 1
ATOM 2406 O O . VAL B 1 144 ? -39.95823 2.17446 -6.72030 1.000 39.42509 144 VAL B O 1
ATOM 2410 N N . ALA B 1 145 ? -38.98371 4.14907 -6.17315 1.000 36.93067 145 ALA B N 1
ATOM 2411 C CA . ALA B 1 145 ? -39.53751 4.78711 -7.36977 1.000 35.35856 145 ALA B CA 1
ATOM 2412 C C . ALA B 1 145 ? -39.06279 4.07719 -8.64174 1.000 34.97032 145 ALA B C 1
ATOM 2413 O O . ALA B 1 145 ? -39.81967 3.95509 -9.61180 1.000 38.38757 145 ALA B O 1
ATOM 2415 N N . ALA B 1 146 ? -37.81445 3.61427 -8.66023 1.000 36.00182 146 ALA B N 1
ATOM 2416 C CA . ALA B 1 146 ? -37.30867 2.89348 -9.83392 1.000 32.29157 146 ALA B CA 1
ATOM 2417 C C . ALA B 1 146 ? -38.00148 1.54417 -10.00963 1.000 34.55953 146 ALA B C 1
ATOM 2418 O O . ALA B 1 146 ? -38.30159 1.12666 -11.14990 1.000 30.88624 146 ALA B O 1
ATOM 2420 N N . VAL B 1 147 ? -38.28751 0.85517 -8.89476 1.000 35.91257 147 VAL B N 1
ATOM 2421 C CA . VAL B 1 147 ? -38.94533 -0.44725 -8.97821 1.000 35.62032 147 VAL B CA 1
ATOM 2422 C C . VAL B 1 147 ? -40.37166 -0.29525 -9.48975 1.000 35.20204 147 VAL B C 1
ATOM 2423 O O . VAL B 1 147 ? -40.83469 -1.07474 -10.33596 1.000 36.40839 147 VAL B O 1
ATOM 2427 N N . LYS B 1 148 ? -41.09408 0.70387 -8.98828 1.000 35.30246 148 LYS B N 1
ATOM 2428 C CA . LYS B 1 148 ? -42.43644 0.93055 -9.48465 1.000 37.59831 148 LYS B CA 1
ATOM 2429 C C . LYS B 1 148 ? -42.40273 1.21699 -10.96933 1.000 38.62339 148 LYS B C 1
ATOM 2430 O O . LYS B 1 148 ? -43.28078 0.77270 -11.71269 1.000 38.67058 148 LYS B O 1
ATOM 2436 N N . LEU B 1 149 ? -41.37389 1.93583 -11.41850 1.000 34.80496 149 LEU B N 1
ATOM 2437 C CA . LEU B 1 149 ? -41.24965 2.23481 -12.83151 1.000 39.56180 149 LEU B CA 1
ATOM 2438 C C . LEU B 1 149 ? -41.01975 0.94568 -13.60283 1.000 32.89604 149 LEU B C 1
ATOM 2439 O O . LEU B 1 149 ? -41.61795 0.72705 -14.65999 1.000 34.65081 149 LEU B O 1
ATOM 2444 N N . LYS B 1 150 ? -40.19304 0.05478 -13.03199 1.000 32.37559 150 LYS B N 1
ATOM 2445 C CA . LYS B 1 150 ? -39.84402 -1.21519 -13.65986 1.000 32.83717 150 LYS B CA 1
ATOM 2446 C C . LYS B 1 150 ? -41.06104 -2.11900 -13.78501 1.000 32.73739 150 LYS B C 1
ATOM 2447 O O . LYS B 1 150 ? -41.23076 -2.80948 -14.79420 1.000 33.40526 150 LYS B O 1
ATOM 2453 N N . ARG B 1 151 ? -41.93162 -2.10769 -12.77667 1.000 34.05284 151 ARG B N 1
ATOM 2454 C CA . ARG B 1 151 ? -43.05216 -3.03357 -12.68991 1.000 33.81139 151 ARG B CA 1
ATOM 2455 C C . ARG B 1 151 ? -44.36630 -2.46869 -13.21182 1.000 37.19461 151 ARG B C 1
ATOM 2456 O O . ARG B 1 151 ? -45.38767 -3.15358 -13.12774 1.000 39.96365 151 ARG B O 1
ATOM 2464 N N . ASN B 1 152 ? -44.37178 -1.24930 -13.74897 1.000 36.17564 152 ASN B N 1
ATOM 2465 C CA . ASN B 1 152 ? -45.60598 -0.61126 -14.22547 1.000 38.05559 152 ASN B CA 1
ATOM 2466 C C . ASN B 1 152 ? -46.61422 -0.47561 -13.08800 1.000 39.84214 152 ASN B C 1
ATOM 2467 O O . ASN B 1 152 ? -47.80514 -0.70242 -13.28008 1.000 43.69909 152 ASN B O 1
ATOM 2472 N N . GLU B 1 153 ? -46.13073 -0.12256 -11.89032 1.000 39.70931 153 GLU B N 1
ATOM 2473 C CA . GLU B 1 153 ? -47.03556 0.15757 -10.76677 1.000 49.13487 153 GLU B CA 1
ATOM 2474 C C . GLU B 1 153 ? -47.43995 1.63429 -10.72499 1.000 47.71039 153 GLU B C 1
ATOM 2475 O O . GLU B 1 153 ? -46.62961 2.50971 -11.04053 1.000 50.10107 153 GLU B O 1
ATOM 2481 N N . PRO B 1 154 ? -48.69179 1.95406 -10.37786 1.000 47.48253 154 PRO B N 1
ATOM 2482 C CA . PRO B 1 154 ? -49.12571 3.35946 -10.40914 1.000 48.54861 154 PRO B CA 1
ATOM 2483 C C . PRO B 1 154 ? -48.41280 4.19290 -9.34780 1.000 56.37820 154 PRO B C 1
ATOM 2484 O O . PRO B 1 154 ? -48.19505 3.74259 -8.21882 1.000 53.98822 154 PRO B O 1
ATOM 2488 N N . CYS B 1 155 ? -48.06760 5.42150 -9.72042 1.000 51.22235 155 CYS B N 1
ATOM 2489 C CA . CYS B 1 155 ? -47.36863 6.37154 -8.85816 1.000 50.14943 155 CYS B CA 1
ATOM 2490 C C . CYS B 1 155 ? -48.24686 7.60236 -8.65167 1.000 56.02070 155 CYS B C 1
ATOM 2491 O O . CYS B 1 155 ? -49.42914 7.62329 -9.01578 1.000 54.63795 155 CYS B O 1
ATOM 2494 N N . LEU B 1 156 ? -47.68050 8.63153 -8.02945 1.000 51.24540 156 LEU B N 1
ATOM 2495 C CA . LEU B 1 156 ? -48.47667 9.82250 -7.75391 1.000 54.78869 156 LEU B CA 1
ATOM 2496 C C . LEU B 1 156 ? -48.58471 10.71874 -8.98343 1.000 50.39559 156 LEU B C 1
ATOM 2497 O O . LEU B 1 156 ? -47.66711 10.80782 -9.80499 1.000 61.24630 156 LEU B O 1
ATOM 2502 N N . THR B 1 157 ? -49.71811 11.40573 -9.09093 1.000 55.02159 157 THR B N 1
ATOM 2503 C CA . THR B 1 157 ? -49.88232 12.41995 -10.11795 1.000 56.92618 157 THR B CA 1
ATOM 2504 C C . THR B 1 157 ? -49.00150 13.62505 -9.81137 1.000 58.07486 157 THR B C 1
ATOM 2505 O O . THR B 1 157 ? -48.43118 13.75651 -8.72590 1.000 57.66095 157 THR B O 1
ATOM 2509 N N . ARG B 1 158 ? -48.89243 14.51839 -10.79260 1.000 67.09353 158 ARG B N 1
ATOM 2510 C CA . ARG B 1 158 ? -48.10982 15.73474 -10.59864 1.000 62.73058 158 ARG B CA 1
ATOM 2511 C C . ARG B 1 158 ? -48.62046 16.53021 -9.40225 1.000 65.42532 158 ARG B C 1
ATOM 2512 O O . ARG B 1 158 ? -47.84224 16.93256 -8.53466 1.000 64.61609 158 ARG B O 1
ATOM 2520 N N . GLU B 1 159 ? -49.93398 16.73034 -9.31930 1.000 62.88619 159 GLU B N 1
ATOM 2521 C CA . GLU B 1 159 ? -50.49916 17.59105 -8.28267 1.000 64.02105 159 GLU B CA 1
ATOM 2522 C C . GLU B 1 159 ? -50.35294 16.96715 -6.89804 1.000 62.20590 159 GLU B C 1
ATOM 2523 O O . GLU B 1 159 ? -50.02407 17.66341 -5.92759 1.000 66.87288 159 GLU B O 1
ATOM 2525 N N . GLU B 1 160 ? -50.57550 15.65400 -6.78393 1.000 63.24750 160 GLU B N 1
ATOM 2526 C CA . GLU B 1 160 ? -50.33556 14.98550 -5.50802 1.000 63.25758 160 GLU B CA 1
ATOM 2527 C C . GLU B 1 160 ? -48.88307 15.15059 -5.07870 1.000 58.83517 160 GLU B C 1
ATOM 2528 O O . GLU B 1 160 ? -48.58417 15.40208 -3.89720 1.000 60.90930 160 GLU B O 1
ATOM 2531 N N . PHE B 1 161 ? -47.96510 15.03009 -6.03479 1.000 53.62252 161 PHE B N 1
ATOM 2532 C CA . PHE B 1 161 ? -46.55894 15.17358 -5.70272 1.000 62.96732 161 PHE B CA 1
ATOM 2533 C C . PHE B 1 161 ? -46.23018 16.59899 -5.27693 1.000 61.24086 161 PHE B C 1
ATOM 2534 O O . PHE B 1 161 ? -45.51323 16.79623 -4.29180 1.000 58.91186 161 PHE B O 1
ATOM 2542 N N . LEU B 1 162 ? -46.74018 17.60551 -5.99939 1.000 65.91633 162 LEU B N 1
ATOM 2543 C CA . LEU B 1 162 ? -46.45555 18.98123 -5.60759 1.000 62.52455 162 LEU B CA 1
ATOM 2544 C C . LEU B 1 162 ? -47.00536 19.27863 -4.22499 1.000 70.15763 162 LEU B C 1
ATOM 2545 O O . LEU B 1 162 ? -46.35661 19.97789 -3.43976 1.000 65.51075 162 LEU B O 1
ATOM 2550 N N . LYS B 1 163 ? -48.17502 18.72042 -3.88664 1.000 65.03644 163 LYS B N 1
ATOM 2551 C CA . LYS B 1 163 ? -48.71509 18.93622 -2.54655 1.000 68.12981 163 LYS B CA 1
ATOM 2552 C C . LYS B 1 163 ? -47.80257 18.33350 -1.48160 1.000 76.68555 163 LYS B C 1
ATOM 2553 O O . LYS B 1 163 ? -47.49322 18.98002 -0.47255 1.000 72.27869 163 LYS B O 1
ATOM 2555 N N . LYS B 1 164 ? -47.31664 17.11004 -1.71053 1.000 62.22235 164 LYS B N 1
ATOM 2556 C CA . LYS B 1 164 ? -46.41551 16.51501 -0.72700 1.000 64.75408 164 LYS B CA 1
ATOM 2557 C C . LYS B 1 164 ? -45.08662 17.25983 -0.64724 1.000 68.26323 164 LYS B C 1
ATOM 2558 O O . LYS B 1 164 ? -44.48263 17.32351 0.43260 1.000 70.96724 164 LYS B O 1
ATOM 2564 N N . VAL B 1 165 ? -44.60263 17.80122 -1.77191 1.000 65.16509 165 VAL B N 1
ATOM 2565 C CA . VAL B 1 165 ? -43.38665 18.61775 -1.75718 1.000 63.79791 165 VAL B CA 1
ATOM 2566 C C . VAL B 1 165 ? -43.60084 19.90110 -0.95649 1.000 79.86474 165 VAL B C 1
ATOM 2567 O O . VAL B 1 165 ? -42.71961 20.33249 -0.19956 1.000 74.34127 165 VAL B O 1
ATOM 2571 N N . GLU B 1 166 ? -44.76762 20.53465 -1.11738 1.000 73.14188 166 GLU B N 1
ATOM 2572 C CA . GLU B 1 166 ? -45.05914 21.76616 -0.39405 1.000 64.33027 166 GLU B CA 1
ATOM 2573 C C . GLU B 1 166 ? -45.02102 21.54815 1.11077 1.000 80.98516 166 GLU B C 1
ATOM 2574 O O . GLU B 1 166 ? -44.68226 22.47038 1.86381 1.000 77.83355 166 GLU B O 1
ATOM 2576 N N . GLU B 1 167 ? -45.39520 20.35461 1.57150 1.000 79.81112 167 GLU B N 1
ATOM 2577 C CA . GLU B 1 167 ? -45.33536 20.04317 2.99269 1.000 86.16499 167 GLU B CA 1
ATOM 2578 C C . GLU B 1 167 ? -43.90048 19.72098 3.40295 1.000 98.07818 167 GLU B C 1
ATOM 2579 O O . GLU B 1 167 ? -43.64049 18.66355 3.98396 1.000 103.43530 167 GLU B O 1
ATOM 2581 N N . CYS B 1 168 ? -42.96343 20.61794 3.10068 1.000 99.30202 168 CYS B N 1
ATOM 2582 C CA . CYS B 1 168 ? -41.56952 20.44987 3.49615 1.000 95.51419 168 CYS B CA 1
ATOM 2583 C C . CYS B 1 168 ? -40.86551 21.80752 3.52627 1.000 98.31713 168 CYS B C 1
ATOM 2584 O O . CYS B 1 168 ? -40.65561 22.44877 2.49491 1.000 93.89446 168 CYS B O 1
ATOM 2587 N N . MET C 1 1 ? -42.09668 -26.94034 -30.35070 1.000 51.19959 1 MET C N 1
ATOM 2588 C CA . MET C 1 1 ? -40.97712 -27.48040 -29.59611 1.000 41.81262 1 MET C CA 1
ATOM 2589 C C . MET C 1 1 ? -39.79293 -26.52369 -29.74792 1.000 44.13723 1 MET C C 1
ATOM 2590 O O . MET C 1 1 ? -39.73149 -25.78645 -30.73373 1.000 37.74652 1 MET C O 1
ATOM 2595 N N . TYR C 1 2 ? -38.86290 -26.54061 -28.78890 1.000 36.39147 2 TYR C N 1
ATOM 2596 C CA . TYR C 1 2 ? -37.62255 -25.78172 -28.91838 1.000 35.03009 2 TYR C CA 1
ATOM 2597 C C . TYR C 1 2 ? -36.60942 -26.53092 -29.77145 1.000 33.88338 2 TYR C C 1
ATOM 2598 O O . TYR C 1 2 ? -36.47935 -27.75247 -29.67585 1.000 36.04300 2 TYR C O 1
ATOM 2607 N N . SER C 1 3 ? -35.87227 -25.79856 -30.59256 1.000 34.00099 3 SER C N 1
ATOM 2608 C CA . SER C 1 3 ? -34.62400 -26.34338 -31.09772 1.000 40.48023 3 SER C CA 1
ATOM 2609 C C . SER C 1 3 ? -33.53685 -26.08887 -30.05663 1.000 37.73492 3 SER C C 1
ATOM 2610 O O . SER C 1 3 ? -33.55987 -25.07275 -29.36133 1.000 38.74035 3 SER C O 1
ATOM 2613 N N . VAL C 1 4 ? -32.56416 -27.00426 -29.94958 1.000 36.40295 4 VAL C N 1
ATOM 2614 C CA . VAL C 1 4 ? -31.58861 -26.93058 -28.87026 1.000 36.45185 4 VAL C CA 1
ATOM 2615 C C . VAL C 1 4 ? -30.18960 -26.95517 -29.47355 1.000 37.50405 4 VAL C C 1
ATOM 2616 O O . VAL C 1 4 ? -29.89097 -27.80382 -30.32202 1.000 44.29417 4 VAL C O 1
ATOM 2620 N N . LYS C 1 5 ? -29.34526 -26.02649 -29.05233 1.000 38.08465 5 LYS C N 1
ATOM 2621 C CA . LYS C 1 5 ? -27.93033 -26.01726 -29.39805 1.000 38.57639 5 LYS C CA 1
ATOM 2622 C C . LYS C 1 5 ? -27.14197 -26.09259 -28.09768 1.000 46.59769 5 LYS C C 1
ATOM 2623 O O . LYS C 1 5 ? -27.43395 -25.35374 -27.15306 1.000 41.73349 5 LYS C O 1
ATOM 2629 N N . LYS C 1 6 ? -26.19223 -27.02873 -28.02446 1.000 46.20660 6 LYS C N 1
ATOM 2630 C CA . LYS C 1 6 ? -25.47588 -27.35814 -26.79792 1.000 44.71989 6 LYS C CA 1
ATOM 2631 C C . LYS C 1 6 ? -23.95614 -27.29882 -26.98594 1.000 46.03875 6 LYS C C 1
ATOM 2632 O O . LYS C 1 6 ? -23.44656 -27.69857 -28.03148 1.000 43.28627 6 LYS C O 1
ATOM 2638 N N . SER C 1 7 ? -23.23258 -26.77963 -25.99338 1.000 46.13778 7 SER C N 1
ATOM 2639 C CA . SER C 1 7 ? -21.77093 -26.85270 -25.99513 1.000 49.30544 7 SER C CA 1
ATOM 2640 C C . SER C 1 7 ? -21.27458 -26.82742 -24.55535 1.000 57.32632 7 SER C C 1
ATOM 2641 O O . SER C 1 7 ? -22.05877 -26.77318 -23.59819 1.000 49.34694 7 SER C O 1
ATOM 2644 N N . LYS C 1 8 ? -19.94946 -26.85687 -24.40496 1.000 51.56012 8 LYS C N 1
ATOM 2645 C CA . LYS C 1 8 ? -19.37992 -26.71285 -23.07674 1.000 49.56763 8 LYS C CA 1
ATOM 2646 C C . LYS C 1 8 ? -19.77073 -25.37959 -22.45876 1.000 44.63466 8 LYS C C 1
ATOM 2647 O O . LYS C 1 8 ? -19.88598 -25.26912 -21.23367 1.000 57.34508 8 LYS C O 1
ATOM 2653 N N . SER C 1 9 ? -19.99987 -24.36612 -23.29100 1.000 53.11517 9 SER C N 1
ATOM 2654 C CA . SER C 1 9 ? -20.25894 -23.01403 -22.80483 1.000 51.23544 9 SER C CA 1
ATOM 2655 C C . SER C 1 9 ? -21.66817 -22.85098 -22.23345 1.000 48.99191 9 SER C C 1
ATOM 2656 O O . SER C 1 9 ? -21.88976 -21.97465 -21.38970 1.000 44.90156 9 SER C O 1
ATOM 2659 N N . GLY C 1 10 ? -22.62248 -23.66338 -22.67148 1.000 44.04643 10 GLY C N 1
ATOM 2660 C CA . GLY C 1 10 ? -23.99880 -23.48862 -22.23146 1.000 37.37144 10 GLY C CA 1
ATOM 2661 C C . GLY C 1 10 ? -24.96356 -24.11755 -23.22190 1.000 36.36750 10 GLY C C 1
ATOM 2662 O O . GLY C 1 10 ? -24.58663 -24.98391 -24.00368 1.000 39.44918 10 GLY C O 1
ATOM 2663 N N . TYR C 1 11 ? -26.22233 -23.67092 -23.13308 1.000 35.15293 11 TYR C N 1
ATOM 2664 C CA . TYR C 1 11 ? -27.33688 -24.16415 -23.92670 1.000 35.05971 11 TYR C CA 1
ATOM 2665 C C . TYR C 1 11 ? -28.14708 -23.00682 -24.48658 1.000 33.84920 11 TYR C C 1
ATOM 2666 O O . TYR C 1 11 ? -28.24996 -21.95459 -23.85834 1.000 32.78297 11 TYR C O 1
ATOM 2675 N N . ILE C 1 12 ? -28.69614 -23.20577 -25.68187 1.000 34.06957 12 ILE C N 1
ATOM 2676 C CA . ILE C 1 12 ? -29.60493 -22.25148 -26.30607 1.000 33.01703 12 ILE C CA 1
ATOM 2677 C C . ILE C 1 12 ? -30.83747 -23.00372 -26.79685 1.000 33.03304 12 ILE C C 1
ATOM 2678 O O . ILE C 1 12 ? -30.71937 -23.97846 -27.55066 1.000 34.28353 12 ILE C O 1
ATOM 2683 N N . PHE C 1 13 ? -32.01208 -22.55079 -26.38363 1.000 31.86276 13 PHE C N 1
ATOM 2684 C CA . PHE C 1 13 ? -33.29621 -23.14231 -26.75279 1.000 31.73644 13 PHE C CA 1
ATOM 2685 C C . PHE C 1 13 ? -34.06649 -22.09982 -27.55389 1.000 32.73311 13 PHE C C 1
ATOM 2686 O O . PHE C 1 13 ? -34.35064 -21.02436 -27.03374 1.000 29.67992 13 PHE C O 1
ATOM 2694 N N . ASP C 1 14 ? -34.44098 -22.41816 -28.79414 1.000 31.36761 14 ASP C N 1
ATOM 2695 C CA . ASP C 1 14 ? -35.00009 -21.41953 -29.70094 1.000 30.69527 14 ASP C CA 1
ATOM 2696 C C . ASP C 1 14 ? -36.36376 -21.84780 -30.22117 1.000 32.49683 14 ASP C C 1
ATOM 2697 O O . ASP C 1 14 ? -36.60011 -23.02853 -30.49794 1.000 31.60660 14 ASP C O 1
ATOM 2702 N N . LYS C 1 15 ? -37.22520 -20.85250 -30.41166 1.000 29.46913 15 LYS C N 1
ATOM 2703 C CA . LYS C 1 15 ? -38.43946 -20.91863 -31.21384 1.000 29.29785 15 LYS C CA 1
ATOM 2704 C C . LYS C 1 15 ? -38.41049 -19.69907 -32.12444 1.000 28.81114 15 LYS C C 1
ATOM 2705 O O . LYS C 1 15 ? -37.60366 -18.78155 -31.91343 1.000 30.16775 15 LYS C O 1
ATOM 2711 N N . PRO C 1 16 ? -39.29834 -19.63486 -33.12719 1.000 27.61103 16 PRO C N 1
ATOM 2712 C CA . PRO C 1 16 ? -39.25288 -18.49579 -34.06729 1.000 29.61346 16 PRO C CA 1
ATOM 2713 C C . PRO C 1 16 ? -39.19658 -17.12683 -33.39049 1.000 28.01632 16 PRO C C 1
ATOM 2714 O O . PRO C 1 16 ? -38.43376 -16.26866 -33.84291 1.000 27.69733 16 PRO C O 1
ATOM 2718 N N . ARG C 1 17 ? -39.93105 -16.91035 -32.29960 1.000 26.18020 17 ARG C N 1
ATOM 2719 C CA . ARG C 1 17 ? -39.91561 -15.61592 -31.61647 1.000 27.11130 17 ARG C CA 1
ATOM 2720 C C . ARG C 1 17 ? -39.50625 -15.76617 -30.14648 1.000 29.43866 17 ARG C C 1
ATOM 2721 O O . ARG C 1 17 ? -39.88708 -14.94222 -29.29831 1.000 30.24182 17 ARG C O 1
ATOM 2729 N N . GLU C 1 18 ? -38.67565 -16.76950 -29.82467 1.000 25.02584 18 GLU C N 1
ATOM 2730 C CA . GLU C 1 18 ? -38.35259 -16.99008 -28.41060 1.000 26.59816 18 GLU C CA 1
ATOM 2731 C C . GLU C 1 18 ? -36.94269 -17.55543 -28.30078 1.000 26.63171 18 GLU C C 1
ATOM 2732 O O . GLU C 1 18 ? -36.53585 -18.35403 -29.14371 1.000 26.42949 18 GLU C O 1
ATOM 2738 N N . ARG C 1 19 ? -36.19685 -17.15270 -27.26635 1.000 24.67494 19 ARG C N 1
ATOM 2739 C CA . ARG C 1 19 ? -34.88454 -17.75546 -27.02899 1.000 25.23102 19 ARG C CA 1
ATOM 2740 C C . ARG C 1 19 ? -34.67075 -17.83502 -25.52781 1.000 27.75976 19 ARG C C 1
ATOM 2741 O O . ARG C 1 19 ? -35.01759 -16.89943 -24.80403 1.000 24.19507 19 ARG C O 1
ATOM 2749 N N . ILE C 1 20 ? -34.16407 -18.97777 -25.05922 1.000 25.79971 20 ILE C N 1
ATOM 2750 C CA . ILE C 1 20 ? -33.75022 -19.15837 -23.67276 1.000 25.12746 20 ILE C CA 1
ATOM 2751 C C . ILE C 1 20 ? -32.29467 -19.59865 -23.72286 1.000 28.97022 20 ILE C C 1
ATOM 2752 O O . ILE C 1 20 ? -32.00588 -20.68652 -24.23845 1.000 29.01095 20 ILE C O 1
ATOM 2757 N N . ALA C 1 21 ? -31.38019 -18.79013 -23.16434 1.000 27.54898 21 ALA C N 1
ATOM 2758 C CA . ALA C 1 21 ? -29.95868 -19.08225 -23.25898 1.000 27.96267 21 ALA C CA 1
ATOM 2759 C C . ALA C 1 21 ? -29.37480 -19.17941 -21.86442 1.000 29.18063 21 ALA C C 1
ATOM 2760 O O . ALA C 1 21 ? -29.66654 -18.34551 -21.00784 1.000 29.04398 21 ALA C O 1
ATOM 2762 N N . PHE C 1 22 ? -28.54284 -20.18429 -21.65379 1.000 28.06326 22 PHE C N 1
ATOM 2763 C CA . PHE C 1 22 ? -27.84681 -20.39537 -20.39278 1.000 29.71303 22 PHE C CA 1
ATOM 2764 C C . PHE C 1 22 ? -26.35732 -20.51573 -20.64986 1.000 29.65639 22 PHE C C 1
ATOM 2765 O O . PHE C 1 22 ? -25.95937 -21.18225 -21.60844 1.000 33.64843 22 PHE C O 1
ATOM 2773 N N . MET C 1 23 ? -25.55104 -19.79434 -19.87658 1.000 30.04195 23 MET C N 1
ATOM 2774 C CA . MET C 1 23 ? -24.09479 -19.89902 -19.97619 1.000 34.15263 23 MET C CA 1
ATOM 2775 C C . MET C 1 23 ? -23.52166 -20.36183 -18.65468 1.000 36.89020 23 MET C C 1
ATOM 2776 O O . MET C 1 23 ? -23.95597 -19.90584 -17.59365 1.000 37.12159 23 MET C O 1
ATOM 2781 N N . PHE C 1 24 ? -22.56465 -21.28651 -18.72880 1.000 39.27621 24 PHE C N 1
ATOM 2782 C CA . PHE C 1 24 ? -21.89393 -21.84148 -17.56327 1.000 42.37547 24 PHE C CA 1
ATOM 2783 C C . PHE C 1 24 ? -20.55055 -21.16736 -17.33463 1.000 46.02646 24 PHE C C 1
ATOM 2784 O O . PHE C 1 24 ? -19.66547 -21.24742 -18.19071 1.000 48.95272 24 PHE C O 1
ATOM 2792 N N . LEU C 1 25 ? -20.38734 -20.51239 -16.20249 1.000 44.41568 25 LEU C N 1
ATOM 2793 C CA . LEU C 1 25 ? -19.06995 -19.98084 -15.88671 1.000 53.37370 25 LEU C CA 1
ATOM 2794 C C . LEU C 1 25 ? -18.63489 -20.48274 -14.51741 1.000 54.15749 25 LEU C C 1
ATOM 2795 O O . LEU C 1 25 ? -19.35938 -21.21985 -13.83869 1.000 56.74227 25 LEU C O 1
ATOM 2800 N N . LYS C 1 26 ? -17.43995 -20.04870 -14.11222 1.000 57.36535 26 LYS C N 1
ATOM 2801 C CA . LYS C 1 26 ? -16.84078 -20.53215 -12.87598 1.000 61.13243 26 LYS C CA 1
ATOM 2802 C C . LYS C 1 26 ? -17.80339 -20.41788 -11.69521 1.000 62.08713 26 LYS C C 1
ATOM 2803 O O . LYS C 1 26 ? -17.97416 -21.37039 -10.92330 1.000 61.05268 26 LYS C O 1
ATOM 2805 N N . ASP C 1 27 ? -18.45264 -19.26731 -11.54492 1.000 66.26530 27 ASP C N 1
ATOM 2806 C CA . ASP C 1 27 ? -19.30458 -19.02459 -10.38586 1.000 66.01677 27 ASP C CA 1
ATOM 2807 C C . ASP C 1 27 ? -20.77890 -19.39757 -10.58129 1.000 59.56719 27 ASP C C 1
ATOM 2808 O O . ASP C 1 27 ? -21.57232 -19.18646 -9.65433 1.000 64.26421 27 ASP C O 1
ATOM 2813 N N . GLY C 1 28 ? -21.17675 -19.94482 -11.72487 1.000 51.35341 28 GLY C N 1
ATOM 2814 C CA . GLY C 1 28 ? -22.51421 -20.49934 -11.83016 1.000 44.55442 28 GLY C CA 1
ATOM 2815 C C . GLY C 1 28 ? -23.09818 -20.35391 -13.22076 1.000 43.10868 28 GLY C C 1
ATOM 2816 O O . GLY C 1 28 ? -22.37192 -20.20978 -14.19913 1.000 45.27640 28 GLY C O 1
ATOM 2817 N N . THR C 1 29 ? -24.44273 -20.36846 -13.25872 1.000 38.83864 29 THR C N 1
ATOM 2818 C CA . THR C 1 29 ? -25.24312 -20.33353 -14.48209 1.000 38.96213 29 THR C CA 1
ATOM 2819 C C . THR C 1 29 ? -25.84411 -18.94401 -14.65407 1.000 36.12160 29 THR C C 1
ATOM 2820 O O . THR C 1 29 ? -26.38590 -18.38075 -13.69371 1.000 35.51315 29 THR C O 1
ATOM 2824 N N . TYR C 1 30 ? -25.71271 -18.38415 -15.85369 1.000 29.44679 30 TYR C N 1
ATOM 2825 C CA . TYR C 1 30 ? -26.32350 -17.11485 -16.21455 1.000 28.51822 30 TYR C CA 1
ATOM 2826 C C . TYR C 1 30 ? -27.41410 -17.40650 -17.24037 1.000 28.39967 30 TYR C C 1
ATOM 2827 O O . TYR C 1 30 ? -27.29084 -18.35696 -18.01328 1.000 35.08943 30 TYR C O 1
ATOM 2836 N N . PHE C 1 31 ? -28.50180 -16.62714 -17.23594 1.000 28.05136 31 PHE C N 1
ATOM 2837 C CA . PHE C 1 31 ? -29.59662 -16.89537 -18.17479 1.000 27.64451 31 PHE C CA 1
ATOM 2838 C C . PHE C 1 31 ? -30.05730 -15.62852 -18.87546 1.000 33.49453 31 PHE C C 1
ATOM 2839 O O . PHE C 1 31 ? -29.86589 -14.51294 -18.39028 1.000 30.21250 31 PHE C O 1
ATOM 2847 N N . MET C 1 32 ? -30.65237 -15.82476 -20.04860 1.000 29.04854 32 MET C N 1
ATOM 2848 C CA . MET C 1 32 ? -31.41415 -14.78765 -20.74869 1.000 27.72953 32 MET C CA 1
ATOM 2849 C C . MET C 1 32 ? -32.67590 -15.46105 -21.28554 1.000 31.33520 32 MET C C 1
ATOM 2850 O O . MET C 1 32 ? -32.62016 -16.60131 -21.74098 1.000 28.96574 32 MET C O 1
ATOM 2855 N N . TYR C 1 33 ? -33.80556 -14.77469 -21.20981 1.000 24.24376 33 TYR C N 1
ATOM 2856 C CA . TYR C 1 33 ? -35.07305 -15.25619 -21.73916 1.000 26.02239 33 TYR C CA 1
ATOM 2857 C C . TYR C 1 33 ? -35.73067 -14.13225 -22.51028 1.000 25.61396 33 TYR C C 1
ATOM 2858 O O . TYR C 1 33 ? -35.77714 -12.99771 -22.03544 1.000 28.48444 33 TYR C O 1
ATOM 2867 N N . HIS C 1 34 ? -36.27259 -14.43778 -23.68395 1.000 25.53580 34 HIS C N 1
ATOM 2868 C CA . HIS C 1 34 ? -37.21349 -13.49468 -24.24726 1.000 26.61549 34 HIS C CA 1
ATOM 2869 C C . HIS C 1 34 ? -38.21641 -14.28842 -25.05733 1.000 26.60930 34 HIS C C 1
ATOM 2870 O O . HIS C 1 34 ? -37.94770 -15.42246 -25.47754 1.000 23.48690 34 HIS C O 1
ATOM 2877 N N . ASP C 1 35 ? -39.39159 -13.70014 -25.22877 1.000 26.11658 35 ASP C N 1
ATOM 2878 C CA . ASP C 1 35 ? -40.39657 -14.21696 -26.14921 1.000 26.56082 35 ASP C CA 1
ATOM 2879 C C . ASP C 1 35 ? -40.70120 -13.02858 -27.05783 1.000 33.76570 35 ASP C C 1
ATOM 2880 O O . ASP C 1 35 ? -39.85121 -12.15909 -27.29924 1.000 27.31381 35 ASP C O 1
ATOM 2885 N N . GLY C 1 36 ? -41.87931 -13.03197 -27.68011 1.000 33.43826 36 GLY C N 1
ATOM 2886 C CA . GLY C 1 36 ? -42.25401 -11.91475 -28.54008 1.000 34.94435 36 GLY C CA 1
ATOM 2887 C C . GLY C 1 36 ? -42.47947 -10.58313 -27.83504 1.000 36.30886 36 GLY C C 1
ATOM 2888 O O . GLY C 1 36 ? -42.49801 -9.53649 -28.49484 1.000 33.47207 36 GLY C O 1
ATOM 2889 N N . ARG C 1 37 ? -42.65235 -10.57499 -26.52548 1.000 31.86327 37 ARG C N 1
ATOM 2890 C CA A ARG C 1 37 ? -43.04895 -9.33912 -25.85579 0.500 31.29116 37 ARG C CA 1
ATOM 2891 C CA B ARG C 1 37 ? -43.05987 -9.35138 -25.84872 0.500 31.29862 37 ARG C CA 1
ATOM 2892 C C . ARG C 1 37 ? -42.20564 -8.95858 -24.65039 1.000 31.90272 37 ARG C C 1
ATOM 2893 O O . ARG C 1 37 ? -42.18527 -7.77422 -24.30206 1.000 31.49643 37 ARG C O 1
ATOM 2908 N N . ILE C 1 38 ? -41.50925 -9.88648 -24.00912 1.000 26.48798 38 ILE C N 1
ATOM 2909 C CA . ILE C 1 38 ? -40.74360 -9.58145 -22.79995 1.000 28.76074 38 ILE C CA 1
ATOM 2910 C C . ILE C 1 38 ? -39.31124 -10.07359 -22.97067 1.000 29.56080 38 ILE C C 1
ATOM 2911 O O . ILE C 1 38 ? -39.08198 -11.14402 -23.54231 1.000 28.29855 38 ILE C O 1
ATOM 2916 N N . LEU C 1 39 ? -38.35178 -9.30421 -22.46447 1.000 23.56455 39 LEU C N 1
ATOM 2917 C CA . LEU C 1 39 ? -36.97048 -9.75511 -22.29647 1.000 22.82476 39 LEU C CA 1
ATOM 2918 C C . LEU C 1 39 ? -36.60204 -9.69409 -20.81141 1.000 26.50810 39 LEU C C 1
ATOM 2919 O O . LEU C 1 39 ? -36.83841 -8.67082 -20.16317 1.000 27.34993 39 LEU C O 1
ATOM 2924 N N . CYS C 1 40 ? -36.01806 -10.76278 -20.24978 1.000 23.82896 40 CYS C N 1
ATOM 2925 C CA A CYS C 1 40 ? -35.46132 -10.64966 -18.91480 0.500 26.96041 40 CYS C CA 1
ATOM 2926 C CA B CYS C 1 40 ? -35.48744 -10.69322 -18.87889 0.500 26.92941 40 CYS C CA 1
ATOM 2927 C C . CYS C 1 40 ? -34.16465 -11.43879 -18.82819 1.000 27.95688 40 CYS C C 1
ATOM 2928 O O . CYS C 1 40 ? -33.96088 -12.43079 -19.54436 1.000 29.27095 40 CYS C O 1
ATOM 2933 N N . TYR C 1 41 ? -33.26322 -10.92544 -18.00610 1.000 26.52722 41 TYR C N 1
ATOM 2934 C CA . TYR C 1 41 ? -31.97548 -11.58803 -17.81959 1.000 26.01854 41 TYR C CA 1
ATOM 2935 C C . TYR C 1 41 ? -31.36071 -11.04191 -16.55436 1.000 26.95736 41 TYR C C 1
ATOM 2936 O O . TYR C 1 41 ? -31.86820 -10.07719 -15.98191 1.000 26.93976 41 TYR C O 1
ATOM 2945 N N . SER C 1 42 ? -30.28216 -11.70176 -16.08789 1.000 24.12280 42 SER C N 1
ATOM 2946 C CA . SER C 1 42 ? -29.53862 -11.21134 -14.92910 1.000 22.29327 42 SER C CA 1
ATOM 2947 C C . SER C 1 42 ? -28.04110 -11.30375 -15.19293 1.000 26.43998 42 SER C C 1
ATOM 2948 O O . SER C 1 42 ? -27.56731 -12.28630 -15.76588 1.000 27.53555 42 SER C O 1
ATOM 2951 N N . LEU C 1 43 ? -27.29739 -10.29129 -14.75451 1.000 26.74930 43 LEU C N 1
ATOM 2952 C CA . LEU C 1 43 ? -25.83340 -10.31532 -14.77004 1.000 27.56891 43 LEU C CA 1
ATOM 2953 C C . LEU C 1 43 ? -25.24840 -11.02840 -13.56899 1.000 36.85342 43 LEU C C 1
ATOM 2954 O O . LEU C 1 43 ? -24.02062 -11.06462 -13.42809 1.000 39.03204 43 LEU C O 1
ATOM 2959 N N . LYS C 1 44 ? -26.08424 -11.54317 -12.68896 1.000 32.16730 44 LYS C N 1
ATOM 2960 C CA . LYS C 1 44 ? -25.61230 -12.39422 -11.60780 1.000 35.77399 44 LYS C CA 1
ATOM 2961 C C . LYS C 1 44 ? -26.17708 -13.80631 -11.77354 1.000 36.17736 44 LYS C C 1
ATOM 2962 O O . LYS C 1 44 ? -27.18697 -13.99643 -12.45513 1.000 34.88631 44 LYS C O 1
ATOM 2968 N N . PRO C 1 45 ? -25.49628 -14.82847 -11.24915 1.000 35.06194 45 PRO C N 1
ATOM 2969 C CA . PRO C 1 45 ? -25.93536 -16.20428 -11.49196 1.000 35.01097 45 PRO C CA 1
ATOM 2970 C C . PRO C 1 45 ? -27.28830 -16.49359 -10.86642 1.000 33.58783 45 PRO C C 1
ATOM 2971 O O . PRO C 1 45 ? -27.69861 -15.85026 -9.89523 1.000 38.64732 45 PRO C O 1
ATOM 2975 N N . VAL C 1 46 ? -27.97864 -17.46926 -11.44412 1.000 35.01984 46 VAL C N 1
ATOM 2976 C CA . VAL C 1 46 ? -29.31288 -17.89356 -11.02066 1.000 39.29869 46 VAL C CA 1
ATOM 2977 C C . VAL C 1 46 ? -29.27710 -19.36997 -10.65511 1.000 47.27077 46 VAL C C 1
ATOM 2978 O O . VAL C 1 46 ? -28.37330 -20.11394 -11.04980 1.000 43.06974 46 VAL C O 1
ATOM 2982 N N . ASP C 1 47 ? -30.29839 -19.80194 -9.91008 1.000 49.10070 47 ASP C N 1
ATOM 2983 C CA . ASP C 1 47 ? -30.35279 -21.18222 -9.42797 1.000 53.98607 47 ASP C CA 1
ATOM 2984 C C . ASP C 1 47 ? -30.98167 -22.04051 -10.51974 1.000 58.59968 47 ASP C C 1
ATOM 2985 O O . ASP C 1 47 ? -32.17035 -22.37722 -10.50583 1.000 60.40810 47 ASP C O 1
ATOM 2987 N N . VAL C 1 48 ? -30.15157 -22.38773 -11.49720 1.000 52.93793 48 VAL C N 1
ATOM 2988 C CA . VAL C 1 48 ? -30.49706 -23.35633 -12.51972 1.000 51.90839 48 VAL C CA 1
ATOM 2989 C C . VAL C 1 48 ? -29.31538 -24.29563 -12.66250 1.000 51.63824 48 VAL C C 1
ATOM 2990 O O . VAL C 1 48 ? -28.19670 -23.84616 -12.93800 1.000 46.51802 48 VAL C O 1
ATOM 2994 N N . SER C 1 49 ? -29.55209 -25.58236 -12.47721 1.000 50.68828 49 SER C N 1
ATOM 2995 C CA . SER C 1 49 ? -28.46307 -26.54072 -12.54471 1.000 56.55912 49 SER C CA 1
ATOM 2996 C C . SER C 1 49 ? -28.32922 -27.07232 -13.96720 1.000 52.94905 49 SER C C 1
ATOM 2997 O O . SER C 1 49 ? -29.28843 -27.07891 -14.73934 1.000 43.13894 49 SER C O 1
ATOM 3000 N N . ARG C 1 50 ? -27.13317 -27.57235 -14.29323 1.000 49.53931 50 ARG C N 1
ATOM 3001 C CA . ARG C 1 50 ? -26.95690 -28.23309 -15.58137 1.000 53.11471 50 ARG C CA 1
ATOM 3002 C C . ARG C 1 50 ? -27.89393 -29.43060 -15.71020 1.000 45.68074 50 ARG C C 1
ATOM 3003 O O . ARG C 1 50 ? -28.26600 -29.80120 -16.82779 1.000 49.63591 50 ARG C O 1
ATOM 3005 N N . GLU C 1 51 ? -28.26474 -30.06125 -14.58744 1.000 40.44263 51 GLU C N 1
ATOM 3006 C CA . GLU C 1 51 ? -29.19214 -31.19052 -14.64091 1.000 44.25440 51 GLU C CA 1
ATOM 3007 C C . GLU C 1 51 ? -30.56751 -30.76301 -15.14153 1.000 39.71100 51 GLU C C 1
ATOM 3008 O O . GLU C 1 51 ? -31.19742 -31.47933 -15.92773 1.000 42.90228 51 GLU C O 1
ATOM 3010 N N . GLU C 1 52 ? -31.05577 -29.60625 -14.68326 1.000 43.32914 52 GLU C N 1
ATOM 3011 C CA . GLU C 1 52 ? -32.32540 -29.07699 -15.18138 1.000 42.43032 52 GLU C CA 1
ATOM 3012 C C . GLU C 1 52 ? -32.24597 -28.78882 -16.67155 1.000 42.72413 52 GLU C C 1
ATOM 3013 O O . GLU C 1 52 ? -33.20621 -29.03035 -17.40462 1.000 34.44037 52 GLU C O 1
ATOM 3019 N N . LEU C 1 53 ? -31.11774 -28.24277 -17.13885 1.000 38.31154 53 LEU C N 1
ATOM 3020 C CA . LEU C 1 53 ? -30.99276 -27.94466 -18.56226 1.000 37.87048 53 LEU C CA 1
ATOM 3021 C C . LEU C 1 53 ? -30.92395 -29.21413 -19.38447 1.000 32.83841 53 LEU C C 1
ATOM 3022 O O . LEU C 1 53 ? -31.46662 -29.27359 -20.49409 1.000 36.91480 53 LEU C O 1
ATOM 3027 N N . GLU C 1 54 ? -30.25234 -30.23769 -18.86593 1.000 35.48802 54 GLU C N 1
ATOM 3028 C CA . GLU C 1 54 ? -30.22884 -31.51970 -19.55596 1.000 33.95228 54 GLU C CA 1
ATOM 3029 C C . GLU C 1 54 ? -31.63238 -32.10816 -19.63509 1.000 41.15088 54 GLU C C 1
ATOM 3030 O O . GLU C 1 54 ? -32.02708 -32.65381 -20.66845 1.000 38.02593 54 GLU C O 1
ATOM 3032 N N . GLU C 1 55 ? -32.40738 -31.98453 -18.55418 1.000 40.62524 55 GLU C N 1
ATOM 3033 C CA . GLU C 1 55 ? -33.78949 -32.44218 -18.58525 1.000 34.85776 55 GLU C CA 1
ATOM 3034 C C . GLU C 1 55 ? -34.61608 -31.65103 -19.59937 1.000 31.64690 55 GLU C C 1
ATOM 3035 O O . GLU C 1 55 ? -35.44623 -32.22453 -20.30519 1.000 33.98736 55 GLU C O 1
ATOM 3038 N N . PHE C 1 56 ? -34.42051 -30.33386 -19.65752 1.000 31.39606 56 PHE C N 1
ATOM 3039 C CA . PHE C 1 56 ? -35.11216 -29.50264 -20.64016 1.000 29.74955 56 PHE C CA 1
ATOM 3040 C C . PHE C 1 56 ? -34.81834 -30.01334 -22.04262 1.000 34.76754 56 PHE C C 1
ATOM 3041 O O . PHE C 1 56 ? -35.73078 -30.22175 -22.84960 1.000 30.21341 56 PHE C O 1
ATOM 3049 N N . GLU C 1 57 ? -33.53395 -30.24211 -22.34060 1.000 35.46622 57 GLU C N 1
ATOM 3050 C CA . GLU C 1 57 ? -33.15271 -30.78508 -23.64190 1.000 33.94486 57 GLU C CA 1
ATOM 3051 C C . GLU C 1 57 ? -33.82260 -32.13463 -23.92015 1.000 35.83196 57 GLU C C 1
ATOM 3052 O O . GLU C 1 57 ? -34.32138 -32.36322 -25.02990 1.000 38.51176 57 GLU C O 1
ATOM 3054 N N . ARG C 1 58 ? -33.87810 -33.03467 -22.91566 1.000 35.45311 58 ARG C N 1
ATOM 3055 C CA A ARG C 1 58 ? -34.39060 -34.39218 -23.13647 0.500 34.44824 58 ARG C CA 1
ATOM 3056 C CA B ARG C 1 58 ? -34.39321 -34.38803 -23.14653 0.500 34.44381 58 ARG C CA 1
ATOM 3057 C C . ARG C 1 58 ? -35.91346 -34.47205 -23.14301 1.000 34.55885 58 ARG C C 1
ATOM 3058 O O . ARG C 1 58 ? -36.47173 -35.36103 -23.79036 1.000 38.74348 58 ARG C O 1
ATOM 3073 N N . THR C 1 59 ? -36.60188 -33.58767 -22.41382 1.000 33.69281 59 THR C N 1
ATOM 3074 C CA . THR C 1 59 ? -38.05016 -33.69412 -22.22680 1.000 32.62847 59 THR C CA 1
ATOM 3075 C C . THR C 1 59 ? -38.87305 -32.51823 -22.71898 1.000 36.64027 59 THR C C 1
ATOM 3076 O O . THR C 1 59 ? -40.08484 -32.67809 -22.87425 1.000 34.99540 59 THR C O 1
ATOM 3080 N N . GLY C 1 60 ? -38.27612 -31.34905 -22.94631 1.000 34.28653 60 GLY C N 1
ATOM 3081 C CA . GLY C 1 60 ? -39.07184 -30.17521 -23.21298 1.000 31.89341 60 GLY C CA 1
ATOM 3082 C C . GLY C 1 60 ? -39.60036 -29.47533 -21.97796 1.000 31.47970 60 GLY C C 1
ATOM 3083 O O . GLY C 1 60 ? -40.24928 -28.44059 -22.11450 1.000 35.99417 60 GLY C O 1
ATOM 3084 N N . GLU C 1 61 ? -39.29853 -29.96529 -20.78338 1.000 36.11042 61 GLU C N 1
ATOM 3085 C CA . GLU C 1 61 ? -39.76988 -29.31969 -19.55871 1.000 35.54918 61 GLU C CA 1
ATOM 3086 C C . GLU C 1 61 ? -38.82984 -28.17763 -19.20786 1.000 35.44486 61 GLU C C 1
ATOM 3087 O O . GLU C 1 61 ? -37.65142 -28.42978 -18.94751 1.000 35.56182 61 GLU C O 1
ATOM 3093 N N . PRO C 1 62 ? -39.29243 -26.93136 -19.17303 1.000 39.63109 62 PRO C N 1
ATOM 3094 C CA . PRO C 1 62 ? -38.38931 -25.82078 -18.82644 1.000 38.11480 62 PRO C CA 1
ATOM 3095 C C . PRO C 1 62 ? -37.98829 -25.90121 -17.36881 1.000 34.00143 62 PRO C C 1
ATOM 3096 O O . PRO C 1 62 ? -38.72834 -26.47030 -16.54842 1.000 38.90287 62 PRO C O 1
ATOM 3100 N N . PRO C 1 63 ? -36.84678 -25.32292 -16.99623 1.000 32.02890 63 PRO C N 1
ATOM 3101 C CA . PRO C 1 63 ? -36.49464 -25.24932 -15.57025 1.000 37.71645 63 PRO C CA 1
ATOM 3102 C C . PRO C 1 63 ? -37.53148 -24.44391 -14.80083 1.000 36.47870 63 PRO C C 1
ATOM 3103 O O . PRO C 1 63 ? -38.24434 -23.61194 -15.36039 1.000 35.88463 63 PRO C O 1
ATOM 3107 N N . GLU C 1 64 ? -37.60609 -24.69398 -13.48477 1.000 37.02882 64 GLU C N 1
ATOM 3108 C CA . GLU C 1 64 ? -38.59805 -24.00575 -12.66282 1.000 35.82639 64 GLU C CA 1
ATOM 3109 C C . GLU C 1 64 ? -38.44848 -22.48680 -12.75230 1.000 38.87395 64 GLU C C 1
ATOM 3110 O O . GLU C 1 64 ? -39.45426 -21.75964 -12.75703 1.000 33.66757 64 GLU C O 1
ATOM 3116 N N . LEU C 1 65 ? -37.20566 -21.98820 -12.85261 1.000 31.26221 65 LEU C N 1
ATOM 3117 C CA . LEU C 1 65 ? -36.99384 -20.55045 -12.99481 1.000 30.53322 65 LEU C CA 1
ATOM 3118 C C . LEU C 1 65 ? -37.72302 -19.98825 -14.21140 1.000 32.21045 65 LEU C C 1
ATOM 3119 O O . LEU C 1 65 ? -38.30050 -18.89489 -14.14697 1.000 32.05727 65 LEU C O 1
ATOM 3124 N N . ILE C 1 66 ? -37.67435 -20.71237 -15.33345 1.000 29.28966 66 ILE C N 1
ATOM 3125 C CA . ILE C 1 66 ? -38.31314 -20.26831 -16.56945 1.000 30.35891 66 ILE C CA 1
ATOM 3126 C C . ILE C 1 66 ? -39.82830 -20.37022 -16.44967 1.000 33.37748 66 ILE C C 1
ATOM 3127 O O . ILE C 1 66 ? -40.54928 -19.48521 -16.90795 1.000 35.15935 66 ILE C O 1
ATOM 3132 N N . LYS C 1 67 ? -40.34167 -21.42160 -15.79816 1.000 32.49057 67 LYS C N 1
ATOM 3133 C CA . LYS C 1 67 ? -41.78950 -21.48936 -15.58702 1.000 33.34289 67 LYS C CA 1
ATOM 3134 C C . LYS C 1 67 ? -42.27711 -20.27952 -14.80645 1.000 40.77043 67 LYS C C 1
ATOM 3135 O O . LYS C 1 67 ? -43.28878 -19.66185 -15.16162 1.000 38.37862 67 LYS C O 1
ATOM 3141 N N . ARG C 1 68 ? -41.53871 -19.88591 -13.77566 1.000 32.71662 68 ARG C N 1
ATOM 3142 C CA . ARG C 1 68 ? -41.90177 -18.67577 -13.03722 1.000 38.55672 68 ARG C CA 1
ATOM 3143 C C . ARG C 1 68 ? -41.75710 -17.40722 -13.88695 1.000 42.73164 68 ARG C C 1
ATOM 3144 O O . ARG C 1 68 ? -42.59822 -16.50405 -13.80491 1.000 39.32656 68 ARG C O 1
ATOM 3152 N N . VAL C 1 69 ? -40.67460 -17.28572 -14.66161 1.000 35.15461 69 VAL C N 1
ATOM 3153 C CA . VAL C 1 69 ? -40.51317 -16.09169 -15.49468 1.000 38.70179 69 VAL C CA 1
ATOM 3154 C C . VAL C 1 69 ? -41.67764 -15.96981 -16.45771 1.000 38.74486 69 VAL C C 1
ATOM 3155 O O . VAL C 1 69 ? -42.18192 -14.87028 -16.70955 1.000 48.93851 69 VAL C O 1
ATOM 3159 N N . LYS C 1 70 ? -42.09212 -17.09645 -17.04238 1.000 41.44747 70 LYS C N 1
ATOM 3160 C CA . LYS C 1 70 ? -43.22847 -17.14033 -17.95123 1.000 46.44277 70 LYS C CA 1
ATOM 3161 C C . LYS C 1 70 ? -44.53120 -16.80863 -17.26122 1.000 56.62924 70 LYS C C 1
ATOM 3162 O O . LYS C 1 70 ? -45.50914 -16.48922 -17.94447 1.000 60.82818 70 LYS C O 1
ATOM 3168 N N . ALA C 1 71 ? -44.60605 -16.97968 -15.94730 1.000 48.30163 71 ALA C N 1
ATOM 3169 C CA . ALA C 1 71 ? -45.80668 -16.63354 -15.19682 1.000 49.07835 71 ALA C CA 1
ATOM 3170 C C . ALA C 1 71 ? -45.76327 -15.22801 -14.60847 1.000 47.03960 71 ALA C C 1
ATOM 3171 O O . ALA C 1 71 ? -46.70253 -14.84590 -13.91139 1.000 57.65826 71 ALA C O 1
ATOM 3173 N N . GLY C 1 72 ? -44.71887 -14.44412 -14.88575 1.000 42.60870 72 GLY C N 1
ATOM 3174 C CA . GLY C 1 72 ? -44.57396 -13.10549 -14.31528 1.000 40.80159 72 GLY C CA 1
ATOM 3175 C C . GLY C 1 72 ? -43.88249 -13.01775 -12.96026 1.000 52.35827 72 GLY C C 1
ATOM 3176 O O . GLY C 1 72 ? -43.95004 -11.96643 -12.30240 1.000 43.50895 72 GLY C O 1
ATOM 3177 N N . LYS C 1 73 ? -43.24707 -14.08970 -12.50530 1.000 40.70124 73 LYS C N 1
ATOM 3178 C CA . LYS C 1 73 ? -42.51606 -14.11703 -11.23979 1.000 43.65587 73 LYS C CA 1
ATOM 3179 C C . LYS C 1 73 ? -41.01856 -14.11794 -11.53243 1.000 44.91696 73 LYS C C 1
ATOM 3180 O O . LYS C 1 73 ? -40.42120 -15.16814 -11.78338 1.000 44.05781 73 LYS C O 1
ATOM 3182 N N . TYR C 1 74 ? -40.42944 -12.95446 -11.53641 1.000 43.26642 74 TYR C N 1
ATOM 3183 C CA . TYR C 1 74 ? -39.04693 -12.78802 -11.96461 1.000 44.63835 74 TYR C CA 1
ATOM 3184 C C . TYR C 1 74 ? -38.11796 -12.91472 -10.75450 1.000 41.39686 74 TYR C C 1
ATOM 3185 O O . TYR C 1 74 ? -38.49696 -12.53521 -9.64610 1.000 51.95915 74 TYR C O 1
ATOM 3194 N N . PRO C 1 75 ? -36.90505 -13.49515 -10.88427 1.000 42.88818 75 PRO C N 1
ATOM 3195 C CA . PRO C 1 75 ? -35.96535 -13.52911 -9.74782 1.000 40.11163 75 PRO C CA 1
ATOM 3196 C C . PRO C 1 75 ? -35.33329 -12.18819 -9.40294 1.000 49.26046 75 PRO C C 1
ATOM 3197 O O . PRO C 1 75 ? -35.58060 -11.18721 -10.08658 1.000 43.91619 75 PRO C O 1
ATOM 3201 N N . GLU C 1 76 ? -34.55371 -12.15931 -8.31498 1.000 55.46185 76 GLU C N 1
ATOM 3202 C CA . GLU C 1 76 ? -33.90720 -10.93538 -7.84476 1.000 47.68724 76 GLU C CA 1
ATOM 3203 C C . GLU C 1 76 ? -32.84101 -10.45121 -8.81457 1.000 52.08322 76 GLU C C 1
ATOM 3204 O O . GLU C 1 76 ? -32.11129 -11.24104 -9.42175 1.000 53.33030 76 GLU C O 1
ATOM 3206 N N . ASN C 1 77 ? -32.70549 -9.12376 -8.89270 1.000 46.60122 77 ASN C N 1
ATOM 3207 C CA . ASN C 1 77 ? -31.76618 -8.46280 -9.79135 1.000 48.03923 77 ASN C CA 1
ATOM 3208 C C . ASN C 1 77 ? -32.04570 -8.77627 -11.25595 1.000 33.87383 77 ASN C C 1
ATOM 3209 O O . ASN C 1 77 ? -31.12728 -8.69953 -12.07357 1.000 45.80511 77 ASN C O 1
ATOM 3214 N N . CYS C 1 78 ? -33.27889 -9.14324 -11.62382 1.000 41.13650 78 CYS C N 1
ATOM 3215 C CA A CYS C 1 78 ? -33.52862 -9.41973 -13.02081 0.500 36.03110 78 CYS C CA 1
ATOM 3216 C CA B CYS C 1 78 ? -33.64914 -9.45117 -13.01499 0.500 36.24091 78 CYS C CA 1
ATOM 3217 C C . CYS C 1 78 ? -33.99268 -8.17080 -13.74424 1.000 31.52320 78 CYS C C 1
ATOM 3218 O O . CYS C 1 78 ? -34.95065 -7.49926 -13.34242 1.000 30.53464 78 CYS C O 1
ATOM 3223 N N . VAL C 1 79 ? -33.26852 -7.86514 -14.82529 1.000 26.72782 79 VAL C N 1
ATOM 3224 C CA . VAL C 1 79 ? -33.72591 -6.87651 -15.77145 1.000 26.94865 79 VAL C CA 1
ATOM 3225 C C . VAL C 1 79 ? -34.98652 -7.42550 -16.43012 1.000 31.20356 79 VAL C C 1
ATOM 3226 O O . VAL C 1 79 ? -35.03808 -8.60649 -16.82563 1.000 27.50317 79 VAL C O 1
ATOM 3230 N N . VAL C 1 80 ? -36.01946 -6.59112 -16.50047 1.000 27.05823 80 VAL C N 1
ATOM 3231 C CA . VAL C 1 80 ? -37.26939 -6.93284 -17.19417 1.000 25.29350 80 VAL C CA 1
ATOM 3232 C C . VAL C 1 80 ? -37.63109 -5.76920 -18.11521 1.000 27.36557 80 VAL C C 1
ATOM 3233 O O . VAL C 1 80 ? -37.82785 -4.64529 -17.64618 1.000 31.48168 80 VAL C O 1
ATOM 3237 N N . LYS C 1 81 ? -37.71918 -6.02600 -19.42713 1.000 25.24034 81 LYS C N 1
ATOM 3238 C CA . LYS C 1 81 ? -37.99952 -4.97678 -20.40232 1.000 25.28021 81 LYS C CA 1
ATOM 3239 C C . LYS C 1 81 ? -39.08837 -5.43138 -21.36262 1.000 25.64445 81 LYS C C 1
ATOM 3240 O O . LYS C 1 81 ? -38.99352 -6.51634 -21.94203 1.000 26.31476 81 LYS C O 1
ATOM 3246 N N . GLU C 1 82 ? -40.06915 -4.57367 -21.60391 1.000 29.53902 82 GLU C N 1
ATOM 3247 C CA . GLU C 1 82 ? -41.03259 -4.82992 -22.67010 1.000 31.23986 82 GLU C CA 1
ATOM 3248 C C . GLU C 1 82 ? -40.43072 -4.48705 -24.03130 1.000 27.62309 82 GLU C C 1
ATOM 3249 O O . GLU C 1 82 ? -39.70579 -3.49886 -24.17930 1.000 31.03891 82 GLU C O 1
ATOM 3255 N N . LEU C 1 83 ? -40.71070 -5.33717 -25.03016 1.000 26.10899 83 LEU C N 1
ATOM 3256 C CA . LEU C 1 83 ? -40.14212 -5.23139 -26.38117 1.000 26.23491 83 LEU C CA 1
ATOM 3257 C C . LEU C 1 83 ? -41.03621 -4.39099 -27.29044 1.000 27.00401 83 LEU C C 1
ATOM 3258 O O . LEU C 1 83 ? -42.26569 -4.35844 -27.11527 1.000 31.33005 83 LEU C O 1
ATOM 3263 N N . PRO C 1 84 ? -40.47308 -3.70918 -28.28246 1.000 30.78793 84 PRO C N 1
ATOM 3264 C CA . PRO C 1 84 ? -41.30812 -2.95958 -29.22777 1.000 32.75195 84 PRO C CA 1
ATOM 3265 C C . PRO C 1 84 ? -42.12908 -3.89947 -30.08989 1.000 35.18348 84 PRO C C 1
ATOM 3266 O O . PRO C 1 84 ? -41.82131 -5.10005 -30.17343 1.000 33.21836 84 PRO C O 1
ATOM 3270 N N . PRO C 1 85 ? -43.17854 -3.39683 -30.75644 1.000 37.42325 85 PRO C N 1
ATOM 3271 C CA . PRO C 1 85 ? -43.97856 -4.27614 -31.61605 1.000 37.72417 85 PRO C CA 1
ATOM 3272 C C . PRO C 1 85 ? -43.14649 -4.85988 -32.75148 1.000 33.73379 85 PRO C C 1
ATOM 3273 O O . PRO C 1 85 ? -42.07017 -4.36058 -33.10907 1.000 31.02685 85 PRO C O 1
ATOM 3277 N N . ILE C 1 86 ? -43.62112 -6.00347 -33.25259 1.000 32.06754 86 ILE C N 1
ATOM 3278 C CA . ILE C 1 86 ? -42.99617 -6.62654 -34.41398 1.000 36.52644 86 ILE C CA 1
ATOM 3279 C C . ILE C 1 86 ? -42.92196 -5.60083 -35.53721 1.000 36.91395 86 ILE C C 1
ATOM 3280 O O . ILE C 1 86 ? -43.88058 -4.85686 -35.79353 1.000 34.62657 86 ILE C O 1
ATOM 3285 N N . ASP C 1 87 ? -41.77380 -5.55029 -36.21290 1.000 37.26307 87 ASP C N 1
ATOM 3286 C CA . ASP C 1 87 ? -41.54749 -4.51920 -37.23189 1.000 34.47512 87 ASP C CA 1
ATOM 3287 C C . ASP C 1 87 ? -42.68410 -4.44882 -38.25032 1.000 35.43504 87 ASP C C 1
ATOM 3288 O O . ASP C 1 87 ? -43.06939 -5.45597 -38.84245 1.000 35.59504 87 ASP C O 1
ATOM 3293 N N . LYS C 1 88 ? -43.18568 -3.23441 -38.49525 1.000 35.45679 88 LYS C N 1
ATOM 3294 C CA . LYS C 1 88 ? -44.40136 -3.09804 -39.29538 1.000 33.95091 88 LYS C CA 1
ATOM 3295 C C . LYS C 1 88 ? -44.18533 -3.53908 -40.75001 1.000 39.08043 88 LYS C C 1
ATOM 3296 O O . LYS C 1 88 ? -45.06713 -4.16333 -41.34608 1.000 36.53819 88 LYS C O 1
ATOM 3302 N N . GLY C 1 89 ? -43.01564 -3.25159 -41.33004 1.000 40.96033 89 GLY C N 1
ATOM 3303 C CA . GLY C 1 89 ? -42.77279 -3.67168 -42.70446 1.000 37.61098 89 GLY C CA 1
ATOM 3304 C C . GLY C 1 89 ? -42.62023 -5.17003 -42.87445 1.000 39.98541 89 GLY C C 1
ATOM 3305 O O . GLY C 1 89 ? -42.84706 -5.69226 -43.96620 1.000 43.30830 89 GLY C O 1
ATOM 3306 N N . LEU C 1 90 ? -42.24979 -5.88121 -41.81791 1.000 30.42114 90 LEU C N 1
ATOM 3307 C CA . LEU C 1 90 ? -42.09728 -7.31999 -41.90010 1.000 30.46626 90 LEU C CA 1
ATOM 3308 C C . LEU C 1 90 ? -43.28954 -8.07722 -41.33853 1.000 30.80047 90 LEU C C 1
ATOM 3309 O O . LEU C 1 90 ? -43.32382 -9.29968 -41.46281 1.000 30.93533 90 LEU C O 1
ATOM 3314 N N . ALA C 1 91 ? -44.23865 -7.39143 -40.68755 1.000 32.87854 91 ALA C N 1
ATOM 3315 C CA . ALA C 1 91 ? -45.25078 -8.10434 -39.90632 1.000 32.38386 91 ALA C CA 1
ATOM 3316 C C . ALA C 1 91 ? -46.05080 -9.08564 -40.76763 1.000 36.29564 91 ALA C C 1
ATOM 3317 O O . ALA C 1 91 ? -46.36796 -10.20178 -40.32965 1.000 35.32033 91 ALA C O 1
ATOM 3319 N N . GLN C 1 92 ? -46.37283 -8.70026 -41.99970 1.000 27.58431 92 GLN C N 1
ATOM 3320 C CA . GLN C 1 92 ? -47.18617 -9.56671 -42.83105 1.000 28.55598 92 GLN C CA 1
ATOM 3321 C C . GLN C 1 92 ? -46.45625 -10.81932 -43.30178 1.000 31.42245 92 GLN C C 1
ATOM 3322 O O . GLN C 1 92 ? -47.11826 -11.70355 -43.85368 1.000 33.95685 92 GLN C O 1
ATOM 3328 N N . LEU C 1 93 ? -45.12636 -10.89825 -43.15595 1.000 30.82665 93 LEU C N 1
ATOM 3329 C CA . LEU C 1 93 ? -44.36339 -12.07950 -43.56522 1.000 34.34830 93 LEU C CA 1
ATOM 3330 C C . LEU C 1 93 ? -44.12289 -13.05491 -42.40473 1.000 35.63450 93 LEU C C 1
ATOM 3331 O O . LEU C 1 93 ? -43.31703 -13.98566 -42.54751 1.000 33.33754 93 LEU C O 1
ATOM 3336 N N . ASN C 1 94 ? -44.76034 -12.84478 -41.25384 1.000 32.22254 94 ASN C N 1
ATOM 3337 C CA . ASN C 1 94 ? -44.60107 -13.71870 -40.08971 1.000 34.51544 94 ASN C CA 1
ATOM 3338 C C . ASN C 1 94 ? -43.13314 -13.88408 -39.67423 1.000 29.15411 94 ASN C C 1
ATOM 3339 O O . ASN C 1 94 ? -42.57957 -14.98746 -39.70466 1.000 29.54689 94 ASN C O 1
ATOM 3344 N N . PRO C 1 95 ? -42.46991 -12.80570 -39.28510 1.000 27.20067 95 PRO C N 1
ATOM 3345 C CA . PRO C 1 95 ? -41.02043 -12.87216 -39.04672 1.000 27.67456 95 PRO C CA 1
ATOM 3346 C C . PRO C 1 95 ? -40.62516 -13.54800 -37.74367 1.000 26.91379 95 PRO C C 1
ATOM 3347 O O . PRO C 1 95 ? -41.37393 -13.57595 -36.75818 1.000 28.22994 95 PRO C O 1
ATOM 3351 N N . ASN C 1 96 ? -39.39085 -14.05483 -37.75584 1.000 25.17476 96 ASN C N 1
ATOM 3352 C CA . ASN C 1 96 ? -38.72186 -14.47563 -36.53197 1.000 22.37021 96 ASN C CA 1
ATOM 3353 C C . ASN C 1 96 ? -38.30867 -13.25158 -35.69435 1.000 22.73743 96 ASN C C 1
ATOM 3354 O O . ASN C 1 96 ? -38.19853 -12.13118 -36.19699 1.000 23.31986 96 ASN C O 1
ATOM 3359 N N . ARG C 1 97 ? -38.07261 -13.47074 -34.39725 1.000 22.17371 97 ARG C N 1
ATOM 3360 C CA . ARG C 1 97 ? -37.57060 -12.40296 -33.53015 1.000 20.12050 97 ARG C CA 1
ATOM 3361 C C . ARG C 1 97 ? -36.50656 -12.96730 -32.58580 1.000 25.89357 97 ARG C C 1
ATOM 3362 O O . ARG C 1 97 ? -36.71337 -14.02700 -31.98035 1.000 24.00729 97 ARG C O 1
ATOM 3370 N N . LYS C 1 98 ? -35.37138 -12.26129 -32.45213 1.000 21.96690 98 LYS C N 1
ATOM 3371 C CA . LYS C 1 98 ? -34.33719 -12.65099 -31.49383 1.000 26.13432 98 LYS C CA 1
ATOM 3372 C C . LYS C 1 98 ? -33.83984 -11.38413 -30.81254 1.000 28.64975 98 LYS C C 1
ATOM 3373 O O . LYS C 1 98 ? -33.96950 -10.29926 -31.36347 1.000 24.23782 98 LYS C O 1
ATOM 3379 N N . CYS C 1 99 ? -33.29616 -11.51350 -29.59632 1.000 21.61634 99 CYS C N 1
ATOM 3380 C CA . CYS C 1 99 ? -32.63852 -10.40519 -28.90570 1.000 22.24562 99 CYS C CA 1
ATOM 3381 C C . CYS C 1 99 ? -31.17294 -10.71493 -28.62637 1.000 23.36035 99 CYS C C 1
ATOM 3382 O O . CYS C 1 99 ? -30.80813 -11.86267 -28.39379 1.000 28.17607 99 CYS C O 1
ATOM 3385 N N . VAL C 1 100 ? -30.33136 -9.67291 -28.66080 1.000 21.71874 100 VAL C N 1
ATOM 3386 C CA . VAL C 1 100 ? -28.95181 -9.74585 -28.18712 1.000 24.76990 100 VAL C CA 1
ATOM 3387 C C . VAL C 1 100 ? -28.73081 -8.68859 -27.11487 1.000 27.17333 100 VAL C C 1
ATOM 3388 O O . VAL C 1 100 ? -29.32751 -7.60614 -27.17151 1.000 24.45073 100 VAL C O 1
ATOM 3392 N N . ILE C 1 101 ? -27.90142 -9.02865 -26.10909 1.000 21.56646 101 ILE C N 1
ATOM 3393 C CA . ILE C 1 101 ? -27.77350 -8.21236 -24.91388 1.000 23.60268 101 ILE C CA 1
ATOM 3394 C C . ILE C 1 101 ? -26.32165 -8.06363 -24.47040 1.000 22.96616 101 ILE C C 1
ATOM 3395 O O . ILE C 1 101 ? -25.38738 -8.46351 -25.17834 1.000 22.80896 101 ILE C O 1
ATOM 3400 N N . ILE C 1 102 ? -26.12646 -7.49273 -23.27271 1.000 24.21267 102 ILE C N 1
ATOM 3401 C CA . ILE C 1 102 ? -24.78601 -7.18696 -22.79450 1.000 22.25974 102 ILE C CA 1
ATOM 3402 C C . ILE C 1 102 ? -23.89709 -8.43393 -22.66208 1.000 23.92621 102 ILE C C 1
ATOM 3403 O O . ILE C 1 102 ? -22.66540 -8.30865 -22.68826 1.000 28.12969 102 ILE C O 1
ATOM 3408 N N . PHE C 1 103 ? -24.47074 -9.63233 -22.54231 1.000 24.12730 103 PHE C N 1
ATOM 3409 C CA . PHE C 1 103 ? -23.65164 -10.85635 -22.49749 1.000 28.30771 103 PHE C CA 1
ATOM 3410 C C . PHE C 1 103 ? -22.69196 -10.95759 -23.66431 1.000 34.82720 103 PHE C C 1
ATOM 3411 O O . PHE C 1 103 ? -21.58523 -11.49688 -23.51733 1.000 34.54744 103 PHE C O 1
ATOM 3419 N N . THR C 1 104 ? -23.07532 -10.46085 -24.83138 1.000 29.79381 104 THR C N 1
ATOM 3420 C CA . THR C 1 104 ? -22.13728 -10.44367 -25.94643 1.000 26.63429 104 THR C CA 1
ATOM 3421 C C . THR C 1 104 ? -21.77121 -9.02106 -26.36192 1.000 26.49853 104 THR C C 1
ATOM 3422 O O . THR C 1 104 ? -21.45550 -8.77539 -27.52747 1.000 32.34931 104 THR C O 1
ATOM 3426 N N . GLY C 1 105 ? -21.86229 -8.06215 -25.44058 1.000 26.13588 105 GLY C N 1
ATOM 3427 C CA . GLY C 1 105 ? -21.31811 -6.73077 -25.69265 1.000 30.83491 105 GLY C CA 1
ATOM 3428 C C . GLY C 1 105 ? -22.25424 -5.73761 -26.36090 1.000 29.91875 105 GLY C C 1
ATOM 3429 O O . GLY C 1 105 ? -21.78669 -4.66362 -26.76916 1.000 26.86486 105 GLY C O 1
ATOM 3430 N N . PHE C 1 106 ? -23.55798 -6.02074 -26.42911 1.000 23.71976 106 PHE C N 1
ATOM 3431 C CA . PHE C 1 106 ? -24.50364 -5.17758 -27.14667 1.000 22.99384 106 PHE C CA 1
ATOM 3432 C C . PHE C 1 106 ? -25.29751 -4.33796 -26.16277 1.000 21.35885 106 PHE C C 1
ATOM 3433 O O . PHE C 1 106 ? -25.59832 -4.78579 -25.06022 1.000 30.36007 106 PHE C O 1
ATOM 3441 N N . GLN C 1 107 ? -25.66959 -3.12246 -26.56775 1.000 20.30124 107 GLN C N 1
ATOM 3442 C CA . GLN C 1 107 ? -26.84110 -2.51206 -25.93395 1.000 24.17439 107 GLN C CA 1
ATOM 3443 C C . GLN C 1 107 ? -28.05818 -3.33838 -26.30709 1.000 27.46991 107 GLN C C 1
ATOM 3444 O O . GLN C 1 107 ? -28.15135 -3.79618 -27.44333 1.000 26.56764 107 GLN C O 1
ATOM 3450 N N . ASP C 1 108 ? -28.97601 -3.57406 -25.35384 1.000 23.68672 108 ASP C N 1
ATOM 3451 C CA . ASP C 1 108 ? -30.03243 -4.55699 -25.59367 1.000 22.12596 108 ASP C CA 1
ATOM 3452 C C . ASP C 1 108 ? -30.76705 -4.23730 -26.88478 1.000 24.39052 108 ASP C C 1
ATOM 3453 O O . ASP C 1 108 ? -31.27674 -3.12392 -27.03969 1.000 23.60882 108 ASP C O 1
ATOM 3458 N N . THR C 1 109 ? -30.79748 -5.22100 -27.81480 1.000 20.25673 109 THR C N 1
ATOM 3459 C CA . THR C 1 109 ? -31.27084 -5.03204 -29.19009 1.000 20.77801 109 THR C CA 1
ATOM 3460 C C . THR C 1 109 ? -32.23681 -6.14811 -29.55161 1.000 23.82156 109 THR C C 1
ATOM 3461 O O . THR C 1 109 ? -31.95937 -7.31811 -29.27857 1.000 23.39644 109 THR C O 1
ATOM 3465 N N . VAL C 1 110 ? -33.34682 -5.79018 -30.21368 1.000 20.67503 110 VAL C N 1
ATOM 3466 C CA . VAL C 1 110 ? -34.30980 -6.76988 -30.74189 1.000 22.04431 110 VAL C CA 1
ATOM 3467 C C . VAL C 1 110 ? -34.16242 -6.78444 -32.25301 1.000 21.00070 110 VAL C C 1
ATOM 3468 O O . VAL C 1 110 ? -33.96110 -5.72978 -32.85962 1.000 23.90578 110 VAL C O 1
ATOM 3472 N N . ILE C 1 111 ? -34.22151 -7.97248 -32.85771 1.000 20.07070 111 ILE C N 1
ATOM 3473 C CA . ILE C 1 111 ? -34.11872 -8.10358 -34.30633 1.000 19.51671 111 ILE C CA 1
ATOM 3474 C C . ILE C 1 111 ? -35.29268 -8.91798 -34.82664 1.000 20.55728 111 ILE C C 1
ATOM 3475 O O . ILE C 1 111 ? -35.46052 -10.08598 -34.43129 1.000 22.59606 111 ILE C O 1
ATOM 3480 N N . ASP C 1 112 ? -36.04596 -8.34298 -35.76945 1.000 20.81242 112 ASP C N 1
ATOM 3481 C CA . ASP C 1 112 ? -37.05666 -9.09996 -36.50915 1.000 23.76812 112 ASP C CA 1
ATOM 3482 C C . ASP C 1 112 ? -36.53053 -9.43028 -37.90259 1.000 22.44770 112 ASP C C 1
ATOM 3483 O O . ASP C 1 112 ? -35.90658 -8.58708 -38.55097 1.000 22.76230 112 ASP C O 1
ATOM 3488 N N . TYR C 1 113 ? -36.73349 -10.67621 -38.35069 1.000 22.25246 113 TYR C N 1
ATOM 3489 C CA . TYR C 1 113 ? -36.08814 -11.05807 -39.59854 1.000 23.05716 113 TYR C CA 1
ATOM 3490 C C . TYR C 1 113 ? -36.83650 -12.18011 -40.29369 1.000 24.09142 113 TYR C C 1
ATOM 3491 O O . TYR C 1 113 ? -37.51371 -12.99615 -39.66951 1.000 24.48418 113 TYR C O 1
ATOM 3500 N N . VAL C 1 114 ? -36.64949 -12.23741 -41.60876 1.000 22.90502 114 VAL C N 1
ATOM 3501 C CA . VAL C 1 114 ? -37.14798 -13.33231 -42.42934 1.000 25.29780 114 VAL C CA 1
ATOM 3502 C C . VAL C 1 114 ? -36.07169 -13.65425 -43.45836 1.000 30.79361 114 VAL C C 1
ATOM 3503 O O . VAL C 1 114 ? -35.19829 -12.83616 -43.75153 1.000 33.73751 114 VAL C O 1
ATOM 3507 N N . GLU C 1 115 ? -36.15507 -14.85328 -44.02685 1.000 33.32375 115 GLU C N 1
ATOM 3508 C CA . GLU C 1 115 ? -35.35906 -15.22379 -45.19382 1.000 35.59315 115 GLU C CA 1
ATOM 3509 C C . GLU C 1 115 ? -36.27423 -15.20218 -46.40407 1.000 41.67716 115 GLU C C 1
ATOM 3510 O O . GLU C 1 115 ? -37.39346 -15.71505 -46.35196 1.000 38.80671 115 GLU C O 1
ATOM 3512 N N . CYS C 1 116 ? -35.84721 -14.52135 -47.44827 1.000 41.95481 116 CYS C N 1
ATOM 3513 C CA . CYS C 1 116 ? -36.64897 -14.41460 -48.65212 1.000 54.27118 116 CYS C CA 1
ATOM 3514 C C . CYS C 1 116 ? -35.68957 -14.40313 -49.82839 1.000 52.35722 116 CYS C C 1
ATOM 3515 O O . CYS C 1 116 ? -34.75041 -13.59951 -49.85656 1.000 45.25068 116 CYS C O 1
ATOM 3518 N N . ASN C 1 117 ? -35.91895 -15.31087 -50.77450 1.000 63.99630 117 ASN C N 1
ATOM 3519 C CA . ASN C 1 117 ? -35.14199 -15.38668 -52.01020 1.000 54.30830 117 ASN C CA 1
ATOM 3520 C C . ASN C 1 117 ? -33.64100 -15.48075 -51.72603 1.000 57.29759 117 ASN C C 1
ATOM 3521 O O . ASN C 1 117 ? -32.82285 -14.78733 -52.33300 1.000 57.89976 117 ASN C O 1
ATOM 3526 N N . GLY C 1 118 ? -33.27687 -16.34562 -50.78029 1.000 60.54929 118 GLY C N 1
ATOM 3527 C CA . GLY C 1 118 ? -31.86484 -16.50807 -50.47377 1.000 60.16560 118 GLY C CA 1
ATOM 3528 C C . GLY C 1 118 ? -31.20793 -15.30359 -49.83390 1.000 60.66378 118 GLY C C 1
ATOM 3529 O O . GLY C 1 118 ? -29.98108 -15.16827 -49.87882 1.000 61.48527 118 GLY C O 1
ATOM 3530 N N . GLU C 1 119 ? -31.99069 -14.41911 -49.23286 1.000 57.26356 119 GLU C N 1
ATOM 3531 C CA . GLU C 1 119 ? -31.45947 -13.21837 -48.61435 1.000 43.26793 119 GLU C CA 1
ATOM 3532 C C . GLU C 1 119 ? -32.15575 -13.06722 -47.27298 1.000 34.84877 119 GLU C C 1
ATOM 3533 O O . GLU C 1 119 ? -33.27349 -13.52950 -47.10938 1.000 42.97292 119 GLU C O 1
ATOM 3539 N N . THR C 1 120 ? -31.47765 -12.45181 -46.31373 1.000 30.54120 120 THR C N 1
ATOM 3540 C CA . THR C 1 120 ? -32.05346 -12.10091 -45.02508 1.000 29.93160 120 THR C CA 1
ATOM 3541 C C . THR C 1 120 ? -32.55193 -10.66420 -45.06268 1.000 37.17158 120 THR C C 1
ATOM 3542 O O . THR C 1 120 ? -31.81771 -9.76713 -45.47970 1.000 36.96043 120 THR C O 1
ATOM 3546 N N . LEU C 1 121 ? -33.80239 -10.44532 -44.64128 1.000 29.63406 121 LEU C N 1
ATOM 3547 C CA . LEU C 1 121 ? -34.32178 -9.10321 -44.38000 1.000 28.02980 121 LEU C CA 1
ATOM 3548 C C . LEU C 1 121 ? -34.50969 -8.97811 -42.87537 1.000 30.30021 121 LEU C C 1
ATOM 3549 O O . LEU C 1 121 ? -35.18297 -9.81610 -42.27062 1.000 29.74227 121 LEU C O 1
ATOM 3554 N N . ALA C 1 122 ? -33.89720 -7.95973 -42.26313 1.000 25.60891 122 ALA C N 1
ATOM 3555 C CA . ALA C 1 122 ? -33.84684 -7.87264 -40.80907 1.000 23.97947 122 ALA C CA 1
ATOM 3556 C C . ALA C 1 122 ? -33.95156 -6.42522 -40.36146 1.000 27.79378 122 ALA C C 1
ATOM 3557 O O . ALA C 1 122 ? -33.42709 -5.53528 -41.01812 1.000 26.43499 122 ALA C O 1
ATOM 3559 N N . VAL C 1 123 ? -34.63613 -6.17420 -39.25649 1.000 22.50401 123 VAL C N 1
ATOM 3560 C CA . VAL C 1 123 ? -34.68305 -4.83246 -38.68040 1.000 22.07100 123 VAL C CA 1
ATOM 3561 C C . VAL C 1 123 ? -34.30084 -4.96403 -37.22105 1.000 25.88090 123 VAL C C 1
ATOM 3562 O O . VAL C 1 123 ? -34.97668 -5.68611 -36.46803 1.000 25.25758 123 VAL C O 1
ATOM 3566 N N . ALA C 1 124 ? -33.19719 -4.31466 -36.83174 1.000 21.81947 124 ALA C N 1
ATOM 3567 C CA . ALA C 1 124 ? -32.74383 -4.30710 -35.43860 1.000 22.65172 124 ALA C CA 1
ATOM 3568 C C . ALA C 1 124 ? -33.07556 -2.95648 -34.81746 1.000 26.68131 124 ALA C C 1
ATOM 3569 O O . ALA C 1 124 ? -32.93727 -1.92656 -35.47228 1.000 25.15954 124 ALA C O 1
ATOM 3571 N N . ARG C 1 125 ? -33.53277 -2.96296 -33.55756 1.000 22.37565 125 ARG C N 1
ATOM 3572 C CA . ARG C 1 125 ? -33.82801 -1.72497 -32.83987 1.000 22.49314 125 ARG C CA 1
ATOM 3573 C C . ARG C 1 125 ? -33.29809 -1.83457 -31.42502 1.000 23.52551 125 ARG C C 1
ATOM 3574 O O . ARG C 1 125 ? -33.36844 -2.91129 -30.82112 1.000 22.16885 125 ARG C O 1
ATOM 3582 N N . LEU C 1 126 ? -32.78407 -0.72476 -30.88614 1.000 25.55822 126 LEU C N 1
ATOM 3583 C CA . LEU C 1 126 ? -32.47834 -0.70299 -29.44192 1.000 22.60209 126 LEU C CA 1
ATOM 3584 C C . LEU C 1 126 ? -33.77102 -0.78198 -28.61830 1.000 25.74207 126 LEU C C 1
ATOM 3585 O O . LEU C 1 126 ? -34.73545 -0.05653 -28.87654 1.000 25.17900 126 LEU C O 1
ATOM 3590 N N . ILE C 1 127 ? -33.79138 -1.68501 -27.63848 1.000 30.65793 127 ILE C N 1
ATOM 3591 C CA . ILE C 1 127 ? -35.01171 -1.89621 -26.85607 1.000 29.56214 127 ILE C CA 1
ATOM 3592 C C . ILE C 1 127 ? -35.31434 -0.68017 -25.97751 1.000 34.06622 127 ILE C C 1
ATOM 3593 O O . ILE C 1 127 ? -36.48368 -0.32430 -25.77271 1.000 27.57949 127 ILE C O 1
ATOM 3598 N N . ASP C 1 128 ? -34.26989 -0.02313 -25.44086 1.000 30.55108 128 ASP C N 1
ATOM 3599 C CA . ASP C 1 128 ? -34.48182 1.16448 -24.60774 1.000 30.60147 128 ASP C CA 1
ATOM 3600 C C . ASP C 1 128 ? -34.84177 2.40397 -25.42016 1.000 32.11518 128 ASP C C 1
ATOM 3601 O O . ASP C 1 128 ? -35.44893 3.33543 -24.87509 1.000 32.44511 128 ASP C O 1
ATOM 3606 N N . GLU C 1 129 ? -34.50273 2.42852 -26.71071 1.000 30.43365 129 GLU C N 1
ATOM 3607 C CA . GLU C 1 129 ? -34.72501 3.60204 -27.55801 1.000 36.49423 129 GLU C CA 1
ATOM 3608 C C . GLU C 1 129 ? -35.02893 3.12837 -28.96273 1.000 33.84602 129 GLU C C 1
ATOM 3609 O O . GLU C 1 129 ? -34.15582 3.13416 -29.83906 1.000 32.88839 129 GLU C O 1
ATOM 3615 N N . PRO C 1 130 ? -36.26593 2.69602 -29.21764 1.000 32.62579 130 PRO C N 1
ATOM 3616 C CA . PRO C 1 130 ? -36.54655 1.96172 -30.46786 1.000 32.12295 130 PRO C CA 1
ATOM 3617 C C . PRO C 1 130 ? -36.39728 2.81195 -31.72697 1.000 36.45510 130 PRO C C 1
ATOM 3618 O O . PRO C 1 130 ? -36.29390 2.24614 -32.83125 1.000 38.21181 130 PRO C O 1
ATOM 3622 N N . GLY C 1 131 ? -36.34859 4.14295 -31.59994 1.000 34.29929 131 GLY C N 1
ATOM 3623 C CA . GLY C 1 131 ? -36.02784 4.97213 -32.75482 1.000 37.61919 131 GLY C CA 1
ATOM 3624 C C . GLY C 1 131 ? -34.62658 4.75468 -33.32082 1.000 37.26609 131 GLY C C 1
ATOM 3625 O O . GLY C 1 131 ? -34.33885 5.22427 -34.43729 1.000 38.26523 131 GLY C O 1
ATOM 3626 N N . LYS C 1 132 ? -33.72262 4.13264 -32.55514 1.000 29.19265 132 LYS C N 1
ATOM 3627 C CA . LYS C 1 132 ? -32.40036 3.74219 -33.07099 1.000 28.71753 132 LYS C CA 1
ATOM 3628 C C . LYS C 1 132 ? -32.53298 2.39618 -33.77286 1.000 32.39651 132 LYS C C 1
ATOM 3629 O O . LYS C 1 132 ? -32.73083 1.35526 -33.11448 1.000 26.70494 132 LYS C O 1
ATOM 3635 N N . VAL C 1 133 ? -32.40640 2.41325 -35.10239 1.000 26.28562 133 VAL C N 1
ATOM 3636 C CA . VAL C 1 133 ? -32.79212 1.27026 -35.92191 1.000 25.98236 133 VAL C CA 1
ATOM 3637 C C . VAL C 1 133 ? -31.74671 1.01537 -37.01039 1.000 25.86793 133 VAL C C 1
ATOM 3638 O O . VAL C 1 133 ? -31.09994 1.94638 -37.51078 1.000 27.25739 133 VAL C O 1
ATOM 3642 N N . CYS C 1 134 ? -31.54183 -0.26449 -37.34637 1.000 25.33066 134 CYS C N 1
ATOM 3643 C CA . CYS C 1 134 ? -30.75589 -0.65573 -38.51842 1.000 25.65038 134 CYS C CA 1
ATOM 3644 C C . CYS C 1 134 ? -31.57389 -1.63451 -39.36811 1.000 24.78635 134 CYS C C 1
ATOM 3645 O O . CYS C 1 134 ? -31.94225 -2.71663 -38.88863 1.000 24.67075 134 CYS C O 1
ATOM 3648 N N . ARG C 1 135 ? -31.87070 -1.25386 -40.62215 1.000 24.84121 135 ARG C N 1
ATOM 3649 C CA . ARG C 1 135 ? -32.60929 -2.10298 -41.56871 1.000 24.18295 135 ARG C CA 1
ATOM 3650 C C . ARG C 1 135 ? -31.61930 -2.74471 -42.53162 1.000 29.12314 135 ARG C C 1
ATOM 3651 O O . ARG C 1 135 ? -30.77766 -2.04925 -43.12149 1.000 29.55883 135 ARG C O 1
ATOM 3659 N N . PHE C 1 136 ? -31.70435 -4.06882 -42.69088 1.000 24.86967 136 PHE C N 1
ATOM 3660 C CA . PHE C 1 136 ? -30.65800 -4.81889 -43.36992 1.000 27.58303 136 PHE C CA 1
ATOM 3661 C C . PHE C 1 136 ? -31.29194 -5.75468 -44.38654 1.000 29.74117 136 PHE C C 1
ATOM 3662 O O . PHE C 1 136 ? -32.35514 -6.33432 -44.13158 1.000 27.38836 136 PHE C O 1
ATOM 3670 N N . ALA C 1 137 ? -30.61786 -5.91119 -45.52171 1.000 28.01301 137 ALA C N 1
ATOM 3671 C CA . ALA C 1 137 ? -31.02923 -6.86143 -46.55083 1.000 32.98374 137 ALA C CA 1
ATOM 3672 C C . ALA C 1 137 ? -29.75844 -7.41652 -47.17585 1.000 38.96201 137 ALA C C 1
ATOM 3673 O O . ALA C 1 137 ? -28.96945 -6.65906 -47.73791 1.000 41.85034 137 ALA C O 1
ATOM 3675 N N . GLY C 1 138 ? -29.50635 -8.70374 -47.02103 1.000 35.11908 138 GLY C N 1
ATOM 3676 C CA . GLY C 1 138 ? -28.26922 -9.21954 -47.58233 1.000 38.74530 138 GLY C CA 1
ATOM 3677 C C . GLY C 1 138 ? -28.09146 -10.68448 -47.27604 1.000 46.31191 138 GLY C C 1
ATOM 3678 O O . GLY C 1 138 ? -28.92323 -11.31302 -46.63255 1.000 43.07189 138 GLY C O 1
ATOM 3679 N N . LYS C 1 139 ? -26.97168 -11.22564 -47.74327 1.000 39.05372 139 LYS C N 1
ATOM 3680 C CA . LYS C 1 139 ? -26.72993 -12.65051 -47.61247 1.000 46.74492 139 LYS C CA 1
ATOM 3681 C C . LYS C 1 139 ? -26.27143 -13.05855 -46.21972 1.000 50.22346 139 LYS C C 1
ATOM 3682 O O . LYS C 1 139 ? -26.22165 -14.25924 -45.92911 1.000 57.37398 139 LYS C O 1
ATOM 3688 N N . GLY C 1 140 ? -25.98784 -12.10956 -45.33530 1.000 42.66823 140 GLY C N 1
ATOM 3689 C CA . GLY C 1 140 ? -25.53436 -12.45451 -44.00835 1.000 41.34675 140 GLY C CA 1
ATOM 3690 C C . GLY C 1 140 ? -26.66017 -12.84086 -43.05527 1.000 38.89579 140 GLY C C 1
ATOM 3691 O O . GLY C 1 140 ? -27.85063 -12.87934 -43.37914 1.000 39.85117 140 GLY C O 1
ATOM 3692 N N . ASN C 1 141 ? -26.23814 -13.15623 -41.84547 1.000 31.72191 141 ASN C N 1
ATOM 3693 C CA . ASN C 1 141 ? -27.07274 -13.56282 -40.72505 1.000 38.24704 141 ASN C CA 1
ATOM 3694 C C . ASN C 1 141 ? -27.93546 -12.39218 -40.22803 1.000 35.15699 141 ASN C C 1
ATOM 3695 O O . ASN C 1 141 ? -27.60642 -11.23121 -40.44458 1.000 34.47266 141 ASN C O 1
ATOM 3700 N N . TYR C 1 142 ? -29.02497 -12.69953 -39.50827 1.000 29.02273 142 TYR C N 1
ATOM 3701 C CA . TYR C 1 142 ? -29.83380 -11.61409 -38.93601 1.000 37.20152 142 TYR C CA 1
ATOM 3702 C C . TYR C 1 142 ? -29.03351 -10.78671 -37.93081 1.000 30.68626 142 TYR C C 1
ATOM 3703 O O . TYR C 1 142 ? -29.31910 -9.59572 -37.72247 1.000 29.25299 142 TYR C O 1
ATOM 3712 N N . LYS C 1 143 ? -28.02469 -11.38721 -37.29953 1.000 28.33193 143 LYS C N 1
ATOM 3713 C CA . LYS C 1 143 ? -27.21927 -10.63977 -36.32989 1.000 28.99921 143 LYS C CA 1
ATOM 3714 C C . LYS C 1 143 ? -26.48461 -9.46831 -36.95875 1.000 31.03004 143 LYS C C 1
ATOM 3715 O O . LYS C 1 143 ? -26.12494 -8.51561 -36.24896 1.000 28.49647 143 LYS C O 1
ATOM 3721 N N . VAL C 1 144 ? -26.28167 -9.49382 -38.27368 1.000 28.45434 144 VAL C N 1
ATOM 3722 C CA . VAL C 1 144 ? -25.57341 -8.39780 -38.93208 1.000 27.45109 144 VAL C CA 1
ATOM 3723 C C . VAL C 1 144 ? -26.27909 -7.07975 -38.64695 1.000 23.93003 144 VAL C C 1
ATOM 3724 O O . VAL C 1 144 ? -25.63208 -6.06371 -38.36947 1.000 27.87292 144 VAL C O 1
ATOM 3728 N N . ALA C 1 145 ? -27.61774 -7.08458 -38.64681 1.000 25.76430 145 ALA C N 1
ATOM 3729 C CA . ALA C 1 145 ? -28.30228 -5.81809 -38.38777 1.000 27.86870 145 ALA C CA 1
ATOM 3730 C C . ALA C 1 145 ? -27.95166 -5.26291 -36.99147 1.000 24.99024 145 ALA C C 1
ATOM 3731 O O . ALA C 1 145 ? -27.72944 -4.05069 -36.82159 1.000 25.32536 145 ALA C O 1
ATOM 3733 N N . ALA C 1 146 ? -27.86984 -6.12904 -35.99536 1.000 23.23871 146 ALA C N 1
ATOM 3734 C CA . ALA C 1 146 ? -27.50222 -5.67379 -34.65212 1.000 23.71003 146 ALA C CA 1
ATOM 3735 C C . ALA C 1 146 ? -26.05216 -5.20174 -34.61283 1.000 24.11090 146 ALA C C 1
ATOM 3736 O O . ALA C 1 146 ? -25.73163 -4.21153 -33.93205 1.000 24.40965 146 ALA C O 1
ATOM 3738 N N . VAL C 1 147 ? -25.16994 -5.89915 -35.33775 1.000 22.09800 147 VAL C N 1
ATOM 3739 C CA . VAL C 1 147 ? -23.75114 -5.55626 -35.31746 1.000 24.10427 147 VAL C CA 1
ATOM 3740 C C . VAL C 1 147 ? -23.51904 -4.19688 -35.95746 1.000 24.08116 147 VAL C C 1
ATOM 3741 O O . VAL C 1 147 ? -22.77662 -3.37433 -35.41553 1.000 24.93270 147 VAL C O 1
ATOM 3745 N N . LYS C 1 148 ? -24.15458 -3.93779 -37.10611 1.000 24.57630 148 LYS C N 1
ATOM 3746 C CA . LYS C 1 148 ? -24.06121 -2.61581 -37.73571 1.000 23.83033 148 LYS C CA 1
ATOM 3747 C C . LYS C 1 148 ? -24.58980 -1.54063 -36.79669 1.000 26.40209 148 LYS C C 1
ATOM 3748 O O . LYS C 1 148 ? -24.03984 -0.42509 -36.73641 1.000 29.26667 148 LYS C O 1
ATOM 3754 N N . LEU C 1 149 ? -25.64604 -1.85674 -36.04534 1.000 26.80614 149 LEU C N 1
ATOM 3755 C CA . LEU C 1 149 ? -26.16020 -0.86196 -35.11348 1.000 26.41861 149 LEU C CA 1
ATOM 3756 C C . LEU C 1 149 ? -25.13348 -0.59244 -34.01420 1.000 27.31611 149 LEU C C 1
ATOM 3757 O O . LEU C 1 149 ? -24.88100 0.56548 -33.66107 1.000 30.27786 149 LEU C O 1
ATOM 3762 N N . LYS C 1 150 ? -24.49737 -1.65195 -33.49731 1.000 25.49985 150 LYS C N 1
ATOM 3763 C CA . LYS C 1 150 ? -23.48155 -1.48066 -32.46113 1.000 27.40811 150 LYS C CA 1
ATOM 3764 C C . LYS C 1 150 ? -22.23438 -0.75471 -32.97827 1.000 29.24274 150 LYS C C 1
ATOM 3765 O O . LYS C 1 150 ? -21.61293 0.01208 -32.23407 1.000 26.68745 150 LYS C O 1
ATOM 3771 N N . ARG C 1 151 ? -21.82390 -1.01684 -34.22655 1.000 25.61574 151 ARG C N 1
ATOM 3772 C CA . ARG C 1 151 ? -20.54691 -0.51644 -34.74932 1.000 27.93109 151 ARG C CA 1
ATOM 3773 C C . ARG C 1 151 ? -20.67276 0.78559 -35.48407 1.000 28.18710 151 ARG C C 1
ATOM 3774 O O . ARG C 1 151 ? -19.67144 1.25563 -36.06737 1.000 29.66726 151 ARG C O 1
ATOM 3782 N N . ASN C 1 152 ? -21.86676 1.39201 -35.48196 1.000 29.19677 152 ASN C N 1
ATOM 3783 C CA . ASN C 1 152 ? -22.08003 2.67813 -36.13431 1.000 28.73038 152 ASN C CA 1
ATOM 3784 C C . ASN C 1 152 ? -21.80632 2.62412 -37.63704 1.000 31.50895 152 ASN C C 1
ATOM 3785 O O . ASN C 1 152 ? -21.16749 3.52350 -38.19545 1.000 35.13354 152 ASN C O 1
ATOM 3790 N N . GLU C 1 153 ? -22.24111 1.49907 -38.31644 1.000 27.64502 153 GLU C N 1
ATOM 3791 C CA . GLU C 1 153 ? -22.23382 1.37468 -39.77915 1.000 25.53899 153 GLU C CA 1
ATOM 3792 C C . GLU C 1 153 ? -23.62220 1.68385 -40.31171 1.000 29.08841 153 GLU C C 1
ATOM 3793 O O . GLU C 1 153 ? -24.57255 1.06273 -39.85564 1.000 33.63674 153 GLU C O 1
ATOM 3799 N N . PRO C 1 154 ? -23.79555 2.58720 -41.28005 1.000 27.19067 154 PRO C N 1
ATOM 3800 C CA . PRO C 1 154 ? -25.15497 2.94300 -41.72807 1.000 29.66886 154 PRO C CA 1
ATOM 3801 C C . PRO C 1 154 ? -25.85327 1.81398 -42.48354 1.000 33.01309 154 PRO C C 1
ATOM 3802 O O . PRO C 1 154 ? -25.22393 1.01488 -43.18262 1.000 29.43804 154 PRO C O 1
ATOM 3806 N N . CYS C 1 155 ? -27.18917 1.81962 -42.39959 1.000 29.10616 155 CYS C N 1
ATOM 3807 C CA . CYS C 1 155 ? -28.08995 0.79587 -42.91320 1.000 29.87589 155 CYS C CA 1
ATOM 3808 C C . CYS C 1 155 ? -29.05532 1.40633 -43.95146 1.000 35.92821 155 CYS C C 1
ATOM 3809 O O . CYS C 1 155 ? -28.85829 2.51834 -44.43813 1.000 31.91829 155 CYS C O 1
ATOM 3812 N N . LEU C 1 156 ? -30.09375 0.65601 -44.31528 1.000 31.76560 156 LEU C N 1
ATOM 3813 C CA . LEU C 1 156 ? -31.02242 1.10757 -45.36033 1.000 28.96927 156 LEU C CA 1
ATOM 3814 C C . LEU C 1 156 ? -32.03784 2.10991 -44.81770 1.000 31.37737 156 LEU C C 1
ATOM 3815 O O . LEU C 1 156 ? -32.50012 2.00233 -43.68017 1.000 30.26506 156 LEU C O 1
ATOM 3820 N N . THR C 1 157 ? -32.45670 3.04117 -45.67082 1.000 33.03896 157 THR C N 1
ATOM 3821 C CA . THR C 1 157 ? -33.60952 3.86456 -45.30733 1.000 33.58348 157 THR C CA 1
ATOM 3822 C C . THR C 1 157 ? -34.89897 3.03559 -45.29095 1.000 35.86457 157 THR C C 1
ATOM 3823 O O . THR C 1 157 ? -34.97399 1.89797 -45.78552 1.000 26.47856 157 THR C O 1
ATOM 3827 N N . ARG C 1 158 ? -35.93551 3.61238 -44.68224 1.000 34.25753 158 ARG C N 1
ATOM 3828 C CA A ARG C 1 158 ? -37.23222 2.94787 -44.64440 0.500 35.21351 158 ARG C CA 1
ATOM 3829 C CA B ARG C 1 158 ? -37.21585 2.91780 -44.64139 0.500 35.19544 158 ARG C CA 1
ATOM 3830 C C . ARG C 1 158 ? -37.73913 2.65640 -46.05818 1.000 31.86263 158 ARG C C 1
ATOM 3831 O O . ARG C 1 158 ? -38.22261 1.55984 -46.34269 1.000 31.94736 158 ARG C O 1
ATOM 3846 N N . GLU C 1 159 ? -37.60599 3.61814 -46.96842 1.000 33.39153 159 GLU C N 1
ATOM 3847 C CA . GLU C 1 159 ? -38.09296 3.39700 -48.33398 1.000 36.33274 159 GLU C CA 1
ATOM 3848 C C . GLU C 1 159 ? -37.31419 2.29344 -49.06188 1.000 35.99458 159 GLU C C 1
ATOM 3849 O O . GLU C 1 159 ? -37.92290 1.44493 -49.73195 1.000 35.15445 159 GLU C O 1
ATOM 3855 N N . GLU C 1 160 ? -35.97723 2.27801 -48.93669 1.000 30.54185 160 GLU C N 1
ATOM 3856 C CA . GLU C 1 160 ? -35.16258 1.22221 -49.55737 1.000 33.10581 160 GLU C CA 1
ATOM 3857 C C . GLU C 1 160 ? -35.53215 -0.15495 -49.01117 1.000 29.35019 160 GLU C C 1
ATOM 3858 O O . GLU C 1 160 ? -35.66844 -1.13021 -49.77201 1.000 30.35055 160 GLU C O 1
ATOM 3864 N N . PHE C 1 161 ? -35.71764 -0.24719 -47.68813 1.000 25.10694 161 PHE C N 1
ATOM 3865 C CA . PHE C 1 161 ? -36.07711 -1.52215 -47.08616 1.000 25.48240 161 PHE C CA 1
ATOM 3866 C C . PHE C 1 161 ? -37.45609 -1.98130 -47.54188 1.000 28.50617 161 PHE C C 1
ATOM 3867 O O . PHE C 1 161 ? -37.63328 -3.15041 -47.91872 1.000 29.30351 161 PHE C O 1
ATOM 3875 N N . LEU C 1 162 ? -38.44560 -1.07767 -47.51446 1.000 26.00328 162 LEU C N 1
ATOM 3876 C CA . LEU C 1 162 ? -39.79615 -1.45835 -47.94440 1.000 29.20367 162 LEU C CA 1
ATOM 3877 C C . LEU C 1 162 ? -39.80046 -1.86349 -49.41039 1.000 27.27572 162 LEU C C 1
ATOM 3878 O O . LEU C 1 162 ? -40.56522 -2.75992 -49.80028 1.000 28.21554 162 LEU C O 1
ATOM 3883 N N . LYS C 1 163 ? -38.93431 -1.25609 -50.23366 1.000 28.20641 163 LYS C N 1
ATOM 3884 C CA . LYS C 1 163 ? -38.83666 -1.70719 -51.62656 1.000 34.82676 163 LYS C CA 1
ATOM 3885 C C . LYS C 1 163 ? -38.30915 -3.14280 -51.71284 1.000 30.91910 163 LYS C C 1
ATOM 3886 O O . LYS C 1 163 ? -38.79746 -3.94135 -52.52534 1.000 34.39437 163 LYS C O 1
ATOM 3892 N N . LYS C 1 164 ? -37.31274 -3.48707 -50.89830 1.000 31.41545 164 LYS C N 1
ATOM 3893 C CA . LYS C 1 164 ? -36.84463 -4.87027 -50.89864 1.000 32.01198 164 LYS C CA 1
ATOM 3894 C C . LYS C 1 164 ? -37.91762 -5.84435 -50.39808 1.000 31.71704 164 LYS C C 1
ATOM 3895 O O . LYS C 1 164 ? -38.01915 -6.97018 -50.90915 1.000 32.18630 164 LYS C O 1
ATOM 3901 N N . VAL C 1 165 ? -38.72397 -5.44131 -49.41305 1.000 26.09271 165 VAL C N 1
ATOM 3902 C CA . VAL C 1 165 ? -39.82159 -6.31824 -48.96442 1.000 25.42691 165 VAL C CA 1
ATOM 3903 C C . VAL C 1 165 ? -40.83138 -6.51766 -50.08291 1.000 30.50994 165 VAL C C 1
ATOM 3904 O O . VAL C 1 165 ? -41.30413 -7.63792 -50.32983 1.000 29.88642 165 VAL C O 1
ATOM 3908 N N . GLU C 1 166 ? -41.18000 -5.43209 -50.78276 1.000 28.17080 166 GLU C N 1
ATOM 3909 C CA . GLU C 1 166 ? -42.13493 -5.55665 -51.87565 1.000 31.03485 166 GLU C CA 1
ATOM 3910 C C . GLU C 1 166 ? -41.59085 -6.46123 -52.98218 1.000 33.84781 166 GLU C C 1
ATOM 3911 O O . GLU C 1 166 ? -42.33873 -7.24104 -53.58152 1.000 34.84706 166 GLU C O 1
ATOM 3917 N N . GLU C 1 167 ? -40.27847 -6.42482 -53.22820 1.000 33.03877 167 GLU C N 1
ATOM 3918 C CA . GLU C 1 167 ? -39.72475 -7.27970 -54.28187 1.000 35.88516 167 GLU C CA 1
ATOM 3919 C C . GLU C 1 167 ? -39.72406 -8.73188 -53.84788 1.000 38.12570 167 GLU C C 1
ATOM 3920 O O . GLU C 1 167 ? -39.91953 -9.63553 -54.66538 1.000 39.04142 167 GLU C O 1
ATOM 3922 N N . CYS C 1 168 ? -39.53024 -8.96460 -52.55964 1.000 32.46479 168 CYS C N 1
ATOM 3923 C CA A CYS C 1 168 ? -39.53134 -10.32372 -52.03626 0.500 38.80453 168 CYS C CA 1
ATOM 3924 C CA B CYS C 1 168 ? -39.52731 -10.31720 -52.04488 0.500 38.80273 168 CYS C CA 1
ATOM 3925 C C . CYS C 1 168 ? -40.90799 -10.96335 -52.13530 1.000 47.76324 168 CYS C C 1
ATOM 3926 O O . CYS C 1 168 ? -41.00542 -12.18620 -52.29718 1.000 43.93519 168 CYS C O 1
ATOM 3931 N N . ARG C 1 169 ? -41.98107 -10.16394 -52.06314 1.000 37.54973 169 ARG C N 1
ATOM 3932 C CA . ARG C 1 169 ? -43.34284 -10.67526 -52.17120 1.000 38.46021 169 ARG C CA 1
ATOM 3933 C C . ARG C 1 169 ? -43.89355 -10.70578 -53.60214 1.000 44.63738 169 ARG C C 1
ATOM 3934 O O . ARG C 1 169 ? -45.02639 -11.16767 -53.80207 1.000 44.54039 169 ARG C O 1
ATOM 3942 N N . LYS C 1 170 ? -43.14731 -10.23745 -54.59714 1.000 40.03641 170 LYS C N 1
ATOM 3943 C CA . LYS C 1 170 ? -43.69541 -10.05827 -55.95233 1.000 51.95076 170 LYS C CA 1
ATOM 3944 C C . LYS C 1 170 ? -44.31512 -11.33173 -56.55454 1.000 52.80961 170 LYS C C 1
ATOM 3945 O O . LYS C 1 170 ? -43.71440 -12.41433 -56.55560 1.000 55.14575 170 LYS C O 1
ATOM 3947 N N . MET D 1 1 ? -50.19167 -27.32362 -29.08910 1.000 44.72822 1 MET D N 1
ATOM 3948 C CA . MET D 1 1 ? -51.35095 -27.71307 -29.88346 1.000 37.95642 1 MET D CA 1
ATOM 3949 C C . MET D 1 1 ? -52.44801 -26.65151 -29.80504 1.000 39.00648 1 MET D C 1
ATOM 3950 O O . MET D 1 1 ? -52.46741 -25.84884 -28.86601 1.000 37.62781 1 MET D O 1
ATOM 3952 N N . TYR D 1 2 ? -53.33691 -26.62392 -30.80348 1.000 39.56714 2 TYR D N 1
ATOM 3953 C CA . TYR D 1 2 ? -54.54655 -25.81341 -30.73284 1.000 35.48863 2 TYR D CA 1
ATOM 3954 C C . TYR D 1 2 ? -55.59681 -26.51781 -29.89801 1.000 28.43737 2 TYR D C 1
ATOM 3955 O O . TYR D 1 2 ? -55.79689 -27.72088 -30.03273 1.000 33.28011 2 TYR D O 1
ATOM 3964 N N . SER D 1 3 ? -56.33171 -25.76665 -29.09741 1.000 30.40162 3 SER D N 1
ATOM 3965 C CA . SER D 1 3 ? -57.58078 -26.31979 -28.59974 1.000 32.77497 3 SER D CA 1
ATOM 3966 C C . SER D 1 3 ? -58.67577 -26.06468 -29.63760 1.000 31.12210 3 SER D C 1
ATOM 3967 O O . SER D 1 3 ? -58.68882 -25.03389 -30.31235 1.000 35.62115 3 SER D O 1
ATOM 3970 N N . VAL D 1 4 ? -59.61927 -26.98802 -29.73504 1.000 29.01338 4 VAL D N 1
ATOM 3971 C CA . VAL D 1 4 ? -60.61738 -26.96787 -30.79038 1.000 30.98618 4 VAL D CA 1
ATOM 3972 C C . VAL D 1 4 ? -61.99959 -26.97348 -30.15998 1.000 31.07020 4 VAL D C 1
ATOM 3973 O O . VAL D 1 4 ? -62.28461 -27.81316 -29.30327 1.000 36.02185 4 VAL D O 1
ATOM 3977 N N . LYS D 1 5 ? -62.86025 -26.05817 -30.60513 1.000 28.89735 5 LYS D N 1
ATOM 3978 C CA . LYS D 1 5 ? -64.27982 -26.02091 -30.25463 1.000 37.15261 5 LYS D CA 1
ATOM 3979 C C . LYS D 1 5 ? -65.04931 -26.21975 -31.54428 1.000 37.10488 5 LYS D C 1
ATOM 3980 O O . LYS D 1 5 ? -64.79818 -25.52239 -32.51957 1.000 35.98922 5 LYS D O 1
ATOM 3986 N N . LYS D 1 6 ? -65.93291 -27.19629 -31.57789 1.000 36.48511 6 LYS D N 1
ATOM 3987 C CA . LYS D 1 6 ? -66.61118 -27.54720 -32.81568 1.000 40.65884 6 LYS D CA 1
ATOM 3988 C C . LYS D 1 6 ? -68.11915 -27.61220 -32.61615 1.000 41.68773 6 LYS D C 1
ATOM 3989 O O . LYS D 1 6 ? -68.58537 -28.03937 -31.56331 1.000 41.18406 6 LYS D O 1
ATOM 3995 N N . SER D 1 7 ? -68.87064 -27.16709 -33.61964 1.000 40.60691 7 SER D N 1
ATOM 3996 C CA . SER D 1 7 ? -70.33026 -27.27511 -33.61801 1.000 46.92252 7 SER D CA 1
ATOM 3997 C C . SER D 1 7 ? -70.82424 -27.38766 -35.05852 1.000 44.72019 7 SER D C 1
ATOM 3998 O O . SER D 1 7 ? -70.03763 -27.38925 -36.00848 1.000 44.51254 7 SER D O 1
ATOM 4001 N N . LYS D 1 8 ? -72.15318 -27.48444 -35.22060 1.000 46.06829 8 LYS D N 1
ATOM 4002 C CA . LYS D 1 8 ? -72.72771 -27.45494 -36.56001 1.000 40.59222 8 LYS D CA 1
ATOM 4003 C C . LYS D 1 8 ? -72.42136 -26.13698 -37.25163 1.000 44.61331 8 LYS D C 1
ATOM 4004 O O . LYS D 1 8 ? -72.33297 -26.08553 -38.48307 1.000 54.39427 8 LYS D O 1
ATOM 4006 N N . SER D 1 9 ? -72.24805 -25.07107 -36.47073 1.000 44.92098 9 SER D N 1
ATOM 4007 C CA . SER D 1 9 ? -72.00243 -23.74021 -37.01529 1.000 47.73591 9 SER D CA 1
ATOM 4008 C C . SER D 1 9 ? -70.57567 -23.55929 -37.53322 1.000 43.96973 9 SER D C 1
ATOM 4009 O O . SER D 1 9 ? -70.34410 -22.67986 -38.37199 1.000 41.68218 9 SER D O 1
ATOM 4012 N N . GLY D 1 10 ? -69.60588 -24.33112 -37.04366 1.000 36.87684 10 GLY D N 1
ATOM 4013 C CA . GLY D 1 10 ? -68.23543 -24.07949 -37.46666 1.000 33.61158 10 GLY D CA 1
ATOM 4014 C C . GLY D 1 10 ? -67.22697 -24.63284 -36.47444 1.000 34.62978 10 GLY D C 1
ATOM 4015 O O . GLY D 1 10 ? -67.51871 -25.56606 -35.72357 1.000 36.38414 10 GLY D O 1
ATOM 4016 N N . TYR D 1 11 ? -66.01389 -24.08455 -36.56117 1.000 30.74575 11 TYR D N 1
ATOM 4017 C CA . TYR D 1 11 ? -64.87285 -24.52596 -35.76959 1.000 26.50010 11 TYR D CA 1
ATOM 4018 C C . TYR D 1 11 ? -64.08455 -23.33780 -35.24120 1.000 31.51727 11 TYR D C 1
ATOM 4019 O O . TYR D 1 11 ? -63.93405 -22.32923 -35.92359 1.000 30.97798 11 TYR D O 1
ATOM 4028 N N . ILE D 1 12 ? -63.53540 -23.47974 -34.04251 1.000 27.67532 12 ILE D N 1
ATOM 4029 C CA . ILE D 1 12 ? -62.63697 -22.48020 -33.48231 1.000 25.92729 12 ILE D CA 1
ATOM 4030 C C . ILE D 1 12 ? -61.38228 -23.18642 -33.00127 1.000 25.53295 12 ILE D C 1
ATOM 4031 O O . ILE D 1 12 ? -61.46073 -24.11737 -32.19305 1.000 29.40311 12 ILE D O 1
ATOM 4036 N N . PHE D 1 13 ? -60.23100 -22.73418 -33.47018 1.000 23.43882 13 PHE D N 1
ATOM 4037 C CA . PHE D 1 13 ? -58.94063 -23.29590 -33.09611 1.000 27.53854 13 PHE D CA 1
ATOM 4038 C C . PHE D 1 13 ? -58.18009 -22.21590 -32.33021 1.000 26.32287 13 PHE D C 1
ATOM 4039 O O . PHE D 1 13 ? -57.88946 -21.16094 -32.89823 1.000 27.96584 13 PHE D O 1
ATOM 4047 N N . ASP D 1 14 ? -57.81314 -22.47396 -31.07142 1.000 24.41567 14 ASP D N 1
ATOM 4048 C CA . ASP D 1 14 ? -57.25276 -21.41708 -30.22035 1.000 26.60276 14 ASP D CA 1
ATOM 4049 C C . ASP D 1 14 ? -55.88602 -21.79415 -29.64744 1.000 29.42121 14 ASP D C 1
ATOM 4050 O O . ASP D 1 14 ? -55.63215 -22.95185 -29.30353 1.000 26.52565 14 ASP D O 1
ATOM 4055 N N . LYS D 1 15 ? -55.04417 -20.77898 -29.48504 1.000 25.72598 15 LYS D N 1
ATOM 4056 C CA . LYS D 1 15 ? -53.85935 -20.79216 -28.63753 1.000 28.41456 15 LYS D CA 1
ATOM 4057 C C . LYS D 1 15 ? -53.91237 -19.53068 -27.78992 1.000 25.44671 15 LYS D C 1
ATOM 4058 O O . LYS D 1 15 ? -54.72734 -18.63805 -28.04408 1.000 25.08995 15 LYS D O 1
ATOM 4064 N N . PRO D 1 16 ? -53.04274 -19.41027 -26.77739 1.000 28.57619 16 PRO D N 1
ATOM 4065 C CA . PRO D 1 16 ? -53.12129 -18.22764 -25.90153 1.000 26.39548 16 PRO D CA 1
ATOM 4066 C C . PRO D 1 16 ? -53.19962 -16.87947 -26.61854 1.000 27.91466 16 PRO D C 1
ATOM 4067 O O . PRO D 1 16 ? -53.95982 -16.00521 -26.17521 1.000 25.62143 16 PRO D O 1
ATOM 4071 N N . ARG D 1 17 ? -52.46733 -16.67992 -27.71186 1.000 24.73623 17 ARG D N 1
ATOM 4072 C CA . ARG D 1 17 ? -52.49095 -15.41589 -28.43590 1.000 26.50346 17 ARG D CA 1
ATOM 4073 C C . ARG D 1 17 ? -52.88125 -15.62207 -29.89528 1.000 30.94121 17 ARG D C 1
ATOM 4074 O O . ARG D 1 17 ? -52.48462 -14.84419 -30.76842 1.000 31.58939 17 ARG D O 1
ATOM 4082 N N . GLU D 1 18 ? -53.68759 -16.63626 -30.17670 1.000 23.55109 18 GLU D N 1
ATOM 4083 C CA . GLU D 1 18 ? -53.99604 -16.91762 -31.57608 1.000 24.61794 18 GLU D CA 1
ATOM 4084 C C . GLU D 1 18 ? -55.39462 -17.50063 -31.66672 1.000 27.74990 18 GLU D C 1
ATOM 4085 O O . GLU D 1 18 ? -55.80059 -18.25743 -30.79045 1.000 26.76562 18 GLU D O 1
ATOM 4091 N N . ARG D 1 19 ? -56.13369 -17.14716 -32.72648 1.000 24.17120 19 ARG D N 1
ATOM 4092 C CA . ARG D 1 19 ? -57.41730 -17.78388 -32.95269 1.000 25.52508 19 ARG D CA 1
ATOM 4093 C C . ARG D 1 19 ? -57.62703 -17.92989 -34.44315 1.000 25.45131 19 ARG D C 1
ATOM 4094 O O . ARG D 1 19 ? -57.39755 -16.98345 -35.19918 1.000 22.44740 19 ARG D O 1
ATOM 4102 N N . ILE D 1 20 ? -58.07243 -19.11090 -34.85185 1.000 24.02970 20 ILE D N 1
ATOM 4103 C CA . ILE D 1 20 ? -58.48141 -19.36381 -36.22458 1.000 27.47572 20 ILE D CA 1
ATOM 4104 C C . ILE D 1 20 ? -59.91680 -19.85185 -36.17065 1.000 26.44550 20 ILE D C 1
ATOM 4105 O O . ILE D 1 20 ? -60.18064 -20.91510 -35.60167 1.000 25.24129 20 ILE D O 1
ATOM 4110 N N . ALA D 1 21 ? -60.84698 -19.10085 -36.76960 1.000 24.39960 21 ALA D N 1
ATOM 4111 C CA . ALA D 1 21 ? -62.26034 -19.42315 -36.65868 1.000 23.87368 21 ALA D CA 1
ATOM 4112 C C . ALA D 1 21 ? -62.86000 -19.60378 -38.04384 1.000 27.26118 21 ALA D C 1
ATOM 4113 O O . ALA D 1 21 ? -62.57732 -18.81372 -38.94435 1.000 26.59800 21 ALA D O 1
ATOM 4115 N N . PHE D 1 22 ? -63.72308 -20.61344 -38.18653 1.000 26.08829 22 PHE D N 1
ATOM 4116 C CA . PHE D 1 22 ? -64.42228 -20.90140 -39.43709 1.000 27.14750 22 PHE D CA 1
ATOM 4117 C C . PHE D 1 22 ? -65.91686 -21.00589 -39.19835 1.000 28.13424 22 PHE D C 1
ATOM 4118 O O . PHE D 1 22 ? -66.34634 -21.67995 -38.25404 1.000 30.00004 22 PHE D O 1
ATOM 4126 N N . MET D 1 23 ? -66.69637 -20.32323 -40.02484 1.000 29.07363 23 MET D N 1
ATOM 4127 C CA . MET D 1 23 ? -68.15482 -20.35126 -39.96121 1.000 31.46826 23 MET D CA 1
ATOM 4128 C C . MET D 1 23 ? -68.72175 -20.90561 -41.24936 1.000 31.73189 23 MET D C 1
ATOM 4129 O O . MET D 1 23 ? -68.32710 -20.48458 -42.34406 1.000 29.99779 23 MET D O 1
ATOM 4134 N N . PHE D 1 24 ? -69.64661 -21.84847 -41.10041 1.000 35.08169 24 PHE D N 1
ATOM 4135 C CA . PHE D 1 24 ? -70.32945 -22.50412 -42.20124 1.000 37.62909 24 PHE D CA 1
ATOM 4136 C C . PHE D 1 24 ? -71.67926 -21.84244 -42.42803 1.000 43.27532 24 PHE D C 1
ATOM 4137 O O . PHE D 1 24 ? -72.51834 -21.83030 -41.52555 1.000 44.77127 24 PHE D O 1
ATOM 4145 N N . LEU D 1 25 ? -71.87934 -21.27866 -43.60316 1.000 35.99206 25 LEU D N 1
ATOM 4146 C CA . LEU D 1 25 ? -73.18954 -20.76947 -43.95331 1.000 40.78146 25 LEU D CA 1
ATOM 4147 C C . LEU D 1 25 ? -73.63196 -21.41543 -45.25477 1.000 47.04567 25 LEU D C 1
ATOM 4148 O O . LEU D 1 25 ? -72.91293 -22.22130 -45.84983 1.000 49.99684 25 LEU D O 1
ATOM 4153 N N . LYS D 1 26 ? -74.83471 -21.04522 -45.69598 1.000 50.36870 26 LYS D N 1
ATOM 4154 C CA . LYS D 1 26 ? -75.38321 -21.62750 -46.91431 1.000 56.24871 26 LYS D CA 1
ATOM 4155 C C . LYS D 1 26 ? -74.43012 -21.44713 -48.08939 1.000 54.99039 26 LYS D C 1
ATOM 4156 O O . LYS D 1 26 ? -74.16468 -22.39921 -48.83116 1.000 53.86129 26 LYS D O 1
ATOM 4158 N N . ASP D 1 27 ? -73.87826 -20.24171 -48.25966 1.000 43.07422 27 ASP D N 1
ATOM 4159 C CA . ASP D 1 27 ? -73.06364 -19.94897 -49.43124 1.000 49.12534 27 ASP D CA 1
ATOM 4160 C C . ASP D 1 27 ? -71.57402 -20.23223 -49.24543 1.000 43.81386 27 ASP D C 1
ATOM 4161 O O . ASP D 1 27 ? -70.79315 -19.93019 -50.15422 1.000 45.97489 27 ASP D O 1
ATOM 4166 N N . GLY D 1 28 ? -71.15277 -20.78072 -48.10904 1.000 46.95933 28 GLY D N 1
ATOM 4167 C CA . GLY D 1 28 ? -69.80002 -21.30298 -47.98923 1.000 41.22343 28 GLY D CA 1
ATOM 4168 C C . GLY D 1 28 ? -69.24722 -21.15982 -46.58161 1.000 36.50824 28 GLY D C 1
ATOM 4169 O O . GLY D 1 28 ? -69.99190 -20.98899 -45.61977 1.000 37.29286 28 GLY D O 1
ATOM 4170 N N . THR D 1 29 ? -67.91598 -21.17829 -46.52615 1.000 31.58294 29 THR D N 1
ATOM 4171 C CA . THR D 1 29 ? -67.12447 -21.11109 -45.30331 1.000 27.12621 29 THR D CA 1
ATOM 4172 C C . THR D 1 29 ? -66.51542 -19.72052 -45.16439 1.000 28.15919 29 THR D C 1
ATOM 4173 O O . THR D 1 29 ? -65.92873 -19.20585 -46.12193 1.000 28.23636 29 THR D O 1
ATOM 4177 N N . TYR D 1 30 ? -66.66499 -19.10646 -43.98806 1.000 25.19361 30 TYR D N 1
ATOM 4178 C CA . TYR D 1 30 ? -66.06709 -17.80367 -43.71299 1.000 23.56522 30 TYR D CA 1
ATOM 4179 C C . TYR D 1 30 ? -64.97625 -17.98495 -42.65771 1.000 27.99332 30 TYR D C 1
ATOM 4180 O O . TYR D 1 30 ? -65.08451 -18.87431 -41.80623 1.000 27.29210 30 TYR D O 1
ATOM 4189 N N . PHE D 1 31 ? -63.90712 -17.17786 -42.71209 1.000 21.55165 31 PHE D N 1
ATOM 4190 C CA . PHE D 1 31 ? -62.80236 -17.36533 -41.76241 1.000 27.55760 31 PHE D CA 1
ATOM 4191 C C . PHE D 1 31 ? -62.37629 -16.06484 -41.10643 1.000 25.62938 31 PHE D C 1
ATOM 4192 O O . PHE D 1 31 ? -62.55412 -14.97062 -41.64759 1.000 22.65217 31 PHE D O 1
ATOM 4200 N N . MET D 1 32 ? -61.74958 -16.21103 -39.93781 1.000 23.72656 32 MET D N 1
ATOM 4201 C CA . MET D 1 32 ? -61.02052 -15.12184 -39.30032 1.000 22.53952 32 MET D CA 1
ATOM 4202 C C . MET D 1 32 ? -59.72502 -15.73468 -38.75805 1.000 25.34790 32 MET D C 1
ATOM 4203 O O . MET D 1 32 ? -59.72262 -16.86180 -38.28396 1.000 25.76449 32 MET D O 1
ATOM 4208 N N . TYR D 1 33 ? -58.61928 -15.02945 -38.87933 1.000 22.39133 33 TYR D N 1
ATOM 4209 C CA . TYR D 1 33 ? -57.34567 -15.50995 -38.35370 1.000 23.59562 33 TYR D CA 1
ATOM 4210 C C . TYR D 1 33 ? -56.67429 -14.37677 -37.62577 1.000 22.95413 33 TYR D C 1
ATOM 4211 O O . TYR D 1 33 ? -56.61725 -13.26405 -38.15260 1.000 22.86821 33 TYR D O 1
ATOM 4220 N N . HIS D 1 34 ? -56.13187 -14.64306 -36.43693 1.000 21.78616 34 HIS D N 1
ATOM 4221 C CA . HIS D 1 34 ? -55.17833 -13.69108 -35.89478 1.000 22.34243 34 HIS D CA 1
ATOM 4222 C C . HIS D 1 34 ? -54.17394 -14.42560 -35.03195 1.000 25.51816 34 HIS D C 1
ATOM 4223 O O . HIS D 1 34 ? -54.46316 -15.48571 -34.46919 1.000 24.08658 34 HIS D O 1
ATOM 4230 N N . ASP D 1 35 ? -52.99757 -13.83606 -34.92479 1.000 26.23121 35 ASP D N 1
ATOM 4231 C CA . ASP D 1 35 ? -51.99688 -14.28475 -33.96496 1.000 26.36795 35 ASP D CA 1
ATOM 4232 C C . ASP D 1 35 ? -51.67380 -13.06658 -33.12160 1.000 24.80899 35 ASP D C 1
ATOM 4233 O O . ASP D 1 35 ? -52.56056 -12.22764 -32.92995 1.000 25.17232 35 ASP D O 1
ATOM 4238 N N . GLY D 1 36 ? -50.49277 -13.01477 -32.51324 1.000 31.09844 36 GLY D N 1
ATOM 4239 C CA . GLY D 1 36 ? -50.13397 -11.85882 -31.70115 1.000 36.34489 36 GLY D CA 1
ATOM 4240 C C . GLY D 1 36 ? -49.97671 -10.53539 -32.44254 1.000 36.54693 36 GLY D C 1
ATOM 4241 O O . GLY D 1 36 ? -50.05559 -9.47589 -31.80352 1.000 32.48889 36 GLY D O 1
ATOM 4242 N N . ARG D 1 37 ? -49.74339 -10.55657 -33.76182 1.000 29.93706 37 ARG D N 1
ATOM 4243 C CA . ARG D 1 37 ? -49.36711 -9.32660 -34.47651 1.000 30.69089 37 ARG D CA 1
ATOM 4244 C C . ARG D 1 37 ? -50.22645 -8.98741 -35.67887 1.000 28.53776 37 ARG D C 1
ATOM 4245 O O . ARG D 1 37 ? -50.26374 -7.81027 -36.06697 1.000 28.31353 37 ARG D O 1
ATOM 4253 N N . ILE D 1 38 ? -50.96530 -9.93678 -36.24511 1.000 26.48577 38 ILE D N 1
ATOM 4254 C CA . ILE D 1 38 ? -51.72344 -9.71266 -37.47724 1.000 26.43662 38 ILE D CA 1
ATOM 4255 C C . ILE D 1 38 ? -53.15041 -10.22424 -37.31645 1.000 28.02847 38 ILE D C 1
ATOM 4256 O O . ILE D 1 38 ? -53.37107 -11.25257 -36.67891 1.000 24.73795 38 ILE D O 1
ATOM 4261 N N . LEU D 1 39 ? -54.12108 -9.52061 -37.89906 1.000 23.09959 39 LEU D N 1
ATOM 4262 C CA . LEU D 1 39 ? -55.48906 -10.00676 -38.03563 1.000 20.73801 39 LEU D CA 1
ATOM 4263 C C . LEU D 1 39 ? -55.88565 -10.03528 -39.51783 1.000 20.98645 39 LEU D C 1
ATOM 4264 O O . LEU D 1 39 ? -55.70505 -9.02360 -40.19634 1.000 20.94809 39 LEU D O 1
ATOM 4269 N N . CYS D 1 40 ? -56.46035 -11.16237 -40.02396 1.000 21.14356 40 CYS D N 1
ATOM 4270 C CA A CYS D 1 40 ? -56.90875 -11.32077 -41.40624 0.500 21.39795 40 CYS D CA 1
ATOM 4271 C CA B CYS D 1 40 ? -56.96367 -11.21939 -41.42129 0.500 21.24745 40 CYS D CA 1
ATOM 4272 C C . CYS D 1 40 ? -58.31387 -11.89603 -41.39905 1.000 20.13962 40 CYS D C 1
ATOM 4273 O O . CYS D 1 40 ? -58.55176 -12.85428 -40.66117 1.000 24.84380 40 CYS D O 1
ATOM 4278 N N . TYR D 1 41 ? -59.19995 -11.38083 -42.23379 1.000 20.21788 41 TYR D N 1
ATOM 4279 C CA . TYR D 1 41 ? -60.50138 -12.03902 -42.36192 1.000 24.05955 41 TYR D CA 1
ATOM 4280 C C . TYR D 1 41 ? -61.14122 -11.58582 -43.65810 1.000 21.18682 41 TYR D C 1
ATOM 4281 O O . TYR D 1 41 ? -60.69086 -10.62772 -44.29343 1.000 23.34714 41 TYR D O 1
ATOM 4290 N N . SER D 1 42 ? -62.21138 -12.27950 -44.05532 1.000 21.92935 42 SER D N 1
ATOM 4291 C CA . SER D 1 42 ? -62.93977 -11.84574 -45.24309 1.000 23.55343 42 SER D CA 1
ATOM 4292 C C . SER D 1 42 ? -64.44832 -11.93256 -45.01130 1.000 23.96572 42 SER D C 1
ATOM 4293 O O . SER D 1 42 ? -64.93161 -12.86790 -44.37766 1.000 24.32278 42 SER D O 1
ATOM 4296 N N . LEU D 1 43 ? -65.17729 -10.96359 -45.53860 1.000 25.07366 43 LEU D N 1
ATOM 4297 C CA . LEU D 1 43 ? -66.63617 -10.98106 -45.54015 1.000 26.55633 43 LEU D CA 1
ATOM 4298 C C . LEU D 1 43 ? -67.21850 -11.74516 -46.71978 1.000 31.28811 43 LEU D C 1
ATOM 4299 O O . LEU D 1 43 ? -68.44288 -11.72466 -46.90739 1.000 30.15872 43 LEU D O 1
ATOM 4304 N N . LYS D 1 44 ? -66.37735 -12.34318 -47.54176 1.000 24.38172 44 LYS D N 1
ATOM 4305 C CA . LYS D 1 44 ? -66.81481 -13.25787 -48.59370 1.000 31.82097 44 LYS D CA 1
ATOM 4306 C C . LYS D 1 44 ? -66.27692 -14.66482 -48.30849 1.000 29.13381 44 LYS D C 1
ATOM 4307 O O . LYS D 1 44 ? -65.29593 -14.82639 -47.57282 1.000 32.11758 44 LYS D O 1
ATOM 4313 N N . PRO D 1 45 ? -66.94481 -15.70552 -48.78930 1.000 28.32732 45 PRO D N 1
ATOM 4314 C CA . PRO D 1 45 ? -66.52812 -17.06600 -48.44548 1.000 31.87681 45 PRO D CA 1
ATOM 4315 C C . PRO D 1 45 ? -65.17351 -17.40530 -49.06449 1.000 30.94369 45 PRO D C 1
ATOM 4316 O O . PRO D 1 45 ? -64.73308 -16.78863 -50.03888 1.000 31.76305 45 PRO D O 1
ATOM 4320 N N . VAL D 1 46 ? -64.48578 -18.36509 -48.43925 1.000 29.52075 46 VAL D N 1
ATOM 4321 C CA . VAL D 1 46 ? -63.15368 -18.79109 -48.85892 1.000 29.77843 46 VAL D CA 1
ATOM 4322 C C . VAL D 1 46 ? -63.16289 -20.28381 -49.14337 1.000 32.42535 46 VAL D C 1
ATOM 4323 O O . VAL D 1 46 ? -64.03639 -21.02275 -48.68258 1.000 32.36668 46 VAL D O 1
ATOM 4327 N N . ASP D 1 47 ? -62.13610 -20.73232 -49.87293 1.000 35.54072 47 ASP D N 1
ATOM 4328 C CA . ASP D 1 47 ? -62.00281 -22.14424 -50.24323 1.000 38.55344 47 ASP D CA 1
ATOM 4329 C C . ASP D 1 47 ? -61.29524 -22.88895 -49.10569 1.000 45.72020 47 ASP D C 1
ATOM 4330 O O . ASP D 1 47 ? -60.08781 -23.16460 -49.13058 1.000 44.90272 47 ASP D O 1
ATOM 4332 N N . VAL D 1 48 ? -62.08437 -23.22368 -48.09002 1.000 39.62969 48 VAL D N 1
ATOM 4333 C CA . VAL D 1 48 ? -61.69285 -24.10892 -46.99658 1.000 33.92688 48 VAL D CA 1
ATOM 4334 C C . VAL D 1 48 ? -62.83227 -25.09548 -46.80287 1.000 42.46701 48 VAL D C 1
ATOM 4335 O O . VAL D 1 48 ? -63.96843 -24.67337 -46.57968 1.000 37.01983 48 VAL D O 1
ATOM 4339 N N . SER D 1 49 ? -62.54374 -26.38764 -46.91263 1.000 42.09088 49 SER D N 1
ATOM 4340 C CA . SER D 1 49 ? -63.56261 -27.42858 -46.84625 1.000 49.04888 49 SER D CA 1
ATOM 4341 C C . SER D 1 49 ? -63.72814 -27.96194 -45.42601 1.000 46.73373 49 SER D C 1
ATOM 4342 O O . SER D 1 49 ? -62.82328 -27.86786 -44.59009 1.000 39.47943 49 SER D O 1
ATOM 4345 N N . ARG D 1 50 ? -64.89344 -28.57044 -45.16433 1.000 43.28271 50 ARG D N 1
ATOM 4346 C CA . ARG D 1 50 ? -65.06652 -29.21350 -43.86423 1.000 37.06797 50 ARG D CA 1
ATOM 4347 C C . ARG D 1 50 ? -64.03557 -30.30171 -43.65906 1.000 38.15283 50 ARG D C 1
ATOM 4348 O O . ARG D 1 50 ? -63.57579 -30.51940 -42.52930 1.000 39.65348 50 ARG D O 1
ATOM 4356 N N . GLU D 1 51 ? -63.64315 -30.98049 -44.74355 1.000 39.80890 51 GLU D N 1
ATOM 4357 C CA . GLU D 1 51 ? -62.65774 -32.04630 -44.62369 1.000 39.28953 51 GLU D CA 1
ATOM 4358 C C . GLU D 1 51 ? -61.32397 -31.49075 -44.16394 1.000 36.97673 51 GLU D C 1
ATOM 4359 O O . GLU D 1 51 ? -60.63310 -32.10913 -43.34122 1.000 40.70370 51 GLU D O 1
ATOM 4361 N N . GLU D 1 52 ? -60.93932 -30.32837 -44.68856 1.000 34.14558 52 GLU D N 1
ATOM 4362 C CA . GLU D 1 52 ? -59.68713 -29.73293 -44.25244 1.000 32.49915 52 GLU D CA 1
ATOM 4363 C C . GLU D 1 52 ? -59.74265 -29.40012 -42.76849 1.000 35.13373 52 GLU D C 1
ATOM 4364 O O . GLU D 1 52 ? -58.73839 -29.52593 -42.06810 1.000 31.53666 52 GLU D O 1
ATOM 4370 N N . LEU D 1 53 ? -60.89979 -28.94220 -42.27575 1.000 34.53121 53 LEU D N 1
ATOM 4371 C CA . LEU D 1 53 ? -61.00499 -28.63013 -40.85049 1.000 35.21027 53 LEU D CA 1
ATOM 4372 C C . LEU D 1 53 ? -60.96859 -29.89047 -39.99134 1.000 31.70212 53 LEU D C 1
ATOM 4373 O O . LEU D 1 53 ? -60.33128 -29.90227 -38.92576 1.000 36.04317 53 LEU D O 1
ATOM 4378 N N . GLU D 1 54 ? -61.59519 -30.98203 -40.44671 1.000 31.67494 54 GLU D N 1
ATOM 4379 C CA . GLU D 1 54 ? -61.47758 -32.22694 -39.69253 1.000 37.43699 54 GLU D CA 1
ATOM 4380 C C . GLU D 1 54 ? -60.02051 -32.67127 -39.64408 1.000 37.58743 54 GLU D C 1
ATOM 4381 O O . GLU D 1 54 ? -59.52230 -33.09554 -38.58916 1.000 35.21407 54 GLU D O 1
ATOM 4387 N N . GLU D 1 55 ? -59.29459 -32.49542 -40.76225 1.000 33.83975 55 GLU D N 1
ATOM 4388 C CA A GLU D 1 55 ? -57.87404 -32.84456 -40.83223 0.500 34.45985 55 GLU D CA 1
ATOM 4389 C CA B GLU D 1 55 ? -57.90167 -32.91095 -40.74331 0.500 34.37844 55 GLU D CA 1
ATOM 4390 C C . GLU D 1 55 ? -57.04065 -31.96465 -39.90158 1.000 32.88065 55 GLU D C 1
ATOM 4391 O O . GLU D 1 55 ? -56.07190 -32.42076 -39.28587 1.000 34.64810 55 GLU D O 1
ATOM 4402 N N . PHE D 1 56 ? -57.37980 -30.67473 -39.83397 1.000 29.73365 56 PHE D N 1
ATOM 4403 C CA . PHE D 1 56 ? -56.71144 -29.75288 -38.91594 1.000 29.03400 56 PHE D CA 1
ATOM 4404 C C . PHE D 1 56 ? -56.88715 -30.23419 -37.47970 1.000 31.13451 56 PHE D C 1
ATOM 4405 O O . PHE D 1 56 ? -55.92752 -30.28756 -36.69699 1.000 32.41531 56 PHE D O 1
ATOM 4413 N N . GLU D 1 57 ? -58.12508 -30.58660 -37.11940 1.000 33.20767 57 GLU D N 1
ATOM 4414 C CA . GLU D 1 57 ? -58.37871 -31.11101 -35.78109 1.000 33.36492 57 GLU D CA 1
ATOM 4415 C C . GLU D 1 57 ? -57.55937 -32.36722 -35.52672 1.000 35.44780 57 GLU D C 1
ATOM 4416 O O . GLU D 1 57 ? -57.00748 -32.53989 -34.43705 1.000 41.13820 57 GLU D O 1
ATOM 4418 N N . ARG D 1 58 ? -57.43409 -33.24841 -36.53178 1.000 37.25924 58 ARG D N 1
ATOM 4419 C CA . ARG D 1 58 ? -56.77012 -34.52998 -36.29078 1.000 36.13301 58 ARG D CA 1
ATOM 4420 C C . ARG D 1 58 ? -55.25376 -34.42433 -36.34968 1.000 42.08113 58 ARG D C 1
ATOM 4421 O O . ARG D 1 58 ? -54.56500 -35.19194 -35.66445 1.000 51.71593 58 ARG D O 1
ATOM 4425 N N . THR D 1 59 ? -54.70614 -33.49481 -37.14229 1.000 36.22613 59 THR D N 1
ATOM 4426 C CA . THR D 1 59 ? -53.26528 -33.44854 -37.38648 1.000 34.56873 59 THR D CA 1
ATOM 4427 C C . THR D 1 59 ? -52.56191 -32.23282 -36.81395 1.000 40.22607 59 THR D C 1
ATOM 4428 O O . THR D 1 59 ? -51.33365 -32.26283 -36.68464 1.000 43.55966 59 THR D O 1
ATOM 4432 N N . GLY D 1 60 ? -53.28263 -31.15518 -36.51861 1.000 35.26135 60 GLY D N 1
ATOM 4433 C CA . GLY D 1 60 ? -52.65064 -29.90825 -36.15726 1.000 33.28264 60 GLY D CA 1
ATOM 4434 C C . GLY D 1 60 ? -52.14171 -29.07831 -37.32230 1.000 35.77410 60 GLY D C 1
ATOM 4435 O O . GLY D 1 60 ? -51.59608 -27.99545 -37.09379 1.000 36.48812 60 GLY D O 1
ATOM 4436 N N . GLU D 1 61 ? -52.29034 -29.54176 -38.55609 1.000 33.21915 61 GLU D N 1
ATOM 4437 C CA . GLU D 1 61 ? -51.86121 -28.77506 -39.72153 1.000 29.70665 61 GLU D CA 1
ATOM 4438 C C . GLU D 1 61 ? -52.99864 -27.89459 -40.22873 1.000 31.44079 61 GLU D C 1
ATOM 4439 O O . GLU D 1 61 ? -54.04025 -28.42964 -40.63635 1.000 29.21759 61 GLU D O 1
ATOM 4445 N N . PRO D 1 62 ? -52.83500 -26.57261 -40.26801 1.000 30.96056 62 PRO D N 1
ATOM 4446 C CA . PRO D 1 62 ? -53.91547 -25.69061 -40.75998 1.000 31.28154 62 PRO D CA 1
ATOM 4447 C C . PRO D 1 62 ? -54.16569 -25.90794 -42.24404 1.000 31.01807 62 PRO D C 1
ATOM 4448 O O . PRO D 1 62 ? -53.28886 -26.42928 -42.95761 1.000 28.28393 62 PRO D O 1
ATOM 4452 N N . PRO D 1 63 ? -55.35004 -25.52018 -42.73923 1.000 28.99653 63 PRO D N 1
ATOM 4453 C CA . PRO D 1 63 ? -55.63477 -25.60830 -44.17619 1.000 30.67034 63 PRO D CA 1
ATOM 4454 C C . PRO D 1 63 ? -54.64855 -24.76595 -44.98121 1.000 28.26455 63 PRO D C 1
ATOM 4455 O O . PRO D 1 63 ? -54.05253 -23.81119 -44.47561 1.000 27.60774 63 PRO D O 1
ATOM 4459 N N . GLU D 1 64 ? -54.48595 -25.12050 -46.26706 1.000 31.45547 64 GLU D N 1
ATOM 4460 C CA . GLU D 1 64 ? -53.54846 -24.38964 -47.11885 1.000 31.42833 64 GLU D CA 1
ATOM 4461 C C . GLU D 1 64 ? -53.82392 -22.89126 -47.13667 1.000 27.34829 64 GLU D C 1
ATOM 4462 O O . GLU D 1 64 ? -52.89262 -22.08723 -47.16210 1.000 27.64886 64 GLU D O 1
ATOM 4468 N N . LEU D 1 65 ? -55.08969 -22.49280 -47.09393 1.000 28.85217 65 LEU D N 1
ATOM 4469 C CA . LEU D 1 65 ? -55.42137 -21.06705 -47.06921 1.000 27.82760 65 LEU D CA 1
ATOM 4470 C C . LEU D 1 65 ? -54.76357 -20.36547 -45.89129 1.000 30.63871 65 LEU D C 1
ATOM 4471 O O . LEU D 1 65 ? -54.24943 -19.25012 -46.03124 1.000 27.17440 65 LEU D O 1
ATOM 4476 N N . ILE D 1 66 ? -54.80030 -21.00070 -44.70718 1.000 26.42535 66 ILE D N 1
ATOM 4477 C CA . ILE D 1 66 ? -54.20615 -20.41556 -43.50887 1.000 26.36710 66 ILE D CA 1
ATOM 4478 C C . ILE D 1 66 ? -52.68715 -20.42937 -43.58965 1.000 26.83884 66 ILE D C 1
ATOM 4479 O O . ILE D 1 66 ? -52.02373 -19.45708 -43.20913 1.000 29.65524 66 ILE D O 1
ATOM 4484 N N . LYS D 1 67 ? -52.10552 -21.50021 -44.11607 1.000 28.11587 67 LYS D N 1
ATOM 4485 C CA . LYS D 1 67 ? -50.65709 -21.48895 -44.32528 1.000 30.67918 67 LYS D CA 1
ATOM 4486 C C . LYS D 1 67 ? -50.24311 -20.34893 -45.25364 1.000 33.05934 67 LYS D C 1
ATOM 4487 O O . LYS D 1 67 ? -49.23205 -19.68056 -45.01012 1.000 33.22456 67 LYS D O 1
ATOM 4493 N N . ARG D 1 68 ? -51.02689 -20.08017 -46.29866 1.000 27.55190 68 ARG D N 1
ATOM 4494 C CA . ARG D 1 68 ? -50.71401 -18.93268 -47.14480 1.000 27.57984 68 ARG D CA 1
ATOM 4495 C C . ARG D 1 68 ? -50.88601 -17.60557 -46.41370 1.000 36.65506 68 ARG D C 1
ATOM 4496 O O . ARG D 1 68 ? -50.00997 -16.72278 -46.50004 1.000 33.87185 68 ARG D O 1
ATOM 4504 N N . VAL D 1 69 ? -51.99162 -17.45671 -45.67385 1.000 30.67519 69 VAL D N 1
ATOM 4505 C CA . VAL D 1 69 ? -52.23969 -16.21862 -44.93978 1.000 31.83105 69 VAL D CA 1
ATOM 4506 C C . VAL D 1 69 ? -51.08994 -15.93687 -43.99017 1.000 38.46511 69 VAL D C 1
ATOM 4507 O O . VAL D 1 69 ? -50.63484 -14.79094 -43.86921 1.000 40.27130 69 VAL D O 1
ATOM 4511 N N . LYS D 1 70 ? -50.58408 -16.97718 -43.32486 1.000 37.53041 70 LYS D N 1
ATOM 4512 C CA . LYS D 1 70 ? -49.44979 -16.81182 -42.41874 1.000 41.75341 70 LYS D CA 1
ATOM 4513 C C . LYS D 1 70 ? -48.18794 -16.36691 -43.14189 1.000 51.31781 70 LYS D C 1
ATOM 4514 O O . LYS D 1 70 ? -47.36011 -15.67150 -42.54693 1.000 54.67611 70 LYS D O 1
ATOM 4520 N N . ALA D 1 71 ? -48.03219 -16.71161 -44.42092 1.000 39.62828 71 ALA D N 1
ATOM 4521 C CA . ALA D 1 71 ? -46.87322 -16.29302 -45.19266 1.000 44.09342 71 ALA D CA 1
ATOM 4522 C C . ALA D 1 71 ? -47.10902 -14.96776 -45.89358 1.000 42.86689 71 ALA D C 1
ATOM 4523 O O . ALA D 1 71 ? -46.28208 -14.55300 -46.69999 1.000 45.54015 71 ALA D O 1
ATOM 4525 N N . GLY D 1 72 ? -48.23726 -14.31434 -45.65079 1.000 36.67856 72 GLY D N 1
ATOM 4526 C CA . GLY D 1 72 ? -48.48785 -13.04943 -46.29492 1.000 40.45461 72 GLY D CA 1
ATOM 4527 C C . GLY D 1 72 ? -49.11417 -13.12045 -47.66231 1.000 43.77862 72 GLY D C 1
ATOM 4528 O O . GLY D 1 72 ? -49.05538 -12.12656 -48.39275 1.000 38.94817 72 GLY D O 1
ATOM 4529 N N . LYS D 1 73 ? -49.65277 -14.27947 -48.05834 1.000 34.63573 73 LYS D N 1
ATOM 4530 C CA . LYS D 1 73 ? -50.33137 -14.47887 -49.33548 1.000 39.86941 73 LYS D CA 1
ATOM 4531 C C . LYS D 1 73 ? -51.83224 -14.56586 -49.06221 1.000 46.99766 73 LYS D C 1
ATOM 4532 O O . LYS D 1 73 ? -52.29631 -15.51253 -48.41420 1.000 39.31733 73 LYS D O 1
ATOM 4538 N N . TYR D 1 74 ? -52.61055 -13.48038 -49.48827 1.000 41.27636 74 TYR D N 1
ATOM 4539 C CA . TYR D 1 74 ? -53.98947 -13.37435 -49.02529 1.000 40.13360 74 TYR D CA 1
ATOM 4540 C C . TYR D 1 74 ? -55.00302 -13.72243 -50.10318 1.000 44.56584 74 TYR D C 1
ATOM 4541 O O . TYR D 1 74 ? -54.75785 -13.51438 -51.29925 1.000 50.42418 74 TYR D O 1
ATOM 4550 N N . PRO D 1 75 ? -56.15562 -14.26016 -49.71514 1.000 33.94587 75 PRO D N 1
ATOM 4551 C CA . PRO D 1 75 ? -57.24041 -14.42237 -50.68295 1.000 39.71146 75 PRO D CA 1
ATOM 4552 C C . PRO D 1 75 ? -57.78987 -13.04989 -51.04130 1.000 49.53425 75 PRO D C 1
ATOM 4553 O O . PRO D 1 75 ? -57.47814 -12.04968 -50.38930 1.000 45.73811 75 PRO D O 1
ATOM 4557 N N . GLU D 1 76 ? -58.62900 -13.01213 -52.07955 1.000 50.38676 76 GLU D N 1
ATOM 4558 C CA . GLU D 1 76 ? -59.21550 -11.75238 -52.52276 1.000 51.84191 76 GLU D CA 1
ATOM 4559 C C . GLU D 1 76 ? -60.17162 -11.19484 -51.47396 1.000 40.80334 76 GLU D C 1
ATOM 4560 O O . GLU D 1 76 ? -60.83888 -11.94177 -50.74759 1.000 40.75392 76 GLU D O 1
ATOM 4562 N N . ASN D 1 77 ? -60.24976 -9.85723 -51.41122 1.000 33.22216 77 ASN D N 1
ATOM 4563 C CA . ASN D 1 77 ? -61.11184 -9.15429 -50.45818 1.000 36.55704 77 ASN D CA 1
ATOM 4564 C C . ASN D 1 77 ? -60.76545 -9.51702 -49.01761 1.000 35.43133 77 ASN D C 1
ATOM 4565 O O . ASN D 1 77 ? -61.65274 -9.62140 -48.16722 1.000 35.45387 77 ASN D O 1
ATOM 4570 N N . CYS D 1 78 ? -59.47440 -9.70480 -48.72224 1.000 27.62296 78 CYS D N 1
ATOM 4571 C CA . CYS D 1 78 ? -59.04978 -10.06300 -47.36299 1.000 26.80923 78 CYS D CA 1
ATOM 4572 C C . CYS D 1 78 ? -58.63510 -8.81476 -46.61044 1.000 24.61860 78 CYS D C 1
ATOM 4573 O O . CYS D 1 78 ? -57.67601 -8.15565 -47.01647 1.000 27.54523 78 CYS D O 1
ATOM 4576 N N . VAL D 1 79 ? -59.33298 -8.49947 -45.52408 1.000 23.52849 79 VAL D N 1
ATOM 4577 C CA . VAL D 1 79 ? -58.88294 -7.45949 -44.62112 1.000 22.78097 79 VAL D CA 1
ATOM 4578 C C . VAL D 1 79 ? -57.61585 -7.94177 -43.93029 1.000 27.39868 79 VAL D C 1
ATOM 4579 O O . VAL D 1 79 ? -57.56373 -9.08836 -43.45791 1.000 24.86151 79 VAL D O 1
ATOM 4583 N N . VAL D 1 80 ? -56.59010 -7.08135 -43.88335 1.000 22.80204 80 VAL D N 1
ATOM 4584 C CA . VAL D 1 80 ? -55.32236 -7.38947 -43.18431 1.000 22.10152 80 VAL D CA 1
ATOM 4585 C C . VAL D 1 80 ? -54.97776 -6.19762 -42.29470 1.000 22.96563 80 VAL D C 1
ATOM 4586 O O . VAL D 1 80 ? -54.78216 -5.09896 -42.80733 1.000 25.90537 80 VAL D O 1
ATOM 4590 N N . LYS D 1 81 ? -54.86470 -6.41151 -40.97426 1.000 22.33212 81 LYS D N 1
ATOM 4591 C CA . LYS D 1 81 ? -54.58922 -5.31707 -40.04390 1.000 24.06539 81 LYS D CA 1
ATOM 4592 C C . LYS D 1 81 ? -53.47144 -5.71638 -39.08272 1.000 24.62053 81 LYS D C 1
ATOM 4593 O O . LYS D 1 81 ? -53.50686 -6.81386 -38.52173 1.000 24.86153 81 LYS D O 1
ATOM 4599 N N . GLU D 1 82 ? -52.48755 -4.83471 -38.87729 1.000 26.51020 82 GLU D N 1
ATOM 4600 C CA . GLU D 1 82 ? -51.48106 -5.06224 -37.82949 1.000 28.54123 82 GLU D CA 1
ATOM 4601 C C . GLU D 1 82 ? -52.05480 -4.69168 -36.47068 1.000 27.35126 82 GLU D C 1
ATOM 4602 O O . GLU D 1 82 ? -52.81715 -3.73221 -36.34847 1.000 26.74310 82 GLU D O 1
ATOM 4608 N N . LEU D 1 83 ? -51.73759 -5.49784 -35.45206 1.000 27.02926 83 LEU D N 1
ATOM 4609 C CA . LEU D 1 83 ? -52.31312 -5.32149 -34.12510 1.000 25.04112 83 LEU D CA 1
ATOM 4610 C C . LEU D 1 83 ? -51.42059 -4.43719 -33.24213 1.000 25.85109 83 LEU D C 1
ATOM 4611 O O . LEU D 1 83 ? -50.19975 -4.42545 -33.39890 1.000 25.32979 83 LEU D O 1
ATOM 4616 N N . PRO D 1 84 ? -51.98470 -3.71560 -32.28235 1.000 31.22632 84 PRO D N 1
ATOM 4617 C CA . PRO D 1 84 ? -51.15697 -2.90144 -31.37431 1.000 34.28510 84 PRO D CA 1
ATOM 4618 C C . PRO D 1 84 ? -50.33131 -3.78709 -30.46122 1.000 32.54031 84 PRO D C 1
ATOM 4619 O O . PRO D 1 84 ? -50.59295 -4.99847 -30.36898 1.000 30.21962 84 PRO D O 1
ATOM 4623 N N . PRO D 1 85 ? -49.32726 -3.22572 -29.77718 1.000 31.97329 85 PRO D N 1
ATOM 4624 C CA . PRO D 1 85 ? -48.51748 -4.02898 -28.85239 1.000 28.35710 85 PRO D CA 1
ATOM 4625 C C . PRO D 1 85 ? -49.36109 -4.61038 -27.72819 1.000 31.72563 85 PRO D C 1
ATOM 4626 O O . PRO D 1 85 ? -50.42486 -4.08680 -27.37721 1.000 29.64045 85 PRO D O 1
ATOM 4630 N N . ILE D 1 86 ? -48.88774 -5.73521 -27.19360 1.000 38.08862 86 ILE D N 1
ATOM 4631 C CA . ILE D 1 86 ? -49.52348 -6.34132 -26.02558 1.000 39.10362 86 ILE D CA 1
ATOM 4632 C C . ILE D 1 86 ? -49.59719 -5.28364 -24.94004 1.000 28.81838 86 ILE D C 1
ATOM 4633 O O . ILE D 1 86 ? -48.62847 -4.55539 -24.70643 1.000 33.66038 86 ILE D O 1
ATOM 4638 N N . ASP D 1 87 ? -50.73497 -5.19209 -24.26851 1.000 29.46936 87 ASP D N 1
ATOM 4639 C CA . ASP D 1 87 ? -50.93136 -4.10721 -23.31384 1.000 29.94427 87 ASP D CA 1
ATOM 4640 C C . ASP D 1 87 ? -49.78751 -4.02719 -22.30933 1.000 39.12464 87 ASP D C 1
ATOM 4641 O O . ASP D 1 87 ? -49.38659 -5.02486 -21.70622 1.000 35.15151 87 ASP D O 1
ATOM 4646 N N . LYS D 1 88 ? -49.26178 -2.81962 -22.13482 1.000 36.59691 88 LYS D N 1
ATOM 4647 C CA . LYS D 1 88 ? -48.03374 -2.67190 -21.37209 1.000 33.63928 88 LYS D CA 1
ATOM 4648 C C . LYS D 1 88 ? -48.24156 -2.99987 -19.89492 1.000 46.19438 88 LYS D C 1
ATOM 4649 O O . LYS D 1 88 ? -47.35266 -3.58558 -19.26401 1.000 43.27617 88 LYS D O 1
ATOM 4655 N N . GLY D 1 89 ? -49.41126 -2.67738 -19.34212 1.000 41.74615 89 GLY D N 1
ATOM 4656 C CA . GLY D 1 89 ? -49.70131 -3.01905 -17.95753 1.000 41.68361 89 GLY D CA 1
ATOM 4657 C C . GLY D 1 89 ? -49.90024 -4.50330 -17.70463 1.000 48.07216 89 GLY D C 1
ATOM 4658 O O . GLY D 1 89 ? -49.75891 -4.94629 -16.56162 1.000 46.76822 89 GLY D O 1
ATOM 4659 N N . LEU D 1 90 ? -50.26243 -5.28458 -18.73105 1.000 31.99401 90 LEU D N 1
ATOM 4660 C CA . LEU D 1 90 ? -50.38353 -6.72371 -18.54200 1.000 31.56323 90 LEU D CA 1
ATOM 4661 C C . LEU D 1 90 ? -49.17973 -7.51466 -19.05420 1.000 35.70168 90 LEU D C 1
ATOM 4662 O O . LEU D 1 90 ? -49.06831 -8.70798 -18.74128 1.000 32.85788 90 LEU D O 1
ATOM 4667 N N . ALA D 1 91 ? -48.26640 -6.89367 -19.81769 1.000 33.60091 91 ALA D N 1
ATOM 4668 C CA . ALA D 1 91 ? -47.26281 -7.68528 -20.54121 1.000 29.46679 91 ALA D CA 1
ATOM 4669 C C . ALA D 1 91 ? -46.44723 -8.58043 -19.60310 1.000 36.80070 91 ALA D C 1
ATOM 4670 O O . ALA D 1 91 ? -46.16094 -9.73769 -19.93644 1.000 35.37653 91 ALA D O 1
ATOM 4672 N N . GLN D 1 92 ? -46.08867 -8.09032 -18.40972 1.000 30.43449 92 GLN D N 1
ATOM 4673 C CA . GLN D 1 92 ? -45.24639 -8.92990 -17.57317 1.000 32.17311 92 GLN D CA 1
ATOM 4674 C C . GLN D 1 92 ? -45.97051 -10.15646 -17.04403 1.000 33.19589 92 GLN D C 1
ATOM 4675 O O . GLN D 1 92 ? -45.31383 -11.04454 -16.49282 1.000 37.23719 92 GLN D O 1
ATOM 4681 N N . LEU D 1 93 ? -47.28645 -10.21248 -17.16377 1.000 36.58178 93 LEU D N 1
ATOM 4682 C CA . LEU D 1 93 ? -48.06583 -11.35391 -16.71366 1.000 35.01864 93 LEU D CA 1
ATOM 4683 C C . LEU D 1 93 ? -48.32196 -12.37446 -17.81750 1.000 34.98633 93 LEU D C 1
ATOM 4684 O O . LEU D 1 93 ? -49.09591 -13.30867 -17.60935 1.000 35.52712 93 LEU D O 1
ATOM 4689 N N . ASN D 1 94 ? -47.70477 -12.22344 -18.98629 1.000 37.79159 94 ASN D N 1
ATOM 4690 C CA . ASN D 1 94 ? -47.89657 -13.15480 -20.09083 1.000 30.32482 94 ASN D CA 1
ATOM 4691 C C . ASN D 1 94 ? -49.38313 -13.32236 -20.43940 1.000 34.36062 94 ASN D C 1
ATOM 4692 O O . ASN D 1 94 ? -49.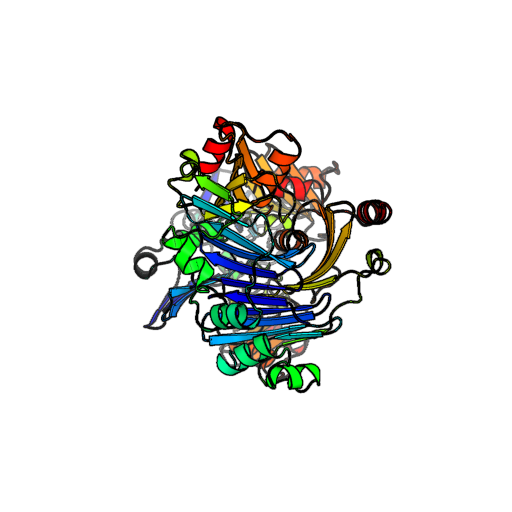94724 -14.41329 -20.31477 1.000 34.23997 94 ASN D O 1
ATOM 4697 N N . PRO D 1 95 ? -50.05160 -12.25202 -20.85099 1.000 31.31907 95 PRO D N 1
ATOM 4698 C CA . PRO D 1 95 ? -51.49811 -12.32652 -21.07375 1.000 24.75505 95 PRO D CA 1
ATOM 4699 C C . PRO D 1 95 ? -51.86142 -13.06827 -22.34465 1.000 27.99140 95 PRO D C 1
ATOM 4700 O O . PRO D 1 95 ? -51.06546 -13.18604 -23.27745 1.000 28.48218 95 PRO D O 1
ATOM 4704 N N . ASN D 1 96 ? -53.09203 -13.57087 -22.34591 1.000 24.57347 96 ASN D N 1
ATOM 4705 C CA . ASN D 1 96 ? -53.73567 -14.05771 -23.55760 1.000 23.37360 96 ASN D CA 1
ATOM 4706 C C . ASN D 1 96 ? -54.16333 -12.88421 -24.45343 1.000 26.28001 96 ASN D C 1
ATOM 4707 O O . ASN D 1 96 ? -54.33495 -11.76388 -23.99834 1.000 25.10426 96 ASN D O 1
ATOM 4712 N N . ARG D 1 97 ? -54.37531 -13.16046 -25.74038 1.000 22.88952 97 ARG D N 1
ATOM 4713 C CA . ARG D 1 97 ? -54.89259 -12.13412 -26.64823 1.000 24.60371 97 ARG D CA 1
ATOM 4714 C C . ARG D 1 97 ? -55.94392 -12.74578 -27.56693 1.000 25.17899 97 ARG D C 1
ATOM 4715 O O . ARG D 1 97 ? -55.69992 -13.80853 -28.14115 1.000 22.44372 97 ARG D O 1
ATOM 4723 N N . LYS D 1 98 ? -57.11013 -12.08216 -27.71021 1.000 19.99288 98 LYS D N 1
ATOM 4724 C CA . LYS D 1 98 ? -58.13224 -12.51612 -28.66987 1.000 22.09301 98 LYS D CA 1
ATOM 4725 C C . LYS D 1 98 ? -58.68640 -11.28471 -29.39253 1.000 27.38329 98 LYS D C 1
ATOM 4726 O O . LYS D 1 98 ? -58.61507 -10.17037 -28.87329 1.000 24.27668 98 LYS D O 1
ATOM 4732 N N . CYS D 1 99 ? -59.22912 -11.47725 -30.61568 1.000 26.84284 99 CYS D N 1
ATOM 4733 C CA . CYS D 1 99 ? -59.87941 -10.39133 -31.35700 1.000 25.87152 99 CYS D CA 1
ATOM 4734 C C . CYS D 1 99 ? -61.35787 -10.69092 -31.56818 1.000 24.80193 99 CYS D C 1
ATOM 4735 O O . CYS D 1 99 ? -61.76315 -11.85140 -31.70307 1.000 28.17211 99 CYS D O 1
ATOM 4738 N N . VAL D 1 100 ? -62.17515 -9.63568 -31.55303 1.000 20.11720 100 VAL D N 1
ATOM 4739 C CA . VAL D 1 100 ? -63.56102 -9.72694 -31.98804 1.000 22.23218 100 VAL D CA 1
ATOM 4740 C C . VAL D 1 100 ? -63.76442 -8.71464 -33.11671 1.000 21.81970 100 VAL D C 1
ATOM 4741 O O . VAL D 1 100 ? -63.13911 -7.65708 -33.12149 1.000 24.04963 100 VAL D O 1
ATOM 4745 N N . ILE D 1 101 ? -64.59255 -9.07219 -34.10213 1.000 21.40945 101 ILE D N 1
ATOM 4746 C CA . ILE D 1 101 ? -64.66677 -8.31057 -35.35035 1.000 19.92530 101 ILE D CA 1
ATOM 4747 C C . ILE D 1 101 ? -66.10813 -8.17472 -35.82898 1.000 24.41514 101 ILE D C 1
ATOM 4748 O O . ILE D 1 101 ? -67.05417 -8.56661 -35.13624 1.000 20.69889 101 ILE D O 1
ATOM 4753 N N . ILE D 1 102 ? -66.28527 -7.66486 -37.05415 1.000 23.00465 102 ILE D N 1
ATOM 4754 C CA . ILE D 1 102 ? -67.62296 -7.39559 -37.57060 1.000 21.26222 102 ILE D CA 1
ATOM 4755 C C . ILE D 1 102 ? -68.51601 -8.62651 -37.65743 1.000 22.38822 102 ILE D C 1
ATOM 4756 O O . ILE D 1 102 ? -69.75221 -8.48893 -37.61567 1.000 27.42490 102 ILE D O 1
ATOM 4761 N N . PHE D 1 103 ? -67.94297 -9.84017 -37.72877 1.000 25.72148 103 PHE D N 1
ATOM 4762 C CA . PHE D 1 103 ? -68.76589 -11.05369 -37.75700 1.000 26.34380 103 PHE D CA 1
ATOM 4763 C C . PHE D 1 103 ? -69.75204 -11.10833 -36.60055 1.000 33.87711 103 PHE D C 1
ATOM 4764 O O . PHE D 1 103 ? -70.88372 -11.58852 -36.76508 1.000 32.05863 103 PHE D O 1
ATOM 4772 N N . THR D 1 104 ? -69.36677 -10.59019 -35.43672 1.000 24.25658 104 THR D N 1
ATOM 4773 C CA . THR D 1 104 ? -70.30257 -10.54531 -34.32357 1.000 30.94761 104 THR D CA 1
ATOM 4774 C C . THR D 1 104 ? -70.70945 -9.11945 -33.98893 1.000 30.22959 104 THR D C 1
ATOM 4775 O O . THR D 1 104 ? -71.16991 -8.84980 -32.87348 1.000 31.63620 104 THR D O 1
ATOM 4779 N N . GLY D 1 105 ? -70.57906 -8.19486 -34.93457 1.000 25.00179 105 GLY D N 1
ATOM 4780 C CA . GLY D 1 105 ? -71.13011 -6.86468 -34.72188 1.000 26.38384 105 GLY D CA 1
ATOM 4781 C C . GLY D 1 105 ? -70.20718 -5.84260 -34.08803 1.000 25.86609 105 GLY D C 1
ATOM 4782 O O . GLY D 1 105 ? -70.68722 -4.76430 -33.71229 1.000 25.93525 105 GLY D O 1
ATOM 4783 N N . PHE D 1 106 ? -68.89359 -6.10774 -34.00360 1.000 23.77316 106 PHE D N 1
ATOM 4784 C CA . PHE D 1 106 ? -67.94902 -5.21056 -33.34455 1.000 21.43110 106 PHE D CA 1
ATOM 4785 C C . PHE D 1 106 ? -67.15098 -4.42800 -34.38517 1.000 23.33024 106 PHE D C 1
ATOM 4786 O O . PHE D 1 106 ? -66.88931 -4.93735 -35.46899 1.000 23.73251 106 PHE D O 1
ATOM 4794 N N . GLN D 1 107 ? -66.78322 -3.17778 -34.06322 1.000 24.40687 107 GLN D N 1
ATOM 4795 C CA . GLN D 1 107 ? -65.60603 -2.59828 -34.71170 1.000 26.84300 107 GLN D CA 1
ATOM 4796 C C . GLN D 1 107 ? -64.40104 -3.40946 -34.25336 1.000 26.66604 107 GLN D C 1
ATOM 4797 O O . GLN D 1 107 ? -64.32216 -3.78624 -33.08440 1.000 24.52740 107 GLN D O 1
ATOM 4803 N N . ASP D 1 108 ? -63.48398 -3.71163 -35.17809 1.000 22.82113 108 ASP D N 1
ATOM 4804 C CA . ASP D 1 108 ? -62.46051 -4.71926 -34.91686 1.000 20.83138 108 ASP D CA 1
ATOM 4805 C C . ASP D 1 108 ? -61.69931 -4.33332 -33.66979 1.000 20.51968 108 ASP D C 1
ATOM 4806 O O . ASP D 1 108 ? -61.21814 -3.20614 -33.56884 1.000 21.89137 108 ASP D O 1
ATOM 4811 N N . THR D 1 109 ? -61.65826 -5.24014 -32.69286 1.000 20.01704 109 THR D N 1
ATOM 4812 C CA . THR D 1 109 ? -61.15494 -4.94610 -31.34962 1.000 22.33881 109 THR D CA 1
ATOM 4813 C C . THR D 1 109 ? -60.19332 -6.04591 -30.92254 1.000 23.20561 109 THR D C 1
ATOM 4814 O O . THR D 1 109 ? -60.48471 -7.21021 -31.15621 1.000 23.20958 109 THR D O 1
ATOM 4818 N N . VAL D 1 110 ? -59.05257 -5.69022 -30.29751 1.000 19.35537 110 VAL D N 1
ATOM 4819 C CA . VAL D 1 110 ? -58.14709 -6.69119 -29.70725 1.000 19.74438 110 VAL D CA 1
ATOM 4820 C C . VAL D 1 110 ? -58.29001 -6.58946 -28.19202 1.000 21.67173 110 VAL D C 1
ATOM 4821 O O . VAL D 1 110 ? -58.41380 -5.48252 -27.66078 1.000 21.63455 110 VAL D O 1
ATOM 4825 N N . ILE D 1 111 ? -58.30635 -7.73299 -27.50384 1.000 21.33724 111 ILE D N 1
ATOM 4826 C CA . ILE D 1 111 ? -58.39860 -7.78890 -26.05047 1.000 20.03235 111 ILE D CA 1
ATOM 4827 C C . ILE D 1 111 ? -57.23413 -8.60093 -25.49870 1.000 23.06571 111 ILE D C 1
ATOM 4828 O O . ILE D 1 111 ? -57.07419 -9.78398 -25.83492 1.000 24.44183 111 ILE D O 1
ATOM 4833 N N . ASP D 1 112 ? -56.47519 -7.99431 -24.59220 1.000 22.08665 112 ASP D N 1
ATOM 4834 C CA . ASP D 1 112 ? -55.45275 -8.73261 -23.83960 1.000 23.20169 112 ASP D CA 1
ATOM 4835 C C . ASP D 1 112 ? -55.98048 -9.02772 -22.44417 1.000 23.11765 112 ASP D C 1
ATOM 4836 O O . ASP D 1 112 ? -56.65131 -8.18674 -21.85907 1.000 23.81369 112 ASP D O 1
ATOM 4841 N N . TYR D 1 113 ? -55.76624 -10.24619 -21.94512 1.000 21.75779 113 TYR D N 1
ATOM 4842 C CA . TYR D 1 113 ? -56.42816 -10.55208 -20.67698 1.000 22.70656 113 TYR D CA 1
ATOM 4843 C C . TYR D 1 113 ? -55.69866 -11.63908 -19.91789 1.000 26.91616 113 TYR D C 1
ATOM 4844 O O . TYR D 1 113 ? -55.02658 -12.49142 -20.50964 1.000 27.09576 113 TYR D O 1
ATOM 4853 N N . VAL D 1 114 ? -55.88518 -11.62729 -18.58502 1.000 25.44467 114 VAL D N 1
ATOM 4854 C CA . VAL D 1 114 ? -55.36699 -12.67503 -17.71817 1.000 27.94230 114 VAL D CA 1
ATOM 4855 C C . VAL D 1 114 ? -56.43223 -12.99153 -16.68128 1.000 35.00609 114 VAL D C 1
ATOM 4856 O O . VAL D 1 114 ? -57.33952 -12.19215 -16.43037 1.000 35.26212 114 VAL D O 1
ATOM 4860 N N . GLU D 1 115 ? -56.31520 -14.17100 -16.07064 1.000 32.97240 115 GLU D N 1
ATOM 4861 C CA . GLU D 1 115 ? -57.10209 -14.52496 -14.88502 1.000 39.59430 115 GLU D CA 1
ATOM 4862 C C . GLU D 1 115 ? -56.19215 -14.44606 -13.67131 1.000 44.36695 115 GLU D C 1
ATOM 4863 O O . GLU D 1 115 ? -55.08977 -14.99565 -13.68514 1.000 51.18020 115 GLU D O 1
ATOM 4865 N N . CYS D 1 116 ? -56.64737 -13.74089 -12.64144 1.000 45.33156 116 CYS D N 1
ATOM 4866 C CA . CYS D 1 116 ? -55.87592 -13.49454 -11.43217 1.000 50.75543 116 CYS D CA 1
ATOM 4867 C C . CYS D 1 116 ? -56.83078 -13.54649 -10.25818 1.000 56.26942 116 CYS D C 1
ATOM 4868 O O . CYS D 1 116 ? -57.79998 -12.78368 -10.24016 1.000 59.90695 116 CYS D O 1
ATOM 4871 N N . ASN D 1 117 ? -56.56676 -14.42747 -9.29131 1.000 67.77043 117 ASN D N 1
ATOM 4872 C CA . ASN D 1 117 ? -57.29842 -14.45040 -8.02368 1.000 62.08053 117 ASN D CA 1
ATOM 4873 C C . ASN D 1 117 ? -58.81037 -14.42432 -8.23338 1.000 58.00702 117 ASN D C 1
ATOM 4874 O O . ASN D 1 117 ? -59.51673 -13.57670 -7.68994 1.000 56.62254 117 ASN D O 1
ATOM 4879 N N . GLY D 1 118 ? -59.29701 -15.31466 -9.09278 1.000 52.47612 118 GLY D N 1
ATOM 4880 C CA . GLY D 1 118 ? -60.71694 -15.40550 -9.36517 1.000 51.56997 118 GLY D CA 1
ATOM 4881 C C . GLY D 1 118 ? -61.33751 -14.26211 -10.13845 1.000 56.65178 118 GLY D C 1
ATOM 4882 O O . GLY D 1 118 ? -62.56176 -14.10894 -10.10450 1.000 64.67039 118 GLY D O 1
ATOM 4883 N N . GLU D 1 119 ? -60.54466 -13.46328 -10.85600 1.000 46.93760 119 GLU D N 1
ATOM 4884 C CA . GLU D 1 119 ? -61.08272 -12.34821 -11.63052 1.000 46.52710 119 GLU D CA 1
ATOM 4885 C C . GLU D 1 119 ? -60.37061 -12.25953 -12.97560 1.000 37.61236 119 GLU D C 1
ATOM 4886 O O . GLU D 1 119 ? -59.26787 -12.77073 -13.15326 1.000 45.38960 119 GLU D O 1
ATOM 4888 N N . THR D 1 120 ? -61.03349 -11.64357 -13.93997 1.000 37.20699 120 THR D N 1
ATOM 4889 C CA . THR D 1 120 ? -60.42404 -11.32661 -15.21963 1.000 39.00743 120 THR D CA 1
ATOM 4890 C C . THR D 1 120 ? -59.90992 -9.88930 -15.19338 1.000 38.40165 120 THR D C 1
ATOM 4891 O O . THR D 1 120 ? -60.62593 -8.98150 -14.76318 1.000 40.73655 120 THR D O 1
ATOM 4895 N N . LEU D 1 121 ? -58.66147 -9.69467 -15.60267 1.000 31.16368 121 LEU D N 1
ATOM 4896 C CA . LEU D 1 121 ? -58.11342 -8.37541 -15.91959 1.000 26.92736 121 LEU D CA 1
ATOM 4897 C C . LEU D 1 121 ? -57.98473 -8.33476 -17.43031 1.000 27.66146 121 LEU D C 1
ATOM 4898 O O . LEU D 1 121 ? -57.35018 -9.21914 -18.00430 1.000 26.56318 121 LEU D O 1
ATOM 4903 N N . ALA D 1 122 ? -58.59913 -7.34017 -18.07685 1.000 24.40397 122 ALA D N 1
ATOM 4904 C CA . ALA D 1 122 ? -58.67144 -7.30859 -19.53507 1.000 27.19037 122 ALA D CA 1
ATOM 4905 C C . ALA D 1 122 ? -58.54406 -5.88299 -20.05793 1.000 32.00140 122 ALA D C 1
ATOM 4906 O O . ALA D 1 122 ? -59.09436 -4.95683 -19.47288 1.000 28.30500 122 ALA D O 1
ATOM 4908 N N . VAL D 1 123 ? -57.85324 -5.70378 -21.18657 1.000 23.42707 123 VAL D N 1
ATOM 4909 C CA . VAL D 1 123 ? -57.76507 -4.39480 -21.82227 1.000 22.14947 123 VAL D CA 1
ATOM 4910 C C . VAL D 1 123 ? -58.19192 -4.56410 -23.27990 1.000 23.76645 123 VAL D C 1
ATOM 4911 O O . VAL D 1 123 ? -57.54386 -5.30080 -24.03204 1.000 23.85471 123 VAL D O 1
ATOM 4915 N N . ALA D 1 124 ? -59.27402 -3.90684 -23.66727 1.000 22.27589 124 ALA D N 1
ATOM 4916 C CA . ALA D 1 124 ? -59.75237 -3.96275 -25.04938 1.000 21.32919 124 ALA D CA 1
ATOM 4917 C C . ALA D 1 124 ? -59.41758 -2.65473 -25.75267 1.000 24.31669 124 ALA D C 1
ATOM 4918 O O . ALA D 1 124 ? -59.54277 -1.58761 -25.15944 1.000 25.12561 124 ALA D O 1
ATOM 4920 N N . ARG D 1 125 ? -58.95319 -2.72455 -27.00412 1.000 21.97061 125 ARG D N 1
ATOM 4921 C CA . ARG D 1 125 ? -58.63188 -1.51918 -27.76800 1.000 21.12243 125 ARG D CA 1
ATOM 4922 C C . ARG D 1 125 ? -59.14611 -1.66460 -29.18362 1.000 20.97844 125 ARG D C 1
ATOM 4923 O O . ARG D 1 125 ? -59.06279 -2.75401 -29.75920 1.000 21.96291 125 ARG D O 1
ATOM 4931 N N . LEU D 1 126 ? -59.63232 -0.56185 -29.77247 1.000 19.96426 126 LEU D N 1
ATOM 4932 C CA . LEU D 1 126 ? -59.93128 -0.60323 -31.21677 1.000 24.42091 126 LEU D CA 1
ATOM 4933 C C . LEU D 1 126 ? -58.65604 -0.73998 -32.04416 1.000 22.15753 126 LEU D C 1
ATOM 4934 O O . LEU D 1 126 ? -57.69671 0.00993 -31.86231 1.000 25.73522 126 LEU D O 1
ATOM 4939 N N . ILE D 1 127 ? -58.65632 -1.68694 -32.97873 1.000 21.58720 127 ILE D N 1
ATOM 4940 C CA . ILE D 1 127 ? -57.45252 -1.93439 -33.77931 1.000 22.32253 127 ILE D CA 1
ATOM 4941 C C . ILE D 1 127 ? -57.17906 -0.76175 -34.71382 1.000 24.93957 127 ILE D C 1
ATOM 4942 O O . ILE D 1 127 ? -56.01873 -0.35498 -34.92483 1.000 25.78444 127 ILE D O 1
ATOM 4947 N N . ASP D 1 128 ? -58.23304 -0.15096 -35.24651 1.000 24.32292 128 ASP D N 1
ATOM 4948 C CA . ASP D 1 128 ? -58.01886 0.98186 -36.15187 1.000 25.46736 128 ASP D CA 1
ATOM 4949 C C . ASP D 1 128 ? -57.64250 2.25879 -35.41321 1.000 33.56541 128 ASP D C 1
ATOM 4950 O O . ASP D 1 128 ? -57.10278 3.17501 -36.03275 1.000 29.78324 128 ASP D O 1
ATOM 4955 N N . GLU D 1 129 ? -57.95052 2.36403 -34.12098 1.000 30.76384 129 GLU D N 1
ATOM 4956 C CA . GLU D 1 129 ? -57.66659 3.57082 -33.34517 1.000 34.62357 129 GLU D CA 1
ATOM 4957 C C . GLU D 1 129 ? -57.36001 3.16295 -31.91547 1.000 31.52345 129 GLU D C 1
ATOM 4958 O O . GLU D 1 129 ? -58.23741 3.17206 -31.04614 1.000 32.89472 129 GLU D O 1
ATOM 4964 N N . PRO D 1 130 ? -56.13372 2.72510 -31.65046 1.000 30.29325 130 PRO D N 1
ATOM 4965 C CA . PRO D 1 130 ? -55.84201 2.06102 -30.36172 1.000 33.98813 130 PRO D CA 1
ATOM 4966 C C . PRO D 1 130 ? -55.94317 2.96595 -29.14100 1.000 35.98955 130 PRO D C 1
ATOM 4967 O O . PRO D 1 130 ? -55.94849 2.43797 -28.01321 1.000 36.55085 130 PRO D O 1
ATOM 4971 N N . GLY D 1 131 ? -56.00388 4.28822 -29.32012 1.000 33.46045 131 GLY D N 1
ATOM 4972 C CA . GLY D 1 131 ? -56.30744 5.16867 -28.20508 1.000 37.70903 131 GLY D CA 1
ATOM 4973 C C . GLY D 1 131 ? -57.70582 4.99081 -27.62802 1.000 36.04305 131 GLY D C 1
ATOM 4974 O O . GLY D 1 131 ? -57.96083 5.44349 -26.50509 1.000 36.60803 131 GLY D O 1
ATOM 4975 N N . LYS D 1 132 ? -58.62737 4.37079 -28.37172 1.000 30.46201 132 LYS D N 1
ATOM 4976 C CA . LYS D 1 132 ? -59.95156 4.03566 -27.84734 1.000 30.83412 132 LYS D CA 1
ATOM 4977 C C . LYS D 1 132 ? -59.84835 2.70980 -27.09657 1.000 33.55938 132 LYS D C 1
ATOM 4978 O O . LYS D 1 132 ? -59.66929 1.65256 -27.72376 1.000 28.28569 132 LYS D O 1
ATOM 4984 N N . VAL D 1 133 ? -59.97237 2.75752 -25.76171 1.000 30.35444 133 VAL D N 1
ATOM 4985 C CA . VAL D 1 133 ? -59.57760 1.64296 -24.90166 1.000 29.32402 133 VAL D CA 1
ATOM 4986 C C . VAL D 1 133 ? -60.60800 1.42113 -23.80240 1.000 31.30924 133 VAL D C 1
ATOM 4987 O O . VAL D 1 133 ? -61.23354 2.36666 -23.31236 1.000 29.61023 133 VAL D O 1
ATOM 4991 N N . CYS D 1 134 ? -60.79867 0.16351 -23.40777 1.000 23.59530 134 CYS D N 1
ATOM 4992 C CA . CYS D 1 134 ? -61.62121 -0.15543 -22.23175 1.000 28.26686 134 CYS D CA 1
ATOM 4993 C C . CYS D 1 134 ? -60.86366 -1.10726 -21.32237 1.000 29.61907 134 CYS D C 1
ATOM 4994 O O . CYS D 1 134 ? -60.56887 -2.23771 -21.73444 1.000 26.43533 134 CYS D O 1
ATOM 4997 N N . ARG D 1 135 ? -60.60588 -0.67919 -20.07735 1.000 24.00183 135 ARG D N 1
ATOM 4998 C CA . ARG D 1 135 ? -59.91075 -1.49409 -19.08965 1.000 24.50047 135 ARG D CA 1
ATOM 4999 C C . ARG D 1 135 ? -60.92938 -2.10311 -18.13779 1.000 33.47126 135 ARG D C 1
ATOM 5000 O O . ARG D 1 135 ? -61.79882 -1.38775 -17.62457 1.000 32.11515 135 ARG D O 1
ATOM 5008 N N . PHE D 1 136 ? -60.84028 -3.42268 -17.91440 1.000 29.93242 136 PHE D N 1
ATOM 5009 C CA . PHE D 1 136 ? -61.87169 -4.14638 -17.17668 1.000 32.94306 136 PHE D CA 1
ATOM 5010 C C . PHE D 1 136 ? -61.23675 -5.04023 -16.11121 1.000 33.02082 136 PHE D C 1
ATOM 5011 O O . PHE D 1 136 ? -60.21036 -5.67220 -16.36604 1.000 32.96458 136 PHE D O 1
ATOM 5019 N N . ALA D 1 137 ? -61.86484 -5.12543 -14.93396 1.000 31.75199 137 ALA D N 1
ATOM 5020 C CA . ALA D 1 137 ? -61.44795 -6.06936 -13.89453 1.000 34.14454 137 ALA D CA 1
ATOM 5021 C C . ALA D 1 137 ? -62.71384 -6.59327 -13.23260 1.000 45.91955 137 ALA D C 1
ATOM 5022 O O . ALA D 1 137 ? -63.44542 -5.82788 -12.59312 1.000 43.76966 137 ALA D O 1
ATOM 5024 N N . GLY D 1 138 ? -62.99760 -7.87688 -13.39650 1.000 41.57964 138 GLY D N 1
ATOM 5025 C CA . GLY D 1 138 ? -64.24032 -8.37546 -12.82566 1.000 46.73528 138 GLY D CA 1
ATOM 5026 C C . GLY D 1 138 ? -64.42833 -9.84992 -13.08428 1.000 43.92136 138 GLY D C 1
ATOM 5027 O O . GLY D 1 138 ? -63.63121 -10.49064 -13.76548 1.000 37.60705 138 GLY D O 1
ATOM 5028 N N . LYS D 1 139 ? -65.52986 -10.38332 -12.55576 1.000 42.40908 139 LYS D N 1
ATOM 5029 C CA . LYS D 1 139 ? -65.71910 -11.82502 -12.60418 1.000 43.34979 139 LYS D CA 1
ATOM 5030 C C . LYS D 1 1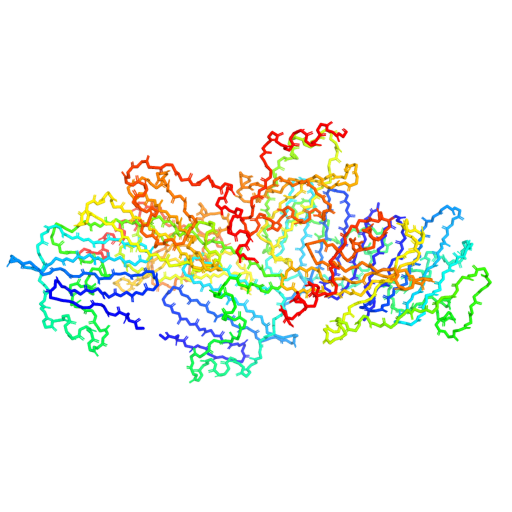39 ? -66.14818 -12.33743 -13.97302 1.000 47.48935 139 LYS D C 1
ATOM 5031 O O . LYS D 1 139 ? -66.13796 -13.55226 -14.19034 1.000 58.83347 139 LYS D O 1
ATOM 5033 N N . GLY D 1 140 ? -66.48873 -11.47005 -14.91139 1.000 45.78229 140 GLY D N 1
ATOM 5034 C CA . GLY D 1 140 ? -66.96870 -11.92794 -16.19587 1.000 41.09762 140 GLY D CA 1
ATOM 5035 C C . GLY D 1 140 ? -65.85538 -12.31718 -17.15961 1.000 43.91287 140 GLY D C 1
ATOM 5036 O O . GLY D 1 140 ? -64.66759 -12.35381 -16.83304 1.000 42.89739 140 GLY D O 1
ATOM 5037 N N . ASN D 1 141 ? -66.28941 -12.64925 -18.36997 1.000 38.98163 141 ASN D N 1
ATOM 5038 C CA A ASN D 1 141 ? -65.44234 -13.07951 -19.46793 0.500 40.96621 141 ASN D CA 1
ATOM 5039 C CA B ASN D 1 141 ? -65.41474 -13.08302 -19.44687 0.500 40.94911 141 ASN D CA 1
ATOM 5040 C C . ASN D 1 141 ? -64.66731 -11.88406 -20.02721 1.000 33.72441 141 ASN D C 1
ATOM 5041 O O . ASN D 1 141 ? -65.09961 -10.74274 -19.90793 1.000 34.25021 141 ASN D O 1
ATOM 5050 N N . TYR D 1 142 ? -63.51404 -12.15904 -20.66223 1.000 28.45076 142 TYR D N 1
ATOM 5051 C CA . TYR D 1 142 ? -62.73210 -11.06708 -21.27186 1.000 31.32300 142 TYR D CA 1
ATOM 5052 C C . TYR D 1 142 ? -63.54566 -10.27201 -22.30532 1.000 27.67400 142 TYR D C 1
ATOM 5053 O O . TYR D 1 142 ? -63.27968 -9.07977 -22.52293 1.000 28.07881 142 TYR D O 1
ATOM 5062 N N . LYS D 1 143 ? -64.54813 -10.89274 -22.94005 1.000 24.95061 143 LYS D N 1
ATOM 5063 C CA . LYS D 1 143 ? -65.29751 -10.14884 -23.95258 1.000 26.53169 143 LYS D CA 1
ATOM 5064 C C . LYS D 1 143 ? -66.05925 -8.96964 -23.34949 1.000 31.97746 143 LYS D C 1
ATOM 5065 O O . LYS D 1 143 ? -66.40052 -8.02648 -24.07720 1.000 29.22521 143 LYS D O 1
ATOM 5067 N N . VAL D 1 144 ? -66.27830 -8.97195 -22.02928 1.000 27.65358 144 VAL D N 1
ATOM 5068 C CA . VAL D 1 144 ? -66.95700 -7.84331 -21.40117 1.000 26.39846 144 VAL D CA 1
ATOM 5069 C C . VAL D 1 144 ? -66.24084 -6.54214 -21.74247 1.000 29.10280 144 VAL D C 1
ATOM 5070 O O . VAL D 1 144 ? -66.89224 -5.53163 -22.05471 1.000 31.44700 144 VAL D O 1
ATOM 5074 N N . ALA D 1 145 ? -64.88721 -6.55486 -21.73860 1.000 25.12395 145 ALA D N 1
ATOM 5075 C CA . ALA D 1 145 ? -64.16093 -5.32253 -22.04107 1.000 23.82526 145 ALA D CA 1
ATOM 5076 C C . ALA D 1 145 ? -64.49709 -4.82311 -23.44846 1.000 26.78438 145 ALA D C 1
ATOM 5077 O O . ALA D 1 145 ? -64.59736 -3.61305 -23.67183 1.000 27.75369 145 ALA D O 1
ATOM 5079 N N . ALA D 1 146 ? -64.62819 -5.73737 -24.40864 1.000 24.46571 146 ALA D N 1
ATOM 5080 C CA . ALA D 1 146 ? -64.97095 -5.34255 -25.77994 1.000 26.83024 146 ALA D CA 1
ATOM 5081 C C . ALA D 1 146 ? -66.40247 -4.83831 -25.85739 1.000 22.82613 146 ALA D C 1
ATOM 5082 O O . ALA D 1 146 ? -66.69115 -3.87118 -26.56987 1.000 22.52706 146 ALA D O 1
ATOM 5084 N N . VAL D 1 147 ? -67.30842 -5.47138 -25.10460 1.000 22.76965 147 VAL D N 1
ATOM 5085 C CA . VAL D 1 147 ? -68.71159 -5.06701 -25.14263 1.000 24.42374 147 VAL D CA 1
ATOM 5086 C C . VAL D 1 147 ? -68.88842 -3.67901 -24.51919 1.000 29.49411 147 VAL D C 1
ATOM 5087 O O . VAL D 1 147 ? -69.63044 -2.83158 -25.03885 1.000 25.14374 147 VAL D O 1
ATOM 5091 N N . LYS D 1 148 ? -68.23262 -3.42023 -23.37578 1.000 24.43507 148 LYS D N 1
ATOM 5092 C CA . LYS D 1 148 ? -68.32568 -2.07640 -22.81089 1.000 26.78125 148 LYS D CA 1
ATOM 5093 C C . LYS D 1 148 ? -67.76151 -1.04637 -23.78474 1.000 28.42545 148 LYS D C 1
ATOM 5094 O O . LYS D 1 148 ? -68.30120 0.06209 -23.89748 1.000 28.08373 148 LYS D O 1
ATOM 5100 N N . LEU D 1 149 ? -66.67044 -1.38716 -24.49608 1.000 27.24515 149 LEU D N 1
ATOM 5101 C CA . LEU D 1 149 ? -66.12744 -0.43611 -25.46521 1.000 26.39179 149 LEU D CA 1
ATOM 5102 C C . LEU D 1 149 ? -67.16228 -0.17470 -26.55662 1.000 28.53037 149 LEU D C 1
ATOM 5103 O O . LEU D 1 149 ? -67.39203 0.98196 -26.97281 1.000 27.01091 149 LEU D O 1
ATOM 5108 N N . LYS D 1 150 ? -67.82999 -1.23356 -27.00194 1.000 25.38440 150 LYS D N 1
ATOM 5109 C CA . LYS D 1 150 ? -68.81465 -1.06475 -28.06879 1.000 28.25294 150 LYS D CA 1
ATOM 5110 C C . LYS D 1 150 ? -70.00588 -0.24017 -27.61452 1.000 28.42646 150 LYS D C 1
ATOM 5111 O O . LYS D 1 150 ? -70.52461 0.57491 -28.38917 1.000 26.76146 150 LYS D O 1
ATOM 5117 N N . ARG D 1 151 ? -70.45475 -0.41838 -26.36452 1.000 23.86473 151 ARG D N 1
ATOM 5118 C CA . ARG D 1 151 ? -71.70275 0.19809 -25.92719 1.000 25.26595 151 ARG D CA 1
ATOM 5119 C C . ARG D 1 151 ? -71.49136 1.54751 -25.26654 1.000 26.36940 151 ARG D C 1
ATOM 5120 O O . ARG D 1 151 ? -72.47223 2.18570 -24.87393 1.000 31.00728 151 ARG D O 1
ATOM 5128 N N . ASN D 1 152 ? -70.23830 1.99116 -25.17159 1.000 27.10149 152 ASN D N 1
ATOM 5129 C CA . ASN D 1 152 ? -69.87848 3.26517 -24.56561 1.000 33.08247 152 ASN D CA 1
ATOM 5130 C C . ASN D 1 152 ? -70.23971 3.27995 -23.07390 1.000 30.78453 152 ASN D C 1
ATOM 5131 O O . ASN D 1 152 ? -70.78075 4.25665 -22.55223 1.000 30.41052 152 ASN D O 1
ATOM 5136 N N . GLU D 1 153 ? -69.96391 2.15312 -22.38067 1.000 27.04244 153 GLU D N 1
ATOM 5137 C CA . GLU D 1 153 ? -70.05390 2.14185 -20.92255 1.000 28.10345 153 GLU D CA 1
ATOM 5138 C C . GLU D 1 153 ? -68.69330 2.53074 -20.36363 1.000 29.15096 153 GLU D C 1
ATOM 5139 O O . GLU D 1 153 ? -67.66587 2.06377 -20.86500 1.000 30.73179 153 GLU D O 1
ATOM 5145 N N . PRO D 1 154 ? -68.61041 3.37430 -19.35574 1.000 29.37339 154 PRO D N 1
ATOM 5146 C CA . PRO D 1 154 ? -67.28949 3.77983 -18.86958 1.000 32.50826 154 PRO D CA 1
ATOM 5147 C C . PRO D 1 154 ? -66.53772 2.63376 -18.19202 1.000 32.63534 154 PRO D C 1
ATOM 5148 O O . PRO D 1 154 ? -67.12306 1.76166 -17.54120 1.000 32.59047 154 PRO D O 1
ATOM 5152 N N . CYS D 1 155 ? -65.21986 2.65405 -18.34551 1.000 31.60477 155 CYS D N 1
ATOM 5153 C CA . CYS D 1 155 ? -64.34306 1.60468 -17.84235 1.000 29.86302 155 CYS D CA 1
ATOM 5154 C C . CYS D 1 155 ? -63.36853 2.20633 -16.82078 1.000 37.75511 155 CYS D C 1
ATOM 5155 O O . CYS D 1 155 ? -63.46417 3.38124 -16.45383 1.000 41.34636 155 CYS D O 1
ATOM 5158 N N . LEU D 1 156 ? -62.42719 1.38631 -16.36080 1.000 39.35745 156 LEU D N 1
ATOM 5159 C CA . LEU D 1 156 ? -61.44442 1.82399 -15.37086 1.000 39.80079 156 LEU D CA 1
ATOM 5160 C C . LEU D 1 156 ? -60.42186 2.79408 -15.96269 1.000 34.72876 156 LEU D C 1
ATOM 5161 O O . LEU D 1 156 ? -60.01759 2.67668 -17.12167 1.000 35.36525 156 LEU D O 1
ATOM 5166 N N . THR D 1 157 ? -59.97315 3.74448 -15.13714 1.000 37.06154 157 THR D N 1
ATOM 5167 C CA . THR D 1 157 ? -58.83640 4.55442 -15.54226 1.000 42.82086 157 THR D CA 1
ATOM 5168 C C . THR D 1 157 ? -57.56523 3.71738 -15.52307 1.000 36.64623 157 THR D C 1
ATOM 5169 O O . THR D 1 157 ? -57.49527 2.65347 -14.90806 1.000 36.26148 157 THR D O 1
ATOM 5173 N N . ARG D 1 158 ? -56.53301 4.25669 -16.16163 1.000 41.44796 158 ARG D N 1
ATOM 5174 C CA . ARG D 1 158 ? -55.24023 3.59699 -16.16873 1.000 35.81566 158 ARG D CA 1
ATOM 5175 C C . ARG D 1 158 ? -54.73838 3.35080 -14.74588 1.000 39.27104 158 ARG D C 1
ATOM 5176 O O . ARG D 1 158 ? -54.28848 2.24517 -14.42349 1.000 35.15344 158 ARG D O 1
ATOM 5184 N N . GLU D 1 159 ? -54.84997 4.35057 -13.87062 1.000 39.55483 159 GLU D N 1
ATOM 5185 C CA A GLU D 1 159 ? -54.37500 4.18701 -12.49712 0.500 42.82648 159 GLU D CA 1
ATOM 5186 C CA B GLU D 1 159 ? -54.38626 4.19750 -12.49234 0.500 42.82913 159 GLU D CA 1
ATOM 5187 C C . GLU D 1 159 ? -55.14232 3.08405 -11.77056 1.000 40.85025 159 GLU D C 1
ATOM 5188 O O . GLU D 1 159 ? -54.53927 2.21947 -11.12196 1.000 37.84191 159 GLU D O 1
ATOM 5199 N N . GLU D 1 160 ? -56.47527 3.08688 -11.87608 1.000 37.96723 160 GLU D N 1
ATOM 5200 C CA . GLU D 1 160 ? -57.27247 2.06509 -11.19257 1.000 41.29559 160 GLU D CA 1
ATOM 5201 C C . GLU D 1 160 ? -56.93785 0.67261 -11.70426 1.000 35.51145 160 GLU D C 1
ATOM 5202 O O . GLU D 1 160 ? -56.85193 -0.29128 -10.92490 1.000 35.63745 160 GLU D O 1
ATOM 5208 N N . PHE D 1 161 ? -56.76585 0.54741 -13.02720 1.000 34.22511 161 PHE D N 1
ATOM 5209 C CA . PHE D 1 161 ? -56.42398 -0.74771 -13.58557 1.000 35.73692 161 PHE D CA 1
ATOM 5210 C C . PHE D 1 161 ? -55.04533 -1.20977 -13.10836 1.000 34.07896 161 PHE D C 1
ATOM 5211 O O . PHE D 1 161 ? -54.87728 -2.36819 -12.72675 1.000 33.30345 161 PHE D O 1
ATOM 5219 N N . LEU D 1 162 ? -54.05395 -0.32515 -13.12510 1.000 34.37909 162 LEU D N 1
ATOM 5220 C CA . LEU D 1 162 ? -52.71708 -0.73192 -12.70999 1.000 35.34371 162 LEU D CA 1
ATOM 5221 C C . LEU D 1 162 ? -52.69611 -1.09082 -11.23631 1.000 40.76541 162 LEU D C 1
ATOM 5222 O O . LEU D 1 162 ? -51.89730 -1.94033 -10.81888 1.000 36.24587 162 LEU D O 1
ATOM 5227 N N . LYS D 1 163 ? -53.53889 -0.42631 -10.43293 1.000 37.05252 163 LYS D N 1
ATOM 5228 C CA . LYS D 1 163 ? -53.63384 -0.77419 -9.02349 1.000 41.68216 163 LYS D CA 1
ATOM 5229 C C . LYS D 1 163 ? -54.16456 -2.19086 -8.86004 1.000 41.95310 163 LYS D C 1
ATOM 5230 O O . LYS D 1 163 ? -53.67178 -2.95137 -8.01364 1.000 38.74198 163 LYS D O 1
ATOM 5236 N N . LYS D 1 164 ? -55.17252 -2.55899 -9.65833 1.000 40.07882 164 LYS D N 1
ATOM 5237 C CA . LYS D 1 164 ? -55.66251 -3.93878 -9.62107 1.000 40.00694 164 LYS D CA 1
ATOM 5238 C C . LYS D 1 164 ? -54.62558 -4.93737 -10.13660 1.000 41.90246 164 LYS D C 1
ATOM 5239 O O . LYS D 1 164 ? -54.45680 -6.01309 -9.54443 1.000 39.92397 164 LYS D O 1
ATOM 5245 N N . VAL D 1 165 ? -53.86147 -4.57839 -11.18135 1.000 34.22153 165 VAL D N 1
ATOM 5246 C CA . VAL D 1 165 ? -52.77682 -5.46543 -11.60168 1.000 32.97599 165 VAL D CA 1
ATOM 5247 C C . VAL D 1 165 ? -51.75307 -5.61706 -10.47513 1.000 41.38885 165 VAL D C 1
ATOM 5248 O O . VAL D 1 165 ? -51.29127 -6.72674 -10.18438 1.000 39.65072 165 VAL D O 1
ATOM 5252 N N . GLU D 1 166 ? -51.41263 -4.51048 -9.80080 1.000 35.79835 166 GLU D N 1
ATOM 5253 C CA . GLU D 1 166 ? -50.42576 -4.55416 -8.72622 1.000 40.80715 166 GLU D CA 1
ATOM 5254 C C . GLU D 1 166 ? -50.88953 -5.45585 -7.59850 1.000 42.59526 166 GLU D C 1
ATOM 5255 O O . GLU D 1 166 ? -50.09276 -6.22161 -7.05287 1.000 45.57032 166 GLU D O 1
ATOM 5261 N N . GLU D 1 167 ? -52.19524 -5.45231 -7.29411 1.000 42.02859 167 GLU D N 1
ATOM 5262 C CA . GLU D 1 167 ? -52.67685 -6.32635 -6.22298 1.000 49.85421 167 GLU D CA 1
ATOM 5263 C C . GLU D 1 167 ? -52.73795 -7.78293 -6.67383 1.000 45.87042 167 GLU D C 1
ATOM 5264 O O . GLU D 1 167 ? -52.56192 -8.68805 -5.84837 1.000 55.82291 167 GLU D O 1
ATOM 5266 N N . CYS D 1 168 ? -52.91170 -8.03253 -7.97027 1.000 47.49999 168 CYS D N 1
ATOM 5267 C CA A CYS D 1 168 ? -52.85935 -9.40840 -8.48243 0.500 53.44797 168 CYS D CA 1
ATOM 5268 C CA B CYS D 1 168 ? -52.87146 -9.40428 -8.44488 0.500 53.45711 168 CYS D CA 1
ATOM 5269 C C . CYS D 1 168 ? -51.48145 -10.01305 -8.28180 1.000 52.96126 168 CYS D C 1
ATOM 5270 O O . CYS D 1 168 ? -51.36388 -11.21576 -8.02976 1.000 61.09255 168 CYS D O 1
ATOM 5275 N N . ARG D 1 169 ? -50.42983 -9.20173 -8.36334 1.000 44.97532 169 ARG D N 1
ATOM 5276 C CA . ARG D 1 169 ? -49.07971 -9.71405 -8.17399 1.000 50.79342 169 ARG D CA 1
ATOM 5277 C C . ARG D 1 169 ? -48.61083 -9.52904 -6.72035 1.000 49.50007 169 ARG D C 1
ATOM 5278 O O . ARG D 1 169 ? -47.52416 -9.96541 -6.35531 1.000 59.36854 169 ARG D O 1
#

Foldseek 3Di:
DWDWDQDPQWIWTDDQFWIWTWGQDPPGTKIWIDGQWKIKIAPDHDDDDPVQVVVCVVPVDHHPQVVCVVVVNHDPRMDMATADHADPLCVVVVWGKDWDPPSVPAQTKIKTWDDDPQKIWIKIARRVGRVQIATDIGNDDRCVRRVCSVVVNHHDDPVVSSVVSVRD/DWDWDQDPQWIWTDDQFKIWTWGQDDPGTKIWIDGQWKIKIAPDHDDDDPVQVVCCVVPVDHHVQVVCVVVVNHDPRMDMATADHADPLCVVVVWGKDWDPPSVPAQTKIKTWDDDPQWIWIKIARRVHRVQIATAIGNDDSCVSRVCSVVVNHHDDPVVSSVVSVND/DWDWDDDPQWIWTDDQFWIWTWGADPVAIWIWIDGQWKTKTAPDHDPDDVVQVVCCVVPVDHPPQVVCVVVVNHDPRMDMATADHADPLCVVVPWGKDWDPPVVDAQIKIKTWDAFPQKIWIKIARRVGRVQIATAIGNDDNCVRRVCSRVVNHHDDPVVSSVVSVVRVD/DWDWDDDPQWIWTDDQFWIWTWGQDPQAIWIWIDGQWKTKTAPDHDPDDPVQVVVCVVPVDHPPQVVCVVVVRHDPRMDMATADHQDPLCVVVPWGKDWDPPVVDAQIKIKTWDDFPQWIWIKIARRVHRVQIATAIGNDDNCVSRVCSRVVPHHDDPVVSSVVSVVSD

Secondary structure (DSSP, 8-state):
--EEEEETTEEEEEETTEEEEEEEETTEEEEEEE-SSEEEEESS-----HHHHHHHHHH-PPPHHHHHHHTT-PPSSEEEEEPPPPPTTTGGG--EEEEE-GGGT-SSEEEEEEEETTEEEEEEEESSSTT-EEEEEESS-THHHHHHHHHT---B-HHHHHHHHH--/--EEEEETTEEEEEETTEEEEEEEETTEEEEEEE-SSEEEEESS-B---HHHHHHHHHH-PPPHHHHHHHTT-PPSSEEEEEPPPPPTTTGGG--EEEEE-GGGT-SSEEEEEEEETTEEEEEEEETTEEEEEEEEEESS-THHHHHHHHHT-----HHHHHHHHH--/--EEEEETTEEEEEETTEEEEEEEETTEEEEEEE-SSEEEE-SS-BS--HHHHHHHHHH-PPPHHHHHHHTT---TT-EEEEPPPPPTTTGGG--EEEEE-GGGTPPPEEEEEEEETTEEEEEEEESS-TT-EEEEEESS-THHHHHHHHHT-----HHHHHHHHHHHT-/--EEEEETTEEEEEETTEEEEEEEETTEEEEEEE-SSEEEEESS-BS--HHHHHHHHHH-PPPHHHHHHHTT---TTEEEEEPPPPPHHHHTT--EEEEE-GGGTPPPEEEEEEEETTEEEEEEEESS-TTSEEEEEESS-THHHHHHHHHT-----HHHHHHHHHHH-

Solvent-accessible surface area: 31879 Å² total; per-residue (Å²): 128,25,25,8,49,34,48,105,68,2,14,47,0,32,74,90,82,20,28,0,5,0,16,86,67,178,108,31,20,28,0,8,7,0,44,27,85,51,0,0,10,2,100,124,54,31,141,13,48,63,76,69,0,43,45,3,6,163,67,31,98,17,10,137,38,0,96,127,4,94,73,40,119,89,39,151,77,29,30,67,49,143,13,16,116,44,16,93,25,0,50,102,50,118,1,51,2,6,1,6,3,100,30,76,40,16,128,5,3,2,0,5,33,17,91,16,93,84,53,24,1,0,2,0,46,29,10,94,91,56,63,112,40,2,28,24,22,15,90,16,84,20,83,37,0,1,55,52,29,121,154,139,63,126,44,63,86,161,76,42,3,89,69,56,20,85,64,78,132,25,39,7,109,41,35,167,28,3,13,38,0,22,76,87,86,22,25,0,5,0,15,80,12,31,68,32,19,2,0,8,8,0,43,17,62,51,0,0,7,0,14,108,48,34,141,16,48,67,143,63,1,31,103,2,6,67,80,35,127,32,10,109,34,0,45,118,4,96,61,42,133,83,44,148,81,28,6,65,21,77,20,18,120,66,16,97,34,0,54,100,58,125,8,49,1,7,1,6,4,6,6,48,0,15,38,0,3,2,0,6,32,14,92,13,106,81,32,23,6,0,3,0,52,28,10,35,78,59,60,74,42,1,26,24,20,18,94,17,76,22,84,28,0,1,53,35,29,50,72,29,33,27,32,56,68,164,72,58,3,106,66,107,21,84,78,85,202,40,70,60,157,152,67,192,73,8,23,64,0,31,73,74,106,18,39,0,5,3,40,56,71,121,93,27,13,1,0,8,4,0,30,23,38,9,0,0,0,2,3,71,62,22,99,8,51,59,73,60,0,24,34,3,42,180,93,45,88,27,5,110,23,0,84,111,3,59,69,9,35,41,38,93,55,0,0,8,2,44,2,16,56,26,16,132,21,0,4,45,27,64,6,50,1,5,2,12,4,2,22,88,6,12,68,7,3,2,0,5,33,18,90,27,130,75,52,21,4,0,3,0,60,24,8,21,64,52,65,107,39,0,43,24,22,12,190,31,74,21,88,48,0,1,36,44,40,82,159,139,83,124,41,42,78,158,137,78,4,59,152,81,7,129,68,27,97,125,134,35,75,64,158,138,66,94,79,8,13,61,1,30,76,70,89,19,41,0,13,2,52,25,112,119,100,26,13,26,0,10,2,0,29,28,32,11,0,0,11,1,105,124,60,20,96,6,48,134,55,52,0,103,101,2,47,140,89,40,98,19,6,108,25,0,85,107,3,53,48,6,105,61,35,93,100,24,48,40,48,37,1,15,59,16,15,72,10,0,2,5,25,63,4,52,1,5,3,22,4,85,58,96,52,23,134,8,3,2,0,5,35,17,93,18,137,80,33,19,7,0,3,0,58,26,12,103,88,55,64,103,39,1,37,21,28,20,102,33,90,30,31,51,0,1,51,44,38,103,164,140,63,124,40,39,77,118,93,81,3,12,141,100,7,64,85,34,81

Sequence (675 aa):
MYSVKKSKSGYIFDKPRERIAFMFLKDGTYFMYHDGRILCYSLKPVDVSREELEEFERTGEPPELIKRVKAGKYPENCCVVKELPPIDKGLAQLNPNRKCVIIFTGFQDTVIDYVECNGETLAVARLIDEPGKVCRFAGKGNNYKVAAVKLKRNEPCCLTREEFLKKVEECMYSVKKSKSGYIFDKPRERIAFMFLKDGTYFMYHDGRILCYSLKPVDVSREELEEFERTGEPPELIKRVKAGKYPENCCVVKELPPIDKGLAQLNPNRKCVIIFTGFQDTVIDYVECNGETLAVARLIDEPGKVCRFAGKGNYKVAAVKLKRNEPCLTREEFLKKVEECMYSVKKSKSGYIFDKPRERIAFMFLKDGTYFMYHDGRRILCCYSLKPVDVSREELEEFERRTGEPPELIKRVKAGKYPENCCVVKELPPIDKGLAQLNPNRKCVIIFTGFQDTVIDYVECNGETLAVARLIDEPGKVCRFAGKGNYKVAAVKLKRNEPCLTRREEFLKKVEECCRKMYSVKKSKSGYIFDKPRERIAFMFLKDGTYFMYHDGRILCCYSLKPVDVSREELEEEFERTGEPPELIKRVKAGKYPENCVVKELPPIDKGLAQLNPNRKCVIIFTGFQDTVIDYVECNGETLAVARLIDEPGKVCRFAGKGNNYKVAAVKLKRNEPCLTREEEFLKKVEECCR

Nearest PDB structures (foldseek):
  8gm7-assembly2_B  TM=1.004E+00  e=8.020E-31  Thermococcus kodakarensis
  5l8o-assembly2_B  TM=7.614E-01  e=3.099E+00  Homo sapiens
  8gm7-assembly2_B  TM=1.006E+00  e=1.528E-31  Thermococcus kodakarensis
  5l8o-assembly2_B  TM=7.575E-01  e=5.452E+00  Homo sapiens
  8gm7-assembly2_B  TM=9.857E-01  e=6.835E-29  Thermococcus kodakarensis

Radius of gyration: 28.94 Å; Cα contacts (8 Å, |Δi|>4): 1411; chains: 4; bounding box: 70×58×87 Å

Organism: Thermococcus kodakarensis (strain ATCC BAA-918 / JCM 12380 / KOD1) (NCBI:txid69014)

B-factor: mean 38.53, std 13.64, range [17.28, 119.41]